Protein 8ILJ (pdb70)

Foldseek 3Di:
DWAWDDWDQDLNWIWTKIWDQFPQQRGIWIKIKTFANCLVPFAAAEEEEEEAFPDARCPCVVFQPQNNLCNVLGYMYMGTTQFDDPPPDPCLVVDRLGGHSHLLLDQFDDPPCNNRSHNVCCVQPVVLVVCVVPGRHDQQQYAYEYAASRNLVRLLNCLVCVSRHLATEYELYQQALLPAPSSVVHCCVRPNDPCVVSLSSHNLSSLLPRPDENVLAYEYEYEPQEPCCPRGRPPVSSVVSNVVNVHHHHYHYHYPDYRDNVNSNVCSSVVSVSSSVGRVD/DKAWDDWDQDLNWIKTKIWDQDPQQNGIWIKIKTFANCQVVFAFAEEEEEEAFPDARCCCVVFQPQNNLCNVLRYMYMGTTQFDDPPPDPCLPVDRLGHHSHLLLDQFDDPPCNNRSHNVCVVQPVVLVVCVVPGRHDQQQYAYEYAASRNLNRLLSCQVCVSGHQAYEYELYLQALLPADSSCVHCCVRPNDPCVSCLSSHNLSSLLDGDHDHPQFYEYEYEPQEPCCPHGRPVVSSVVSNVVNVGDYHYHYHYPDYRDNVNSNVCSSVVSVSSSVGSVD

Sequence (562 aa):
MLELVEEHRCFSGVQRTYKHDSQTIGLPMRFSVFLPPQAAHGKVPALFYLAGLTCTEETFAIKAGAQRFASEHGIALIGPDTSPRGAGVPNEGAAWDFGVGAGFYVDATQEPWARNYRMYSYVTQELRTTVLAELPVREDRLGIFGHSMGGHGALVLALRNPDIYKSVSAFAPIAAPSHCPWGEKAFSGYLGDDRETWKQYDASELVKSAKTKFDAGILIDQGLADNFLATQLHPEIFEAAAKAAGQAVTLRRHEGYDHGYYFISTFIGEHVAFHARTLCAMLELVEEHRCFSGVQRTYKHDSQTIGLPMRFSVFLPPQAAHGKVPALFYLAGLTCTEETFAIKAGAQRFASEHGIALIGPDTSPRGAGVPNEGAAWDFGVGAGFYVDATQEPWARNYRMYSYVTQELRTTVLAELPVREDRLGIFGHSMGGHGALVLALRNPDIYKSVSAFAPIAAPSHCPWGEKAFSGYLGDDRETWKQYDASELVKSAKTKFDAGILIDQGLADNFLATQLHPEIFEAAAKAAGQAVTLRRHEGYDHGYYFISTFIGEHVAFHARTLCA

Radius of gyration: 25.25 Å; Cα contacts (8 Å, |Δi|>4): 1401; chains: 2; bounding box: 55×70×71 Å

Structure (mmCIF, N/CA/C/O backbone):
data_8ILJ
#
_entry.id   8ILJ
#
_cell.length_a   50.370
_cell.length_b   109.290
_cell.length_c   112.620
_cell.angle_alpha   90.000
_cell.angle_beta   90.000
_cell.angle_gamma   90.000
#
_symmetry.space_group_name_H-M   'P 21 21 21'
#
loop_
_entity.id
_entity.type
_entity.pdbx_description
1 polymer 'S-formylglutathione hydrolase'
2 water water
#
loop_
_atom_site.group_PDB
_atom_site.id
_atom_site.type_symbol
_atom_site.label_atom_id
_atom_site.label_alt_id
_atom_site.label_comp_id
_atom_site.label_asym_id
_atom_site.label_entity_id
_atom_site.label_seq_id
_atom_site.pdbx_PDB_ins_code
_atom_site.Cartn_x
_atom_site.Cartn_y
_atom_site.Cartn_z
_atom_site.occupancy
_atom_site.B_iso_or_equiv
_atom_site.auth_seq_id
_atom_site.auth_comp_id
_atom_site.auth_asym_id
_atom_site.auth_atom_id
_atom_site.pdbx_PDB_model_num
ATOM 1 N N . MET A 1 1 ? 8.83200 -0.36900 20.64300 1.000 33.52000 1 MET A N 1
ATOM 2 C CA . MET A 1 1 ? 8.77500 -1.06300 19.36200 1.000 30.57000 1 MET A CA 1
ATOM 3 C C . MET A 1 1 ? 7.57100 -2.00700 19.28600 1.000 24.34000 1 MET A C 1
ATOM 4 O O . MET A 1 1 ? 6.54200 -1.74100 19.89700 1.000 30.13000 1 MET A O 1
ATOM 9 N N . LEU A 1 2 ? 7.70200 -3.10400 18.53700 1.000 24.99000 2 LEU A N 1
ATOM 10 C CA . LEU A 1 2 ? 6.55500 -3.93700 18.18000 1.000 21.55000 2 LEU A CA 1
ATOM 11 C C . LEU A 1 2 ? 6.19300 -4.83700 19.35700 1.000 20.48000 2 LEU A C 1
ATOM 12 O O . LEU A 1 2 ? 6.93600 -5.76100 19.69600 1.000 19.37000 2 LEU A O 1
ATOM 17 N N . GLU A 1 3 ? 5.05000 -4.57300 19.97600 1.000 17.82000 3 GLU A N 1
ATOM 18 C CA . GLU A 1 3 ? 4.63700 -5.26900 21.18600 1.000 20.15000 3 GLU A CA 1
ATOM 19 C C . GLU A 1 3 ? 3.38000 -6.07900 20.91300 1.000 16.40000 3 GLU A C 1
ATOM 20 O O . GLU A 1 3 ? 2.37100 -5.53700 20.45400 1.000 15.60000 3 GLU A O 1
ATOM 26 N N . LEU A 1 4 ? 3.44300 -7.37600 21.19500 1.000 15.86000 4 LEU A N 1
ATOM 27 C CA . LEU A 1 4 ? 2.25500 -8.21500 21.14200 1.000 14.23000 4 LEU A CA 1
ATOM 28 C C . LEU A 1 4 ? 1.49600 -8.03900 22.44700 1.000 18.03000 4 LEU A C 1
ATOM 29 O O . LEU A 1 4 ? 2.03700 -8.34000 23.51500 1.000 19.60000 4 LEU A O 1
ATOM 34 N N . VAL A 1 5 ? 0.25700 -7.55200 22.38000 1.000 14.25000 5 VAL A N 1
ATOM 35 C CA . VAL A 1 5 ? -0.50500 -7.24700 23.58800 1.000 17.32000 5 VAL A CA 1
ATOM 36 C C . VAL A 1 5 ? -1.74400 -8.12300 23.76700 1.000 19.64000 5 VAL A C 1
ATOM 37 O O . VAL A 1 5 ? -2.32100 -8.12900 24.86700 1.000 22.36000 5 V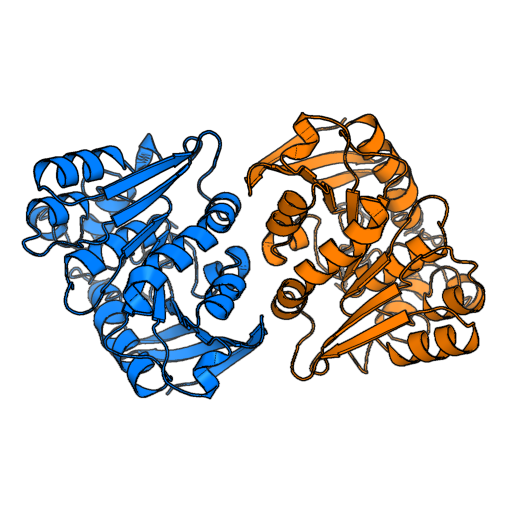AL A O 1
ATOM 41 N N . GLU A 1 6 ? -2.17600 -8.85800 22.74600 1.000 17.87000 6 GLU A N 1
ATOM 42 C CA . GLU A 1 6 ? -3.28300 -9.80200 22.86700 1.000 17.52000 6 GLU A CA 1
ATOM 43 C C . GLU A 1 6 ? -3.02500 -10.94100 21.89700 1.000 14.10000 6 GLU A C 1
ATOM 44 O O . GLU A 1 6 ? -2.51400 -10.70400 20.80200 1.000 15.32000 6 GLU A O 1
ATOM 50 N N . GLU A 1 7 ? -3.39400 -12.16700 22.28200 1.000 14.91000 7 GLU A N 1
ATOM 51 C CA . GLU A 1 7 ? -3.30700 -13.28600 21.35100 1.000 16.08000 7 GLU A CA 1
ATOM 52 C C . GLU A 1 7 ? -4.25600 -14.39300 21.78600 1.000 18.71000 7 GLU A C 1
ATOM 53 O O . GLU A 1 7 ? -4.22600 -14.82200 22.94300 1.000 20.04000 7 GLU A O 1
ATOM 59 N N . HIS A 1 8 ? -5.08100 -14.86000 20.85200 1.000 17.60000 8 HIS A N 1
ATOM 60 C CA . HIS A 1 8 ? -6.03000 -15.93700 21.11400 1.000 18.52000 8 HIS A CA 1
ATOM 61 C C . HIS A 1 8 ? -6.05200 -16.86100 19.91000 1.000 15.33000 8 HIS A C 1
ATOM 62 O O . HIS A 1 8 ? -6.21700 -16.40300 18.77700 1.000 17.73000 8 HIS A O 1
ATOM 69 N N . ARG A 1 9 ? -5.88500 -18.15700 20.15200 1.000 15.55000 9 ARG A N 1
ATOM 70 C CA . ARG A 1 9 ? -6.01300 -19.11100 19.06600 1.000 16.55000 9 ARG A CA 1
ATOM 71 C C . ARG A 1 9 ? -7.44200 -19.09100 18.53900 1.000 16.67000 9 ARG A C 1
ATOM 72 O O . ARG A 1 9 ? -8.40400 -18.94600 19.30200 1.000 17.11000 9 ARG A O 1
ATOM 80 N N . CYS A 1 10 ? -7.57800 -19.18800 17.22100 1.000 15.50000 10 CYS A N 1
ATOM 81 C CA . CYS A 1 10 ? -8.88000 -18.97100 16.59800 1.000 15.07000 10 CYS A CA 1
ATOM 82 C C . CYS A 1 10 ? -8.85500 -19.66000 15.24300 1.000 16.40000 10 CYS A C 1
ATOM 83 O O . CYS A 1 10 ? -7.99800 -19.34900 14.40700 1.000 17.49000 10 CYS A O 1
ATOM 86 N N . PHE A 1 11 ? -9.75900 -20.62300 15.03800 1.000 16.07000 11 PHE A N 1
ATOM 87 C CA . PHE A 1 11 ? -9.86800 -21.33900 13.75900 1.000 16.38000 11 PHE A CA 1
ATOM 88 C C . PHE A 1 11 ? -8.50400 -21.84500 13.26800 1.000 18.34000 11 PHE A C 1
ATOM 89 O O . PHE A 1 11 ? -8.15000 -21.73500 12.09000 1.000 20.73000 11 PHE A O 1
ATOM 97 N N . SER A 1 12 ? -7.73300 -22.40700 14.19700 1.000 16.61000 12 SER A N 1
ATOM 98 C CA . SER A 1 12 ? -6.43000 -23.02900 13.99300 1.000 18.08000 12 SER A CA 1
ATOM 99 C C . SER A 1 12 ? -5.35400 -22.02900 13.59500 1.000 22.50000 12 SER A C 1
ATOM 100 O O . SER A 1 12 ? -4.21700 -22.43800 13.32600 1.000 21.54000 12 SER A O 1
ATOM 103 N N . GLY A 1 13 ? -5.67100 -20.73700 13.55500 1.000 17.97000 13 GLY A N 1
ATOM 104 C CA . GLY A 1 13 ? -4.69200 -19.68600 13.50500 1.000 20.89000 13 GLY A CA 1
ATOM 105 C C . GLY A 1 13 ? -4.64900 -18.89700 14.79900 1.000 18.36000 13 GLY A C 1
ATOM 106 O O . GLY A 1 13 ? -5.09100 -19.35900 15.85900 1.000 20.11000 13 GLY A O 1
ATOM 107 N N . VAL A 1 14 ? -4.12700 -17.67500 14.71100 1.000 16.58000 14 VAL A N 1
ATOM 108 C CA . VAL A 1 14 ? -4.00200 -16.80600 15.87700 1.000 15.43000 14 VAL A CA 1
ATOM 109 C C . VAL A 1 14 ? -4.61400 -15.45100 15.55900 1.000 14.92000 14 VAL A C 1
ATOM 110 O O . VAL A 1 14 ? -4.33100 -14.86700 14.50600 1.000 14.70000 14 VAL A O 1
ATOM 114 N N . GLN A 1 15 ? -5.44600 -14.95900 16.47700 1.000 17.00000 15 GLN A N 1
ATOM 115 C CA . GLN A 1 15 ? -5.93100 -13.58000 16.47600 1.000 13.20000 15 GLN A CA 1
ATOM 116 C C . GLN A 1 15 ? -5.05900 -12.78000 17.44300 1.000 14.99000 15 GLN A C 1
ATOM 117 O O . GLN A 1 15 ? -5.09600 -13.01100 18.65600 1.000 19.06000 15 GLN A O 1
ATOM 123 N N . ARG A 1 16 ? -4.28000 -11.84400 16.90700 1.000 13.44000 16 ARG A N 1
ATOM 124 C CA . ARG A 1 16 ? -3.34100 -11.04800 17.68300 1.000 14.43000 16 ARG A CA 1
ATOM 125 C C . ARG A 1 16 ? -3.73000 -9.57900 17.66200 1.000 16.12000 16 ARG A C 1
ATOM 126 O O . ARG A 1 16 ? -4.35900 -9.08900 16.71600 1.000 16.03000 16 ARG A O 1
ATOM 134 N N . THR A 1 17 ? -3.31200 -8.85600 18.69200 1.000 12.54000 17 THR A N 1
ATOM 135 C CA . THR A 1 17 ? -3.28100 -7.40600 18.61700 1.000 14.65000 17 THR A CA 1
ATOM 136 C C . THR A 1 17 ? -1.86700 -6.94600 18.92300 1.000 16.76000 17 THR A C 1
ATOM 137 O O . THR A 1 17 ? -1.25000 -7.41900 19.88400 1.000 15.89000 17 THR A O 1
ATOM 141 N N . TYR A 1 18 ? -1.35300 -6.06000 18.08400 1.000 14.04000 18 TYR A N 1
ATOM 142 C CA . TYR A 1 18 ? -0.03200 -5.47700 18.25100 1.000 14.21000 18 TYR A CA 1
ATOM 143 C C . TYR A 1 18 ? -0.14300 -3.99900 18.59900 1.000 17.71000 18 TYR A C 1
ATOM 144 O O . TYR A 1 18 ? -1.06500 -3.30300 18.16400 1.000 17.24000 18 TYR A O 1
ATOM 153 N N . LYS A 1 19 ? 0.82700 -3.52300 19.36800 1.000 15.60000 19 LYS A N 1
ATOM 154 C CA . LYS A 1 19 ? 1.04400 -2.10500 19.59700 1.000 16.37000 19 LYS A CA 1
ATOM 155 C C . LYS A 1 19 ? 2.40100 -1.73500 19.01500 1.000 17.65000 19 LYS A C 1
ATOM 156 O O . LYS A 1 19 ? 3.36500 -2.49400 19.15800 1.000 17.17000 19 LYS A O 1
ATOM 162 N N . HIS A 1 20 ? 2.47900 -0.60000 18.31600 1.000 14.10000 20 HIS A N 1
ATOM 163 C CA . HIS A 1 20 ? 3.78000 -0.13900 17.84600 1.000 20.47000 20 HIS A CA 1
ATOM 164 C C . HIS A 1 20 ? 3.84100 1.38000 17.89400 1.000 18.95000 20 HIS A C 1
ATOM 165 O O . HIS A 1 20 ? 2.81500 2.06900 17.93700 1.000 14.42000 20 HIS A O 1
ATOM 172 N N . ASP A 1 21 ? 5.06700 1.90000 17.89600 1.000 20.96000 21 ASP A N 1
ATOM 173 C CA . ASP A 1 21 ? 5.28800 3.34300 17.86500 1.000 23.40000 21 ASP A CA 1
ATOM 174 C C . ASP A 1 21 ? 5.27000 3.79600 16.41100 1.000 20.31000 21 ASP A C 1
ATOM 175 O O . ASP A 1 21 ? 6.19900 3.50600 15.64700 1.000 24.53000 21 ASP A O 1
ATOM 180 N N . SER A 1 22 ? 4.21000 4.49100 16.02300 1.000 20.31000 22 SER A N 1
ATOM 181 C CA . SER A 1 22 ? 4.02600 4.88000 14.63200 1.000 19.83000 22 SER A CA 1
ATOM 182 C C . SER A 1 22 ? 4.79800 6.16100 14.37000 1.000 21.88000 22 SER A C 1
ATOM 183 O O . SER A 1 22 ? 4.61700 7.15300 15.08200 1.000 20.75000 22 SER A O 1
ATOM 186 N N . GLN A 1 23 ? 5.64900 6.14600 13.34500 1.000 20.65000 23 GLN A N 1
ATOM 187 C CA . GLN A 1 23 ? 6.35700 7.37000 12.99500 1.000 24.47000 23 GLN A CA 1
ATOM 188 C C . GLN A 1 23 ? 5.44600 8.31600 12.23500 1.000 22.48000 23 GLN A C 1
ATOM 189 O O . GLN A 1 23 ? 5.55800 9.53900 12.37600 1.000 25.42000 23 GLN A O 1
ATOM 195 N N . THR A 1 24 ? 4.53100 7.76100 11.44400 1.000 19.79000 24 THR A N 1
ATOM 196 C CA . THR A 1 24 ? 3.62100 8.57500 10.64900 1.000 19.61000 24 THR A CA 1
ATOM 197 C C . THR A 1 24 ? 2.58400 9.26600 11.52800 1.000 21.19000 24 THR A C 1
ATOM 198 O O . THR A 1 24 ? 2.29700 10.45100 11.33600 1.000 21.46000 24 THR A O 1
ATOM 202 N N . ILE A 1 25 ? 2.03700 8.55600 12.51700 1.000 18.50000 25 ILE A N 1
ATOM 203 C CA . ILE A 1 25 ? 1.08400 9.18400 13.43600 1.000 17.18000 25 ILE A CA 1
ATOM 204 C C . ILE A 1 25 ? 1.83000 9.97100 14.51900 1.000 18.03000 25 ILE A C 1
ATOM 205 O O . ILE A 1 25 ? 1.33600 10.99700 15.00600 1.000 20.00000 25 ILE A O 1
ATOM 210 N N . GLY A 1 26 ? 3.02900 9.53400 14.88900 1.000 17.96000 26 GLY A N 1
ATOM 211 C CA . GLY A 1 26 ? 3.77000 10.16800 15.96100 1.000 17.71000 26 GLY A CA 1
ATOM 212 C C . GLY A 1 26 ? 3.39400 9.70600 17.34900 1.000 22.70000 26 GLY A C 1
ATOM 213 O O . GLY A 1 26 ? 3.87700 10.28500 18.33000 1.000 24.16000 26 GLY A O 1
ATOM 214 N N . LEU A 1 27 ? 2.55600 8.67300 17.45700 1.000 18.13000 27 LEU A N 1
ATOM 215 C CA . LEU A 1 27 ? 2.01100 8.12900 18.69400 1.000 18.05000 27 LEU A CA 1
ATOM 216 C C . LEU A 1 27 ? 1.96100 6.60600 18.62300 1.000 17.07000 27 LEU A C 1
ATOM 217 O O . LEU A 1 27 ? 2.09400 6.03500 17.53500 1.000 18.79000 27 LEU A O 1
ATOM 222 N N . PRO A 1 28 ? 1.74200 5.91500 19.74000 1.000 18.43000 28 PRO A N 1
ATOM 223 C CA . PRO A 1 28 ? 1.49600 4.47000 19.66700 1.000 16.33000 28 PRO A CA 1
ATOM 224 C C . PRO A 1 28 ? 0.19000 4.17300 18.94700 1.000 17.40000 28 PRO A C 1
ATOM 225 O O . PRO A 1 28 ? -0.78800 4.90700 19.07600 1.000 15.99000 28 PRO A O 1
ATOM 229 N N . MET A 1 29 ? 0.18000 3.08700 18.17400 1.000 16.18000 29 MET A N 1
ATOM 230 C CA . MET A 1 29 ? -1.02900 2.64000 17.49300 1.000 14.48000 29 MET A CA 1
ATOM 231 C C . MET A 1 29 ? -1.22500 1.15000 17.72600 1.000 17.42000 29 MET A C 1
ATOM 232 O O . MET A 1 29 ? -0.25800 0.39900 17.85100 1.000 15.61000 29 MET A O 1
ATOM 237 N N . ARG A 1 30 ? -2.48800 0.72600 17.76300 1.000 17.12000 30 ARG A N 1
ATOM 238 C CA . ARG A 1 30 ? -2.84800 -0.67600 17.91000 1.000 17.01000 30 ARG A CA 1
ATOM 239 C C . ARG A 1 30 ? -3.41100 -1.18300 16.59300 1.000 16.23000 30 ARG A C 1
ATOM 240 O O . ARG A 1 30 ? -4.19600 -0.48700 15.94300 1.000 15.22000 30 ARG A O 1
ATOM 248 N N . PHE A 1 31 ? -3.04900 -2.40500 16.21600 1.000 15.53000 31 PHE A N 1
ATOM 249 C CA . PHE A 1 31 ? -3.67200 -3.02000 15.04800 1.000 14.87000 31 PHE A CA 1
ATOM 250 C C . PHE A 1 31 ? -3.88000 -4.50600 15.29900 1.000 12.59000 31 PHE A C 1
ATOM 251 O O . PHE A 1 31 ? -3.10400 -5.14700 16.01000 1.000 15.95000 31 PHE A O 1
ATOM 259 N N . SER A 1 32 ? -4.95200 -5.04500 14.71700 1.000 13.63000 32 SER A N 1
ATOM 260 C CA . SER A 1 32 ? -5.24600 -6.46800 14.84600 1.000 14.77000 32 SER A CA 1
ATOM 261 C C . SER A 1 32 ? -4.66400 -7.26400 13.67800 1.000 15.18000 32 SER A C 1
ATOM 262 O O . SER A 1 32 ? -4.52000 -6.76500 12.55900 1.000 15.27000 32 SER A O 1
ATOM 265 N N . VAL A 1 33 ? -4.30100 -8.51700 13.96600 1.000 14.08000 33 VAL A N 1
ATOM 266 C CA . VAL A 1 33 ? -3.75300 -9.43500 12.97000 1.000 17.54000 33 VAL A CA 1
ATOM 267 C C . VAL A 1 33 ? -4.36100 -10.81000 13.19200 1.000 14.46000 33 VAL A C 1
ATOM 268 O O . VAL A 1 33 ? -4.17300 -11.40500 14.25900 1.000 15.03000 33 VAL A O 1
ATOM 272 N N . PHE A 1 34 ? -5.02700 -11.35700 12.17100 1.000 15.91000 34 PHE A N 1
ATOM 273 C CA . PHE A 1 34 ? -5.35900 -12.77600 12.15700 1.000 12.65000 34 PHE A CA 1
ATOM 274 C C . PHE A 1 34 ? -4.42800 -13.48400 11.17800 1.000 14.88000 34 PHE A C 1
ATOM 275 O O . PHE A 1 34 ? -4.39400 -13.14500 9.99100 1.000 15.33000 34 PHE A O 1
ATOM 283 N N . LEU A 1 35 ? -3.67200 -14.44400 11.68000 1.000 13.17000 35 LEU A N 1
ATOM 284 C CA . LEU A 1 35 ? -2.86200 -15.30600 10.82300 1.000 15.01000 35 LEU A CA 1
ATOM 285 C C . LEU A 1 35 ? -3.53900 -16.65200 10.69100 1.000 16.12000 35 LEU A C 1
ATOM 286 O O . LEU A 1 35 ? -3.85200 -17.27900 11.71100 1.000 17.19000 35 LEU A O 1
ATOM 291 N N . PRO A 1 36 ? -3.78100 -17.11400 9.47000 1.000 16.06000 36 PRO A N 1
ATOM 292 C CA . PRO A 1 36 ? -4.38500 -18.41900 9.28200 1.000 17.26000 36 PRO A CA 1
ATOM 293 C C . PRO A 1 36 ? -3.36500 -19.51900 9.51900 1.000 20.68000 36 PRO A C 1
ATOM 294 O O . PRO A 1 36 ? -2.15700 -19.24500 9.60900 1.000 17.61000 36 PRO A O 1
ATOM 298 N N . PRO A 1 37 ? -3.81200 -20.77500 9.64200 1.000 17.94000 37 PRO A N 1
ATOM 299 C CA . PRO A 1 37 ? -2.85500 -21.88800 9.82200 1.000 21.58000 37 PRO A CA 1
ATOM 300 C C . PRO A 1 37 ? -1.78600 -21.95600 8.75400 1.000 21.70000 37 PRO A C 1
ATOM 301 O O . PRO A 1 37 ? -0.65500 -22.36900 9.04400 1.000 21.50000 37 PRO A O 1
ATOM 305 N N . GLN A 1 38 ? -2.12200 -21.60200 7.50900 1.000 20.41000 38 GLN A N 1
ATOM 306 C CA . GLN A 1 38 ? -1.16200 -21.68500 6.40700 1.000 20.08000 38 GLN A CA 1
ATOM 307 C C . GLN A 1 38 ? 0.03400 -20.76000 6.59300 1.000 22.51000 38 GLN A C 1
ATOM 308 O O . GLN A 1 38 ? 1.09400 -21.01500 6.00800 1.000 23.92000 38 GLN A O 1
ATOM 314 N N . ALA A 1 39 ? -0.10900 -19.67900 7.36700 1.000 21.12000 39 ALA A N 1
ATOM 315 C CA . ALA A 1 39 ? 1.02700 -18.78800 7.58100 1.000 20.09000 39 ALA A CA 1
ATOM 316 C C . ALA A 1 39 ? 2.17300 -19.48100 8.30000 1.000 23.95000 39 ALA A C 1
ATOM 317 O O . ALA A 1 39 ? 3.28600 -18.94200 8.32000 1.000 25.57000 39 ALA A O 1
ATOM 319 N N . ALA A 1 40 ? 1.92900 -20.65600 8.88100 1.000 22.03000 40 ALA A N 1
ATOM 320 C CA . ALA A 1 40 ? 2.99200 -21.40600 9.53800 1.000 27.51000 40 ALA A CA 1
ATOM 321 C C . ALA A 1 40 ? 3.98500 -22.01800 8.55400 1.000 24.29000 40 ALA A C 1
ATOM 322 O O . ALA A 1 40 ? 5.12400 -22.30300 8.94200 1.000 29.18000 40 ALA A O 1
ATOM 324 N N . HIS A 1 41 ? 3.60500 -22.23200 7.29500 1.000 23.94000 41 HIS A N 1
ATOM 325 C CA . HIS A 1 41 ? 4.53600 -22.84100 6.34500 1.000 25.99000 41 HIS A CA 1
ATOM 326 C C . HIS A 1 41 ? 4.92200 -21.92000 5.19700 1.000 28.22000 41 HIS A C 1
ATOM 327 O O . HIS A 1 41 ? 5.55900 -22.37600 4.24100 1.000 27.56000 41 HIS A O 1
ATOM 334 N N . GLY A 1 42 ? 4.58000 -20.64200 5.26300 1.000 22.80000 42 GLY A N 1
ATOM 335 C CA . GLY A 1 42 ? 5.00000 -19.71800 4.22800 1.000 24.50000 42 GLY A CA 1
ATOM 336 C C . GLY A 1 42 ? 4.19600 -18.44500 4.31600 1.000 22.07000 42 GLY A C 1
ATOM 337 O O . GLY A 1 42 ? 3.25100 -18.33200 5.09800 1.000 22.95000 42 GLY A O 1
ATOM 338 N N . LYS A 1 43 ? 4.60200 -17.46900 3.51000 1.000 23.31000 43 LYS A N 1
ATOM 339 C CA . LYS A 1 43 ? 3.90200 -16.19400 3.50500 1.000 17.83000 43 LYS A CA 1
ATOM 340 C C . LYS A 1 43 ? 2.53100 -16.35500 2.86100 1.000 21.73000 43 LYS A C 1
ATOM 341 O O . LYS A 1 43 ? 2.32500 -17.21100 1.99400 1.000 23.40000 43 LYS A O 1
ATOM 347 N N . VAL A 1 44 ? 1.57200 -15.56900 3.33300 1.000 19.47000 44 VAL A N 1
ATOM 348 C CA . VAL A 1 44 ? 0.19600 -15.67400 2.84900 1.000 21.56000 44 VAL A CA 1
ATOM 349 C C . VAL A 1 44 ? -0.22800 -14.31500 2.31200 1.000 18.67000 44 VAL A C 1
ATOM 350 O O . VAL A 1 44 ? 0.34700 -13.27200 2.67300 1.000 18.97000 44 VAL A O 1
ATOM 354 N N . PRO A 1 45 ? -1.25000 -14.28200 1.45700 1.000 17.52000 45 PRO A N 1
ATOM 355 C CA . PRO A 1 45 ? -1.85700 -13.00300 1.09200 1.000 18.48000 45 PRO A CA 1
ATOM 356 C C . PRO A 1 45 ? -2.54200 -12.39600 2.30100 1.000 19.97000 45 PRO A C 1
ATOM 357 O O . PRO A 1 45 ? -2.82900 -13.07300 3.29300 1.000 17.26000 45 PRO A O 1
ATOM 361 N N . ALA A 1 46 ? -2.82900 -11.10400 2.20200 1.000 16.12000 46 ALA A N 1
ATOM 362 C CA . ALA A 1 46 ? -3.48000 -10.43900 3.31500 1.000 14.69000 46 ALA A CA 1
ATOM 363 C C . ALA A 1 46 ? -4.53400 -9.46900 2.81400 1.000 16.08000 46 ALA A C 1
ATOM 364 O O . ALA A 1 46 ? -4.39700 -8.84200 1.75600 1.000 16.58000 46 ALA A O 1
ATOM 366 N N . LEU A 1 47 ? -5.57900 -9.34200 3.61500 1.000 15.71000 47 LEU A N 1
ATOM 367 C CA . LEU A 1 47 ? -6.63600 -8.36800 3.41900 1.000 14.01000 47 LEU A CA 1
ATOM 368 C C . LEU A 1 47 ? -6.56100 -7.37700 4.56900 1.000 14.98000 47 LEU A C 1
ATOM 369 O O . LEU A 1 47 ? -6.45900 -7.79100 5.72500 1.000 16.86000 47 LEU A O 1
ATOM 374 N N . PHE A 1 48 ? -6.56200 -6.08400 4.24700 1.000 12.56000 48 PHE A N 1
ATOM 375 C CA . PHE A 1 48 ? -6.73600 -5.03200 5.24700 1.000 14.65000 48 PHE A CA 1
ATOM 376 C C . PHE A 1 48 ? -8.21800 -4.71000 5.36200 1.000 15.18000 48 PHE A C 1
ATOM 377 O O . PHE A 1 48 ? -8.86700 -4.45900 4.34600 1.000 15.32000 48 PHE A O 1
ATOM 385 N N . TYR A 1 49 ? -8.75200 -4.70300 6.58700 1.000 12.35000 49 TYR A N 1
ATOM 386 C CA . TYR A 1 49 ? -10.14400 -4.32000 6.81800 1.000 13.69000 49 TYR A CA 1
ATOM 387 C C . TYR A 1 49 ? -10.17500 -3.00400 7.57500 1.000 12.13000 49 TYR A C 1
ATOM 388 O O . TYR A 1 49 ? -9.59500 -2.89900 8.66200 1.000 11.56000 49 TYR A O 1
ATOM 397 N N . LEU A 1 50 ? -10.85800 -2.01300 7.01200 1.000 13.73000 50 LEU A N 1
ATOM 398 C CA . LEU A 1 50 ? -10.95700 -0.69300 7.62600 1.000 13.10000 50 LEU A CA 1
ATOM 399 C C . LEU A 1 50 ? -12.32600 -0.54900 8.26000 1.000 14.06000 50 LEU A C 1
ATOM 400 O O . LEU A 1 50 ? -13.34400 -0.74800 7.58700 1.000 15.38000 50 LEU A O 1
ATOM 405 N N . ALA A 1 51 ? -12.34400 -0.20000 9.54700 1.000 12.17000 51 ALA A N 1
ATOM 406 C CA . ALA A 1 51 ? -13.59100 -0.10000 10.28100 1.000 13.81000 51 ALA A CA 1
ATOM 407 C C . ALA A 1 51 ? -14.20400 1.29400 10.12800 1.000 13.25000 51 ALA A C 1
ATOM 408 O O . ALA A 1 51 ? -13.56600 2.24500 9.66000 1.000 13.11000 51 ALA A O 1
ATOM 410 N N . GLY A 1 52 ? -15.46600 1.40000 10.54000 1.000 13.32000 52 GLY A N 1
ATOM 411 C CA . GLY A 1 52 ? -16.22500 2.63000 10.42800 1.000 13.70000 52 GLY A CA 1
ATOM 412 C C . GLY A 1 52 ? -16.13400 3.50500 11.66600 1.000 14.11000 52 GLY A C 1
ATOM 413 O O . GLY A 1 52 ? -15.38100 3.23600 12.60500 1.000 15.47000 52 GLY A O 1
ATOM 414 N N . LEU A 1 53 ? -16.91100 4.59700 11.64100 1.000 13.46000 53 LEU A N 1
ATOM 415 C CA . LEU A 1 53 ? -16.92500 5.56400 12.73800 1.000 12.98000 53 LEU A CA 1
ATOM 416 C C . LEU A 1 53 ? -17.13500 4.88400 14.08800 1.000 12.18000 53 LEU A C 1
ATOM 417 O O . LEU A 1 53 ? -17.98100 3.99500 14.23000 1.000 15.27000 53 LEU A O 1
ATOM 422 N N . THR A 1 54 ? -16.40200 5.38500 15.07900 1.000 12.36000 54 THR A N 1
ATOM 423 C CA . THR A 1 54 ? -16.40400 5.00400 16.51600 1.000 14.22000 54 THR A CA 1
ATOM 424 C C . THR A 1 54 ? -15.74400 3.64900 16.76300 1.000 16.65000 54 THR A C 1
ATOM 425 O O . THR A 1 54 ? -15.57400 3.28400 17.89800 1.000 17.25000 54 THR A O 1
ATOM 429 N N . CYS A 1 55 ? -15.38400 2.95100 15.70300 1.000 15.59000 55 CYS A N 1
ATOM 430 C CA . CYS A 1 55 ? -14.80900 1.61200 15.90400 1.000 15.29000 55 CYS A CA 1
ATOM 431 C C . CYS A 1 55 ? -13.33500 1.65400 16.33100 1.000 11.82000 55 CYS A C 1
ATOM 432 O O . CYS A 1 55 ? -12.73100 2.69300 16.36800 1.000 13.97000 55 CYS A O 1
ATOM 435 N N . THR A 1 56 ? -12.82000 0.47000 16.61800 1.000 16.76000 56 THR A N 1
ATOM 436 C CA . THR A 1 56 ? -11.40000 0.31100 16.98200 1.000 14.22000 56 THR A CA 1
ATOM 437 C C . THR A 1 56 ? -10.79000 -0.78100 16.12100 1.000 14.46000 56 THR A C 1
ATOM 438 O O . THR A 1 56 ? -11.48200 -1.39800 15.36500 1.000 14.28000 56 THR A O 1
ATOM 442 N N . GLU A 1 57 ? -9.54000 -1.17000 16.52700 1.000 30.00000 57 GLU A N 1
ATOM 443 C CA . GLU A 1 57 ? -8.85900 -2.21200 15.72300 1.000 30.00000 57 GLU A CA 1
ATOM 444 C C . GLU A 1 57 ? -9.50500 -3.59300 15.91100 1.000 30.00000 57 GLU A C 1
ATOM 445 O O . GLU A 1 57 ? -9.25200 -4.43100 15.09400 1.000 30.00000 57 GLU A O 1
ATOM 451 N N . GLU A 1 58 ? -10.22200 -3.76400 16.98800 1.000 14.88000 58 GLU A N 1
ATOM 452 C CA . GLU A 1 58 ? -10.76100 -5.10600 17.28500 1.000 16.75000 58 GLU A CA 1
ATOM 453 C C . GLU A 1 58 ? -12.22800 -5.29500 16.88600 1.000 14.94000 58 GLU A C 1
ATOM 454 O O . GLU A 1 58 ? -12.64500 -6.40600 16.94800 1.000 14.62000 58 GLU A O 1
ATOM 460 N N . THR A 1 59 ? -12.94100 -4.23200 16.49800 1.000 14.27000 59 THR A N 1
ATOM 461 C CA . THR A 1 59 ? -14.37800 -4.38700 16.17300 1.000 14.44000 59 THR A CA 1
ATOM 462 C C . THR A 1 59 ? -14.60400 -5.51500 15.15700 1.000 15.78000 59 THR A C 1
ATOM 463 O O . THR A 1 59 ? -15.38900 -6.37400 15.40200 1.000 16.33000 59 THR A O 1
ATOM 467 N N . PHE A 1 60 ? -13.87100 -5.47000 14.07200 1.000 14.27000 60 PHE A N 1
ATOM 468 C CA . PHE A 1 60 ? -13.95500 -6.48300 13.02100 1.000 17.59000 60 PHE A CA 1
ATOM 469 C C . PHE A 1 60 ? -13.65000 -7.88000 13.55800 1.000 15.73000 60 PHE A C 1
ATOM 470 O O . PHE A 1 60 ? -14.40200 -8.83400 13.31600 1.000 14.72000 60 PHE A O 1
ATOM 478 N N . ALA A 1 61 ? -12.52900 -8.01500 14.27400 1.000 14.21000 61 ALA A N 1
ATOM 479 C CA . ALA A 1 61 ? -12.13600 -9.30300 14.84600 1.000 13.41000 61 ALA A CA 1
ATOM 480 C C . ALA A 1 61 ? -13.24000 -9.89300 15.71900 1.000 16.24000 61 ALA A C 1
ATOM 481 O O . ALA A 1 61 ? -13.45800 -11.11000 15.72700 1.000 14.49000 61 ALA A O 1
ATOM 483 N N . ILE A 1 62 ? -13.93100 -9.04800 16.47900 1.000 13.21000 62 ILE A N 1
ATOM 484 C CA . ILE A 1 62 ? -14.92400 -9.56800 17.41200 1.000 13.45000 62 ILE A CA 1
ATOM 485 C C . ILE A 1 62 ? -16.23600 -9.86900 16.69600 1.000 16.57000 62 ILE A C 1
ATOM 486 O O . ILE A 1 62 ? -16.88000 -10.88600 16.97200 1.000 15.57000 62 ILE A O 1
ATOM 491 N N . LYS A 1 63 ? -16.65900 -8.99400 15.78000 1.000 15.06000 63 LYS A N 1
ATOM 492 C CA . LYS A 1 63 ? -18.05600 -8.96600 15.35000 1.000 13.86000 63 LYS A CA 1
ATOM 493 C C . LYS A 1 63 ? -18.32500 -9.53400 13.96100 1.000 13.66000 63 LYS A C 1
ATOM 494 O O . LYS A 1 63 ? -19.48900 -9.80700 13.64500 1.000 15.75000 63 LYS A O 1
ATOM 500 N N . ALA A 1 64 ? -17.30700 -9.72600 13.12100 1.000 13.88000 64 ALA A N 1
ATOM 501 C CA . ALA A 1 64 ? -17.58000 -10.04700 11.72500 1.000 16.54000 64 ALA A CA 1
ATOM 502 C C . ALA A 1 64 ? -17.53200 -11.53800 11.40800 1.000 17.10000 64 ALA A C 1
ATOM 503 O O . ALA A 1 64 ? -18.02700 -11.94600 10.35200 1.000 15.09000 64 ALA A O 1
ATOM 505 N N . GLY A 1 65 ? -16.94800 -12.36200 12.27500 1.000 16.96000 65 GLY A N 1
ATOM 506 C CA . GLY A 1 65 ? -16.82400 -13.77700 11.96300 1.000 18.20000 65 GLY A CA 1
ATOM 507 C C . GLY A 1 65 ? -15.96100 -14.07700 10.75700 1.000 17.99000 65 GLY A C 1
ATOM 508 O O . GLY A 1 65 ? -16.18500 -15.08600 10.07900 1.000 18.23000 65 GLY A O 1
ATOM 509 N N . ALA A 1 66 ? -14.95700 -13.24200 10.47800 1.000 13.88000 66 ALA A N 1
ATOM 510 C CA . ALA A 1 66 ? -14.21600 -13.39100 9.23300 1.000 12.29000 66 ALA A CA 1
ATOM 511 C C . ALA A 1 66 ? -13.10600 -14.42900 9.32300 1.000 13.39000 66 ALA A C 1
ATOM 512 O O . ALA A 1 66 ? -12.68300 -14.94800 8.28100 1.000 14.75000 66 ALA A O 1
ATOM 514 N N . GLN A 1 67 ? -12.62200 -14.71700 10.53100 1.000 13.66000 67 GLN A N 1
ATOM 515 C CA . GLN A 1 67 ? -11.45000 -15.62300 10.70900 1.000 15.80000 67 GLN A CA 1
ATOM 516 C C . GLN A 1 67 ? -11.72000 -17.01700 10.13500 1.000 16.97000 67 GLN A C 1
ATOM 517 O O . GLN A 1 67 ? -10.83500 -17.60500 9.55400 1.000 14.41000 67 GLN A O 1
ATOM 523 N N . ARG A 1 68 ? -12.94700 -17.47900 10.25600 1.000 15.40000 68 ARG A N 1
ATOM 524 C CA . ARG A 1 68 ? -13.28200 -18.81100 9.71100 1.000 16.86000 68 ARG A CA 1
ATOM 525 C C . ARG A 1 68 ? -12.98300 -18.87100 8.21100 1.000 17.82000 68 ARG A C 1
ATOM 526 O O . ARG A 1 68 ? -12.51500 -19.88100 7.76900 1.000 17.74000 68 ARG A O 1
ATOM 534 N N . PHE A 1 69 ? -13.34900 -17.82800 7.49000 1.000 15.16000 69 PHE A N 1
ATOM 535 C CA . PHE A 1 69 ? -13.16100 -17.78300 6.03200 1.000 16.77000 69 PHE A CA 1
ATOM 536 C C . PHE A 1 69 ? -11.69500 -17.52900 5.69800 1.000 18.95000 69 PHE A C 1
ATOM 537 O O . PHE A 1 69 ? -11.21400 -18.07300 4.73700 1.000 17.48000 69 PHE A O 1
ATOM 545 N N . ALA A 1 70 ? -11.04700 -16.67100 6.48100 1.000 15.34000 70 ALA A N 1
ATOM 546 C CA . ALA A 1 70 ? -9.62800 -16.45800 6.23700 1.000 15.59000 70 ALA A CA 1
ATOM 547 C C . ALA A 1 70 ? -8.83000 -17.73700 6.45500 1.000 15.70000 70 ALA A C 1
ATOM 548 O O . ALA A 1 70 ? -7.84800 -17.98700 5.74900 1.000 15.45000 70 ALA A O 1
ATOM 550 N N . SER A 1 71 ? -9.23700 -18.55600 7.41700 1.000 16.33000 71 SER A N 1
ATOM 551 C CA . SER A 1 71 ? -8.51400 -19.79500 7.66000 1.000 16.64000 71 SER A CA 1
ATOM 552 C C . SER A 1 71 ? -8.78600 -20.80200 6.54900 1.000 16.93000 71 SER A C 1
ATOM 553 O O . SER A 1 71 ? -7.88400 -21.53900 6.13600 1.000 19.41000 71 SER A O 1
ATOM 556 N N . GLU A 1 72 ? -10.00800 -20.81000 6.01100 1.000 15.07000 72 GLU A N 1
ATOM 557 C CA . GLU A 1 72 ? -10.29700 -21.70100 4.88900 1.000 18.99000 72 GLU A CA 1
ATOM 558 C C . GLU A 1 72 ? -9.47400 -21.34600 3.64900 1.000 20.02000 72 GLU A C 1
ATOM 559 O O . GLU A 1 72 ? -8.98300 -22.24000 2.95100 1.000 21.95000 72 GLU A O 1
ATOM 565 N N . HIS A 1 73 ? -9.31900 -20.05500 3.34000 1.000 17.98000 73 HIS A N 1
ATOM 566 C CA . HIS A 1 73 ? -8.62400 -19.65100 2.12200 1.000 17.89000 73 HIS A CA 1
ATOM 567 C C . HIS A 1 73 ? -7.15200 -19.32300 2.33500 1.000 19.42000 73 HIS A C 1
ATOM 568 O O . HIS A 1 73 ? -6.43500 -19.10500 1.35000 1.000 20.68000 73 HIS A O 1
ATOM 575 N N . GLY A 1 74 ? -6.68600 -19.28000 3.57700 1.000 18.39000 74 GLY A N 1
ATOM 576 C CA . GLY A 1 74 ? -5.28800 -18.99400 3.85100 1.000 15.39000 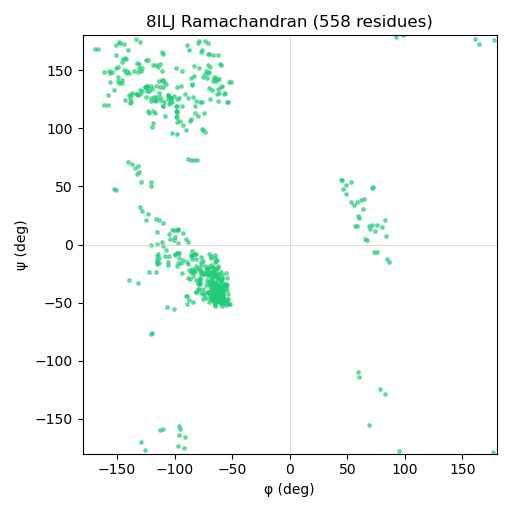74 GLY A CA 1
ATOM 577 C C . GLY A 1 74 ? -4.93100 -17.54800 3.59300 1.000 17.34000 74 GLY A C 1
ATOM 578 O O . GLY A 1 74 ? -3.96700 -17.25900 2.87800 1.000 17.69000 74 GLY A O 1
ATOM 579 N N . ILE A 1 75 ? -5.73400 -16.63500 4.14700 1.000 16.02000 75 ILE A N 1
ATOM 580 C CA . ILE A 1 75 ? -5.53700 -15.19300 4.03200 1.000 16.65000 75 ILE A CA 1
ATOM 581 C C . ILE A 1 75 ? -5.34800 -14.63100 5.43200 1.000 16.90000 75 ILE A C 1
ATOM 582 O O . ILE A 1 75 ? -6.11700 -14.96000 6.34000 1.000 19.06000 75 ILE A O 1
ATOM 587 N N . ALA A 1 76 ? -4.34100 -13.78200 5.60800 1.000 15.65000 76 ALA A N 1
ATOM 588 C CA . ALA A 1 76 ? -4.24600 -13.01900 6.84000 1.000 17.45000 76 ALA A CA 1
ATOM 589 C C . ALA A 1 76 ? -5.20300 -11.82800 6.79900 1.000 15.72000 76 ALA A C 1
ATOM 590 O O . ALA A 1 76 ? -5.52900 -11.29700 5.72900 1.000 15.86000 76 ALA A O 1
ATOM 592 N N . LEU A 1 77 ? -5.65300 -11.40600 7.97900 1.000 16.24000 77 LEU A N 1
ATOM 593 C CA . LEU A 1 77 ? -6.51800 -10.23900 8.11500 1.000 13.25000 77 LEU A CA 1
ATOM 594 C C . LEU A 1 77 ? -5.84700 -9.20700 9.01300 1.000 14.50000 77 LEU A C 1
ATOM 595 O O . LEU A 1 77 ? -5.45300 -9.51600 10.14800 1.000 16.05000 77 LEU A O 1
ATOM 600 N N . ILE A 1 78 ? -5.71800 -7.98400 8.50500 1.000 13.83000 78 ILE A N 1
ATOM 601 C CA . ILE A 1 78 ? -5.07900 -6.89500 9.23500 1.000 13.88000 78 ILE A CA 1
ATOM 602 C C . ILE A 1 78 ? -6.11000 -5.80400 9.46100 1.000 11.69000 78 ILE A C 1
ATOM 603 O O . ILE A 1 78 ? -6.68600 -5.27300 8.50100 1.000 13.44000 78 ILE A O 1
ATOM 608 N N . GLY A 1 79 ? -6.31000 -5.43400 10.71800 1.000 12.46000 79 GLY A N 1
ATOM 609 C CA . GLY A 1 79 ? -7.27600 -4.41200 11.03700 1.000 13.61000 79 GLY A CA 1
ATOM 610 C C . GLY A 1 79 ? -6.64300 -3.21500 11.71300 1.000 12.27000 79 GLY A C 1
ATOM 611 O O . GLY A 1 79 ? -6.29000 -3.25300 12.88900 1.000 14.32000 79 GLY A O 1
ATOM 612 N N . PRO A 1 80 ? -6.48900 -2.12100 10.97800 1.000 12.67000 80 PRO A N 1
ATOM 613 C CA . PRO A 1 80 ? -5.97400 -0.89600 11.59200 1.000 12.21000 80 PRO A CA 1
ATOM 614 C C . PRO A 1 80 ? -7.00900 -0.28900 12.51900 1.000 12.78000 80 PRO A C 1
ATOM 615 O O . PRO A 1 80 ? -8.19300 -0.62500 12.47000 1.000 13.29000 80 PRO A O 1
ATOM 619 N N . ASP A 1 81 ? -6.53900 0.62600 13.36500 1.000 11.96000 81 ASP A N 1
ATOM 620 C CA . ASP A 1 81 ? -7.45000 1.48300 14.11200 1.000 14.14000 81 ASP A CA 1
ATOM 621 C C . ASP A 1 81 ? -8.09200 2.49300 13.16200 1.000 14.13000 81 ASP A C 1
ATOM 622 O O . ASP A 1 81 ? -7.74600 2.59400 11.98100 1.000 15.27000 81 ASP A O 1
ATOM 627 N N . THR A 1 82 ? -9.04900 3.24100 13.69300 1.000 13.65000 82 THR A N 1
ATOM 628 C CA . THR A 1 82 ? -9.80700 4.21100 12.91500 1.000 14.26000 82 THR A CA 1
ATOM 629 C C . THR A 1 82 ? -9.27500 5.63600 13.02700 1.000 14.22000 82 THR A C 1
ATOM 630 O O . THR A 1 82 ? -9.71500 6.51500 12.26600 1.000 16.18000 82 THR A O 1
ATOM 634 N N . SER A 1 83 ? -8.37400 5.89400 13.95600 1.000 13.08000 83 SER A N 1
ATOM 635 C CA . SER A 1 83 ? -7.83500 7.23200 14.15800 1.000 14.05000 83 SER A CA 1
ATOM 636 C C . SER A 1 83 ? -6.60700 7.14500 15.04900 1.000 15.69000 83 SER A C 1
ATOM 637 O O . SER A 1 83 ? -6.36800 6.10000 15.66500 1.000 17.24000 83 SER A O 1
ATOM 640 N N . PRO A 1 84 ? -5.82700 8.21800 15.17600 1.000 12.97000 84 PRO A N 1
ATOM 641 C CA . PRO A 1 84 ? -4.88200 8.29000 16.29300 1.000 15.30000 84 PRO A CA 1
ATOM 642 C C . PRO A 1 84 ? -5.62800 8.21000 17.61800 1.000 17.85000 84 PRO A C 1
ATOM 643 O O . PRO A 1 84 ? -6.80200 8.57000 17.71900 1.000 18.09000 84 PRO A O 1
ATOM 647 N N . ARG A 1 85 ? -4.93300 7.73600 18.64700 1.000 14.96000 85 ARG A N 1
ATOM 648 C CA . ARG A 1 85 ? -5.47700 7.70000 19.99700 1.000 17.17000 85 ARG A CA 1
ATOM 649 C C . ARG A 1 85 ? -4.59300 8.52800 20.91200 1.000 18.37000 85 ARG A C 1
ATOM 650 O O . ARG A 1 85 ? -3.36600 8.43300 20.83800 1.000 20.83000 85 ARG A O 1
ATOM 658 N N . GLY A 1 86 ? -5.22200 9.32500 21.77100 1.000 22.84000 86 GLY A N 1
ATOM 659 C CA . GLY A 1 86 ? -4.50100 10.09700 22.77300 1.000 25.74000 86 GLY A CA 1
ATOM 660 C C . GLY A 1 86 ? -3.57400 11.15100 22.20700 1.000 28.15000 86 GLY A C 1
ATOM 661 O O . GLY A 1 86 ? -2.47500 11.36100 22.73600 1.000 24.89000 86 GLY A O 1
ATOM 662 N N . ALA A 1 87 ? -3.99600 11.82500 21.14000 1.000 21.15000 87 ALA A N 1
ATOM 663 C CA . ALA A 1 87 ? -3.13300 12.80800 20.50300 1.000 23.61000 87 ALA A CA 1
ATOM 664 C C . ALA A 1 87 ? -3.08400 14.11000 21.28300 1.000 28.43000 87 ALA A C 1
ATOM 665 O O . ALA A 1 87 ? -2.17000 14.91500 21.06800 1.000 27.62000 87 ALA A O 1
ATOM 667 N N . GLY A 1 88 ? -4.04100 14.33400 22.17700 1.000 27.13000 88 GLY A N 1
ATOM 668 C CA . GLY A 1 88 ? -4.04700 15.55600 22.95300 1.000 30.23000 88 GLY A CA 1
ATOM 669 C C . GLY A 1 88 ? -4.46300 16.79500 22.19600 1.000 27.12000 88 GLY A C 1
ATOM 670 O O . GLY A 1 88 ? -4.27100 17.90300 22.70500 1.000 29.43000 88 GLY A O 1
ATOM 671 N N . VAL A 1 89 ? -4.99600 16.64900 20.99200 1.000 25.13000 89 VAL A N 1
ATOM 672 C CA . VAL A 1 89 ? -5.54000 17.79900 20.26300 1.000 27.38000 89 VAL A CA 1
ATOM 673 C C . VAL A 1 89 ? -6.78000 18.29200 20.99500 1.000 26.19000 89 VAL A C 1
ATOM 674 O O . VAL A 1 89 ? -7.62200 17.46700 21.39900 1.000 24.32000 89 VAL A O 1
ATOM 678 N N . PRO A 1 90 ? -6.92300 19.59500 21.22700 1.000 27.87000 90 PRO A N 1
ATOM 679 C CA . PRO A 1 90 ? -8.05800 20.07700 22.02700 1.000 27.25000 90 PRO A CA 1
ATOM 680 C C . PRO A 1 90 ? -9.38800 19.62800 21.43900 1.000 22.22000 90 PRO A C 1
ATOM 681 O O . PRO A 1 90 ? -9.63200 19.75800 20.24000 1.000 21.85000 90 PRO A O 1
ATOM 685 N N . ASN A 1 91 ? -10.23400 19.05600 22.29900 1.000 23.52000 91 ASN A N 1
ATOM 686 C CA . ASN A 1 91 ? -11.60200 18.68100 21.94600 1.000 24.20000 91 ASN A CA 1
ATOM 687 C C . ASN A 1 91 ? -11.66700 17.66900 20.80600 1.000 21.69000 91 ASN A C 1
ATOM 688 O O . ASN A 1 91 ? -12.69100 17.56700 20.12000 1.000 24.44000 91 ASN A O 1
ATOM 693 N N . GLU A 1 92 ? -10.59800 16.90800 20.57600 1.000 22.04000 92 GLU A N 1
ATOM 694 C CA . GLU A 1 92 ? -10.65000 15.96500 19.47200 1.000 20.06000 92 GLU A CA 1
ATOM 695 C C . GLU A 1 92 ? -11.68600 14.86900 19.68800 1.000 19.65000 92 GLU A C 1
ATOM 696 O O . GLU A 1 92 ? -11.95000 14.10800 18.75500 1.000 18.43000 92 GLU A O 1
ATOM 702 N N . GLY A 1 93 ? -12.27300 14.77100 20.87800 1.000 20.96000 93 GLY A N 1
ATOM 703 C CA . GLY A 1 93 ? -13.29000 13.76600 21.13400 1.000 24.23000 93 GLY A CA 1
ATOM 704 C C . GLY A 1 93 ? -14.68200 14.34900 21.30200 1.000 19.29000 93 GLY A C 1
ATOM 705 O O . GLY A 1 93 ? -15.57900 13.68900 21.83700 1.000 22.24000 93 GLY A O 1
ATOM 706 N N . ALA A 1 94 ? -14.87900 15.58200 20.83000 1.000 20.25000 94 ALA A N 1
ATOM 707 C CA . ALA A 1 94 ? -16.13200 16.28100 21.10300 1.000 14.71000 94 ALA A CA 1
ATOM 708 C C . ALA A 1 94 ? -17.31100 15.64100 20.38500 1.000 20.25000 94 ALA A C 1
ATOM 709 O O . ALA A 1 94 ? -18.43100 15.66100 20.89900 1.000 16.12000 94 ALA A O 1
ATOM 711 N N . ALA A 1 95 ? -17.09300 15.09100 19.19800 1.000 17.66000 95 ALA A N 1
ATOM 712 C CA . ALA A 1 95 ? -18.18900 14.55600 18.40300 1.000 18.12000 95 ALA A CA 1
ATOM 713 C C . ALA A 1 95 ? -17.77000 13.20300 17.85600 1.000 16.20000 95 ALA A C 1
ATOM 714 O O . ALA A 1 95 ? -16.58700 12.97000 17.61100 1.000 18.28000 95 ALA A O 1
ATOM 716 N N . TRP A 1 96 ? -18.73900 12.30700 17.67600 1.000 14.36000 96 TRP A N 1
ATOM 717 C CA . TRP A 1 96 ? -18.35800 10.96700 17.23800 1.000 15.71000 96 TRP A CA 1
ATOM 718 C C . TRP A 1 96 ? -18.15000 10.86800 15.73300 1.000 16.90000 96 TRP A C 1
ATOM 719 O O . TRP A 1 96 ? -17.66000 9.83300 15.26200 1.000 14.68000 96 TRP A O 1
ATOM 730 N N . ASP A 1 97 ? -18.47700 11.91100 14.97300 1.000 16.15000 97 ASP A N 1
ATOM 731 C CA . ASP A 1 97 ? -18.31700 11.88200 13.52700 1.000 14.66000 97 ASP A CA 1
ATOM 732 C C . ASP A 1 97 ? -17.06100 12.61000 13.06700 1.000 15.45000 97 ASP A C 1
ATOM 733 O O . ASP A 1 97 ? -16.90900 12.85500 11.86600 1.000 16.70000 97 ASP A O 1
ATOM 738 N N . PHE A 1 98 ? -16.15000 12.94000 13.98400 1.000 15.78000 98 PHE A N 1
ATOM 739 C CA . PHE A 1 98 ? -14.93900 13.67300 13.63500 1.000 17.11000 98 PHE A CA 1
ATOM 740 C C . PHE A 1 98 ? -13.91900 13.48800 14.75000 1.000 15.90000 98 PHE A C 1
ATOM 741 O O . PHE A 1 98 ? -14.28200 13.32500 15.91300 1.000 17.19000 98 PHE A O 1
ATOM 749 N N . GLY A 1 99 ? -12.63700 13.49700 14.38300 1.000 15.42000 99 GLY A N 1
ATOM 750 C CA . GLY A 1 99 ? -11.57600 13.33600 15.36300 1.000 17.62000 99 GLY A CA 1
ATOM 751 C C . GLY A 1 99 ? -11.36600 11.90200 15.81000 1.000 14.43000 99 GLY A C 1
ATOM 752 O O . GLY A 1 99 ? -11.14700 11.01400 14.97700 1.000 15.05000 99 GLY A O 1
ATOM 753 N N . VAL A 1 100 ? -11.44700 11.66100 17.12500 1.000 15.44000 100 VAL A N 1
ATOM 754 C CA . VAL A 1 100 ? -11.16800 10.33500 17.67200 1.000 16.54000 100 VAL A CA 1
ATOM 755 C C . VAL A 1 100 ? -12.17500 9.32800 17.12700 1.000 12.83000 100 VAL A C 1
ATOM 756 O O . VAL A 1 100 ? -13.38500 9.59100 17.07900 1.000 15.26000 100 VAL A O 1
ATOM 760 N N . GLY A 1 101 ? -11.67000 8.17300 16.68300 1.000 13.35000 101 GLY A N 1
ATOM 761 C CA . GLY A 1 101 ? -12.53300 7.19500 16.05600 1.000 14.16000 101 GLY A CA 1
ATOM 762 C C . GLY A 1 101 ? -13.06700 7.59600 14.69900 1.000 15.38000 101 GLY A C 1
ATOM 763 O O . GLY A 1 101 ? -13.96900 6.92500 14.18400 1.000 15.26000 101 GLY A O 1
ATOM 764 N N . ALA A 1 102 ? -12.51400 8.63400 14.07900 1.000 14.40000 102 ALA A N 1
ATOM 765 C CA . ALA A 1 102 ? -13.14000 9.22700 12.90200 1.000 14.48000 102 ALA A CA 1
ATOM 766 C C . ALA A 1 102 ? -12.09200 9.88700 12.00500 1.000 14.69000 102 ALA A C 1
ATOM 767 O O . ALA A 1 102 ? -12.25600 11.01800 11.54900 1.000 16.37000 102 ALA A O 1
ATOM 769 N N . GLY A 1 103 ? -10.99700 9.17200 11.72600 1.000 15.61000 103 GLY A N 1
ATOM 770 C CA . GLY A 1 103 ? -9.92700 9.75000 10.92900 1.000 13.97000 103 GLY A CA 1
ATOM 771 C C . GLY A 1 103 ? -10.20200 9.85700 9.44400 1.000 15.28000 103 GLY A C 1
ATOM 772 O O . GLY A 1 103 ? -9.46000 10.54700 8.73700 1.000 14.78000 103 GLY A O 1
ATOM 773 N N . PHE A 1 104 ? -11.23900 9.17600 8.95500 1.000 15.69000 104 PHE A N 1
ATOM 774 C CA . PHE A 1 104 ? -11.66700 9.18100 7.55700 1.000 14.51000 104 PHE A CA 1
ATOM 775 C C . PHE A 1 104 ? -10.57400 8.75500 6.57200 1.000 16.14000 104 PHE A C 1
ATOM 776 O O . PHE A 1 104 ? -10.71000 8.97000 5.36800 1.000 15.04000 104 PHE A O 1
ATOM 784 N N . TYR A 1 105 ? -9.50800 8.12700 7.06600 1.000 15.11000 105 TYR A N 1
ATOM 785 C CA . TYR A 1 105 ? -8.43900 7.57600 6.23100 1.000 15.93000 105 TYR A CA 1
ATOM 786 C C . TYR A 1 105 ? -7.87100 8.62300 5.27500 1.000 15.32000 105 TYR A C 1
ATOM 787 O O . TYR A 1 105 ? -7.49200 8.30800 4.15500 1.000 15.81000 105 TYR A O 1
ATOM 796 N N . VAL A 1 106 ? -7.78000 9.86700 5.73600 1.000 16.53000 106 VAL A N 1
ATOM 797 C CA . VAL A 1 106 ? -7.14000 10.94000 4.98600 1.000 16.44000 106 VAL A CA 1
ATOM 798 C C . VAL A 1 106 ? -5.84900 11.32600 5.69900 1.000 14.87000 106 VAL A C 1
ATOM 799 O O . VAL A 1 106 ? -5.62900 10.98700 6.85800 1.000 15.85000 106 VAL A O 1
ATOM 803 N N . ASP A 1 107 ? -4.99600 12.07300 4.98600 1.000 15.38000 107 ASP A N 1
ATOM 804 C CA . ASP A 1 107 ? -3.88000 12.80200 5.57800 1.000 17.74000 107 ASP A CA 1
ATOM 805 C C . ASP A 1 107 ? -4.32200 14.25000 5.77900 1.000 18.34000 107 ASP A C 1
ATOM 806 O O . ASP A 1 107 ? -4.42200 15.00700 4.80700 1.000 17.36000 107 ASP A O 1
ATOM 811 N N . ALA A 1 108 ? -4.59000 14.63200 7.02500 1.000 17.31000 108 ALA A N 1
ATOM 812 C CA . ALA A 1 108 ? -5.00300 16.00600 7.30400 1.000 17.85000 108 ALA A CA 1
ATOM 813 C C . ALA A 1 108 ? -3.90200 16.98600 6.93400 1.000 18.09000 108 ALA A C 1
ATOM 814 O O . ALA A 1 108 ? -2.71900 16.72100 7.13800 1.000 19.36000 108 ALA A O 1
ATOM 816 N N . THR A 1 109 ? -4.30100 18.14100 6.39800 1.000 18.54000 109 THR A N 1
ATOM 817 C CA . THR A 1 109 ? -3.36200 19.20100 6.07200 1.000 19.86000 109 THR A CA 1
ATOM 818 C C . THR A 1 109 ? -3.55600 20.43900 6.92900 1.000 24.17000 109 THR A C 1
ATOM 819 O O . THR A 1 109 ? -2.72100 21.35400 6.87400 1.000 21.23000 109 THR A O 1
ATOM 823 N N . GLN A 1 110 ? -4.65500 20.47300 7.65500 1.000 21.40000 110 GLN A N 1
ATOM 824 C CA . GLN A 1 110 ? -4.99100 21.65400 8.47000 1.000 19.92000 110 GLN A CA 1
ATOM 825 C C . GLN A 1 110 ? -4.57600 21.42900 9.92100 1.000 20.46000 110 GLN A C 1
ATOM 826 O O . GLN A 1 110 ? -4.81100 20.39100 10.43900 1.000 19.66000 110 GLN A O 1
ATOM 832 N N . GLU A 1 111 ? -3.95800 22.42100 10.53200 1.000 23.51000 111 GLU A N 1
ATOM 833 C CA . GLU A 1 111 ? -3.65800 22.29100 11.97300 1.000 22.27000 111 GLU A CA 1
ATOM 834 C C . GLU A 1 111 ? -4.96400 22.43900 12.74700 1.000 22.87000 111 GLU A C 1
ATOM 835 O O . GLU A 1 111 ? -5.81100 23.20100 12.30000 1.000 24.96000 111 GLU A O 1
ATOM 841 N N . PRO A 1 112 ? -5.14000 21.80500 13.91700 1.000 20.22000 112 PRO A N 1
ATOM 842 C CA . PRO A 1 112 ? -4.09700 21.02700 14.58100 1.000 23.38000 112 PRO A CA 1
ATOM 843 C C . PRO A 1 112 ? -4.10500 19.52800 14.24200 1.000 20.39000 112 PRO A C 1
ATOM 844 O O . PRO A 1 112 ? -3.37700 18.80900 14.83000 1.000 22.68000 112 PRO A O 1
ATOM 848 N N . TRP A 1 113 ? -4.90100 19.15000 13.25400 1.000 18.37000 113 TRP A N 1
ATOM 849 C CA . TRP A 1 113 ? -5.03900 17.75500 12.84900 1.000 21.58000 113 TRP A CA 1
ATOM 850 C C . TRP A 1 113 ? -3.84600 17.26300 12.05200 1.000 19.17000 113 TRP A C 1
ATOM 851 O O . TRP A 1 113 ? -3.55900 16.06300 12.05400 1.000 16.37000 113 TRP A O 1
ATOM 862 N N . ALA A 1 114 ? -3.13400 18.16700 11.38300 1.000 17.37000 114 ALA A N 1
ATOM 863 C CA . ALA A 1 114 ? -2.08500 17.73500 10.47000 1.000 20.91000 114 ALA A CA 1
ATOM 864 C C . ALA A 1 114 ? -0.95200 17.02400 11.19400 1.000 18.13000 114 ALA A C 1
ATOM 865 O O . ALA A 1 114 ? -0.27100 16.19000 10.58900 1.000 19.09000 114 ALA A O 1
ATOM 867 N N . ARG A 1 115 ? -0.73200 17.32300 12.48300 1.000 21.14000 115 ARG A N 1
ATOM 868 C CA . ARG A 1 115 ? 0.39100 16.70300 13.19500 1.000 20.74000 115 ARG A CA 1
ATOM 869 C C . ARG A 1 115 ? 0.24400 15.18700 13.27600 1.000 21.46000 115 ARG A C 1
ATOM 870 O O . ARG A 1 115 ? 1.19600 14.45300 12.99500 1.000 20.82000 115 ARG A O 1
ATOM 878 N N . ASN A 1 116 ? -0.92900 14.69300 13.68500 1.000 19.75000 116 ASN A N 1
ATOM 879 C CA . ASN A 1 116 ? -1.08500 13.26500 13.94100 1.000 17.04000 116 ASN A CA 1
ATOM 880 C C . ASN A 1 116 ? -2.06900 12.54600 13.03600 1.000 18.31000 116 ASN A C 1
ATOM 881 O O . ASN A 1 116 ? -1.94300 11.32500 12.88100 1.000 18.72000 116 ASN A O 1
ATOM 886 N N . TYR A 1 117 ? -3.04000 13.24500 12.44600 1.000 17.32000 117 TYR A N 1
ATOM 887 C CA . TYR A 1 117 ? -4.11800 12.58600 11.70500 1.000 15.24000 117 TYR A CA 1
ATOM 888 C C . TYR A 1 117 ? -3.68200 12.31900 10.26400 1.000 18.54000 117 TYR A C 1
ATOM 889 O O . TYR A 1 117 ? -4.11500 12.95400 9.29400 1.000 16.97000 117 TYR A O 1
ATOM 898 N N . ARG A 1 118 ? -2.79100 11.33600 10.14500 1.000 16.77000 118 ARG A N 1
ATOM 899 C CA . ARG A 1 118 ? -2.21400 10.95600 8.86400 1.000 14.08000 118 ARG A CA 1
ATOM 900 C C . ARG A 1 118 ? -2.55600 9.49800 8.58900 1.000 14.79000 118 ARG A C 1
ATOM 901 O O . ARG A 1 118 ? -1.66800 8.67700 8.33800 1.000 16.65000 118 ARG A O 1
ATOM 909 N N . MET A 1 119 ? -3.85100 9.16800 8.65700 1.000 15.32000 119 MET A N 1
ATOM 910 C CA . MET A 1 119 ? -4.26600 7.77500 8.53300 1.000 15.58000 119 MET A CA 1
ATOM 911 C C . MET A 1 119 ? -4.09400 7.23500 7.11500 1.000 16.83000 119 MET A C 1
ATOM 912 O O . MET A 1 119 ? -3.94900 6.01900 6.94600 1.000 15.40000 119 MET A O 1
ATOM 917 N N . TYR A 1 120 ? -4.11500 8.10200 6.08700 1.000 17.21000 120 TYR A N 1
ATOM 918 C CA . TYR A 1 120 ? -3.89300 7.63100 4.71800 1.000 15.08000 120 TYR A CA 1
ATOM 919 C C . TYR A 1 120 ? -2.47300 7.09800 4.55600 1.000 15.37000 120 TYR A C 1
ATOM 920 O O . TYR A 1 120 ? -2.26000 5.96700 4.09200 1.000 15.18000 120 TYR A O 1
ATOM 929 N N . SER A 1 121 ? -1.48500 7.90900 4.93300 1.000 14.40000 121 SER A N 1
ATOM 930 C CA . SER A 1 121 ? -0.09900 7.46300 4.84900 1.000 13.92000 121 SER A CA 1
ATOM 931 C C . SER A 1 121 ? 0.17400 6.30500 5.79900 1.000 14.75000 121 SER A C 1
ATOM 932 O O . SER A 1 121 ? 0.96800 5.41200 5.48800 1.000 16.43000 121 SER A O 1
ATOM 935 N N . TYR A 1 122 ? -0.44200 6.33000 6.98100 1.000 14.81000 122 TYR A N 1
ATOM 936 C CA . TYR A 1 122 ? -0.26000 5.24200 7.93500 1.000 15.64000 122 TYR A CA 1
ATOM 937 C C . TYR A 1 122 ? -0.68900 3.90600 7.34400 1.000 14.13000 122 TYR A C 1
ATOM 938 O O . TYR A 1 122 ? 0.06600 2.92600 7.38200 1.000 16.43000 122 TYR A O 1
ATOM 947 N N . VAL A 1 123 ? -1.91500 3.82800 6.81500 1.000 14.84000 123 VAL A N 1
ATOM 948 C CA . VAL A 1 123 ? -2.40500 2.53600 6.32300 1.000 13.00000 123 VAL A CA 1
ATOM 949 C C . VAL A 1 123 ? -1.65200 2.10700 5.06300 1.000 15.34000 123 VAL A C 1
ATOM 950 O O . VAL A 1 123 ? -1.26200 0.94100 4.92900 1.000 15.85000 123 VAL A O 1
ATOM 954 N N . THR A 1 124 ? -1.46500 3.02700 4.10600 1.000 15.61000 124 THR A N 1
ATOM 955 C CA . THR A 1 124 ? -0.88600 2.64900 2.81200 1.000 14.81000 124 THR A CA 1
ATOM 956 C C . THR A 1 124 ? 0.62700 2.44900 2.86100 1.000 16.90000 124 THR A C 1
ATOM 957 O O . THR A 1 124 ? 1.17500 1.72300 2.01500 1.000 17.17000 124 THR A O 1
ATOM 961 N N . GLN A 1 125 ? 1.31800 3.06000 3.81800 1.000 14.45000 125 GLN A N 1
ATOM 962 C CA . GLN A 1 125 ? 2.76700 2.91100 3.83900 1.000 18.19000 125 GLN A CA 1
ATOM 963 C C . GLN A 1 125 ? 3.25500 2.28200 5.14100 1.000 15.78000 125 GLN A C 1
ATOM 964 O O . GLN A 1 125 ? 3.55800 1.08900 5.14900 1.000 17.13000 125 GLN A O 1
ATOM 970 N N . GLU A 1 126 ? 3.30700 3.04000 6.24800 1.000 17.15000 126 GLU A N 1
ATOM 971 C CA . GLU A 1 126 ? 3.96000 2.53900 7.46200 1.000 15.27000 126 GLU A CA 1
ATOM 972 C C . GLU A 1 126 ? 3.35600 1.22400 7.95900 1.000 17.46000 126 GLU A C 1
ATOM 973 O O . GLU A 1 126 ? 4.09100 0.27200 8.25000 1.000 17.05000 126 GLU A O 1
ATOM 979 N N . LEU A 1 127 ? 2.02300 1.14900 8.10000 1.000 12.70000 127 LEU A N 1
ATOM 980 C CA . LEU A 1 127 ? 1.43900 -0.10100 8.59400 1.000 14.75000 127 LEU A CA 1
ATOM 981 C C . LEU A 1 127 ? 1.71400 -1.24600 7.63600 1.000 15.16000 127 LEU A C 1
ATOM 982 O O . LEU A 1 127 ? 2.03200 -2.36700 8.06100 1.000 13.77000 127 LEU A O 1
ATOM 987 N N . ARG A 1 128 ? 1.56700 -0.98900 6.33800 1.000 14.83000 128 ARG A N 1
ATOM 988 C CA . ARG A 1 128 ? 1.85300 -2.00800 5.33500 1.000 14.50000 128 ARG A CA 1
ATOM 989 C C . ARG A 1 128 ? 3.28500 -2.51800 5.45600 1.000 15.09000 128 ARG A C 1
ATOM 990 O O . ARG A 1 128 ? 3.51900 -3.73100 5.49100 1.000 14.91000 128 ARG A O 1
ATOM 998 N N . THR A 1 129 ? 4.26300 -1.61200 5.51600 1.000 17.87000 129 THR A N 1
ATOM 999 C CA . THR A 1 129 ? 5.64800 -2.08500 5.53700 1.000 15.44000 129 THR A CA 1
ATOM 1000 C C . THR A 1 129 ? 6.01100 -2.75400 6.86500 1.000 18.06000 129 THR A C 1
ATOM 1001 O O . THR A 1 129 ? 6.80800 -3.70400 6.87800 1.000 17.34000 129 THR A O 1
ATOM 1005 N N . THR A 1 130 ? 5.42900 -2.29700 7.98000 1.000 16.17000 130 THR A N 1
ATOM 1006 C CA . THR A 1 130 ? 5.61700 -2.99100 9.25600 1.000 16.48000 130 THR A CA 1
ATOM 1007 C C . THR A 1 130 ? 5.08900 -4.42000 9.18900 1.000 15.71000 130 THR A C 1
ATOM 1008 O O . THR A 1 130 ? 5.74100 -5.35700 9.66100 1.000 16.17000 130 THR A O 1
ATOM 1012 N N . VAL A 1 131 ? 3.90300 -4.59900 8.59900 1.000 14.16000 131 VAL A N 1
ATOM 1013 C CA . VAL A 1 131 ? 3.31600 -5.92800 8.44000 1.000 15.28000 131 VAL A CA 1
ATOM 1014 C C . VAL A 1 131 ? 4.20800 -6.79800 7.56100 1.000 16.04000 131 VAL A C 1
ATOM 1015 O O . VAL A 1 131 ? 4.47600 -7.96300 7.87400 1.000 16.28000 131 VAL A O 1
ATOM 1019 N N . LEU A 1 132 ? 4.67200 -6.24200 6.43700 1.000 15.94000 132 LEU A N 1
ATOM 1020 C CA . LEU A 1 132 ? 5.49400 -7.01600 5.51400 1.000 13.74000 132 LEU A CA 1
ATOM 1021 C C . LEU A 1 132 ? 6.84600 -7.36100 6.12000 1.000 17.74000 132 LEU A C 1
ATOM 1022 O O . LEU A 1 132 ? 7.42400 -8.40900 5.80100 1.000 20.23000 132 LEU A O 1
ATOM 1027 N N . ALA A 1 133 ? 7.36200 -6.50700 6.99100 1.000 17.52000 133 ALA A N 1
ATOM 1028 C CA . ALA A 1 133 ? 8.67200 -6.77700 7.57100 1.000 19.75000 133 ALA A CA 1
ATOM 1029 C C . ALA A 1 133 ? 8.60900 -7.80300 8.69400 1.000 21.89000 133 ALA A C 1
ATOM 1030 O O . ALA A 1 133 ? 9.56900 -8.55500 8.89500 1.000 21.43000 133 ALA A O 1
ATOM 1032 N N . GLU A 1 134 ? 7.51300 -7.83900 9.44600 1.000 18.26000 134 GLU A N 1
ATOM 1033 C CA . GLU A 1 134 ? 7.48400 -8.54700 10.71900 1.000 17.55000 134 GLU A CA 1
ATOM 1034 C C . GLU A 1 134 ? 6.54800 -9.74200 10.74800 1.000 18.77000 134 GLU A C 1
ATOM 1035 O O . GLU A 1 134 ? 6.55500 -10.48200 11.74400 1.000 20.78000 134 GLU A O 1
ATOM 1041 N N . LEU A 1 135 ? 5.73900 -9.93900 9.71500 1.000 17.73000 135 LEU A N 1
ATOM 1042 C CA . LEU A 1 135 ? 4.72900 -10.98200 9.66400 1.000 17.45000 135 LEU A CA 1
ATOM 1043 C C . LEU A 1 135 ? 4.81300 -11.71900 8.33700 1.000 17.14000 135 LEU A C 1
ATOM 1044 O O . LEU A 1 135 ? 5.33000 -11.18400 7.34800 1.000 19.54000 135 LEU A O 1
ATOM 1049 N N . PRO A 1 136 ? 4.33500 -12.96700 8.28600 1.000 19.08000 136 PRO A N 1
ATOM 1050 C CA . PRO A 1 136 ? 4.51400 -13.79300 7.07000 1.000 18.35000 136 PRO A CA 1
ATOM 1051 C C . PRO A 1 136 ? 3.45400 -13.49300 6.02000 1.000 18.30000 136 PRO A C 1
ATOM 1052 O O . PRO A 1 136 ? 2.53700 -14.28100 5.76200 1.000 18.67000 136 PRO A O 1
ATOM 1056 N N . VAL A 1 137 ? 3.59400 -12.32500 5.39500 1.000 19.23000 137 VAL A N 1
ATOM 1057 C CA . VAL A 1 137 ? 2.58900 -11.77200 4.49500 1.000 19.66000 137 VAL A CA 1
ATOM 1058 C C . VAL A 1 137 ? 3.24400 -11.45600 3.15700 1.000 20.55000 137 VAL A C 1
ATOM 1059 O O . VAL A 1 137 ? 4.34500 -10.89000 3.11300 1.000 18.87000 137 VAL A O 1
ATOM 1063 N N . ARG A 1 138 ? 2.57200 -11.82700 2.07200 1.000 17.38000 138 ARG A N 1
ATOM 1064 C CA . ARG A 1 138 ? 3.08000 -11.61700 0.69800 1.000 22.06000 138 ARG A CA 1
ATOM 1065 C C . ARG A 1 138 ? 2.87900 -10.16700 0.26500 1.000 21.82000 138 ARG A C 1
ATOM 1066 O O . ARG A 1 138 ? 1.77000 -9.72500 0.24900 1.000 20.29000 138 ARG A O 1
ATOM 1074 N N . GLU A 1 139 ? 3.95900 -9.50400 -0.10700 1.000 19.25000 139 GLU A N 1
ATOM 1075 C CA . GLU A 1 139 ? 3.88000 -8.10700 -0.53000 1.000 18.50000 139 GLU A CA 1
ATOM 1076 C C . GLU A 1 139 ? 3.01500 -7.93600 -1.76900 1.000 19.25000 139 GLU A C 1
ATOM 1077 O O . GLU A 1 139 ? 2.31000 -6.92900 -1.89800 1.000 19.38000 139 GLU A O 1
ATOM 1083 N N . ASP A 1 140 ? 3.04900 -8.90200 -2.68700 1.000 19.02000 140 ASP A N 1
ATOM 1084 C CA . ASP A 1 140 ? 2.38000 -8.77000 -3.97200 1.000 17.81000 140 ASP A CA 1
ATOM 1085 C C . ASP A 1 140 ? 0.94000 -9.27300 -3.97200 1.000 20.34000 140 ASP A C 1
ATOM 1086 O O . ASP A 1 140 ? 0.30600 -9.27400 -5.03100 1.000 19.61000 140 ASP A O 1
ATOM 1091 N N . ARG A 1 141 ? 0.39900 -9.68600 -2.82400 1.000 17.93000 141 ARG A N 1
ATOM 1092 C CA . ARG A 1 141 ? -0.94900 -10.24100 -2.76100 1.000 18.17000 141 ARG A CA 1
ATOM 1093 C C . ARG A 1 141 ? -1.72600 -9.60300 -1.61800 1.000 15.67000 141 ARG A C 1
ATOM 1094 O O . ARG A 1 141 ? -2.18300 -10.28300 -0.69800 1.000 16.42000 141 ARG A O 1
ATOM 1102 N N . LEU A 1 142 ? -1.89900 -8.29000 -1.68900 1.000 17.68000 142 LEU A N 1
ATOM 1103 C CA . LEU A 1 142 ? -2.65700 -7.54800 -0.69100 1.000 16.81000 142 LEU A CA 1
ATOM 1104 C C . LEU A 1 142 ? -3.95200 -7.02500 -1.29400 1.000 16.11000 142 LEU A C 1
ATOM 1105 O O . LEU A 1 142 ? -3.97000 -6.56100 -2.43700 1.000 15.69000 142 LEU A O 1
ATOM 1110 N N . GLY A 1 143 ? -5.02800 -7.06600 -0.50500 1.000 15.92000 143 GLY A N 1
ATOM 1111 C CA . GLY A 1 143 ? -6.28200 -6.44600 -0.88000 1.000 16.80000 143 GLY A CA 1
ATOM 1112 C C . GLY A 1 143 ? -6.83500 -5.63600 0.28200 1.000 16.79000 143 GLY A C 1
ATOM 1113 O O . GLY A 1 143 ? -6.26300 -5.61500 1.36800 1.000 15.09000 143 GLY A O 1
ATOM 1114 N N . ILE A 1 144 ? -7.94700 -4.98000 0.01700 1.000 15.44000 144 ILE A N 1
ATOM 1115 C CA . ILE A 1 144 ? -8.50200 -4.05900 1.03600 1.000 13.18000 144 ILE A CA 1
ATOM 1116 C C . ILE A 1 144 ? -10.03000 -4.07400 0.99900 1.000 14.85000 144 ILE A C 1
ATOM 1117 O O . ILE A 1 144 ? -10.58700 -4.15000 -0.04000 1.000 14.87000 144 ILE A O 1
ATOM 1122 N N . PHE A 1 145 ? -10.62300 -4.05900 2.17800 1.000 13.80000 145 PHE A N 1
ATOM 1123 C CA . PHE A 1 145 ? -12.09300 -3.95900 2.27600 1.000 13.42000 145 PHE A CA 1
ATOM 1124 C C . PHE A 1 145 ? -12.44700 -3.19900 3.56200 1.000 13.24000 145 PHE A C 1
ATOM 1125 O O . PHE A 1 145 ? -11.59000 -2.82500 4.28400 1.000 13.66000 145 PHE A O 1
ATOM 1133 N N . GLY A 1 146 ? -13.71900 -2.91000 3.74500 1.000 12.52000 146 GLY A N 1
ATOM 1134 C CA . GLY A 1 146 ? -14.07800 -2.13200 4.92800 1.000 13.52000 146 GLY A CA 1
ATOM 1135 C C . GLY A 1 146 ? -15.55200 -1.79500 4.96900 1.000 14.08000 146 GLY A C 1
ATOM 1136 O O . GLY A 1 146 ? -16.27000 -2.14000 4.07200 1.000 15.44000 146 GLY A O 1
ATOM 1137 N N . HIS A 1 147 ? -15.91600 -1.07000 6.00400 1.000 11.77000 147 HIS A N 1
ATOM 1138 C CA . HIS A 1 147 ? -17.34000 -0.75600 6.24600 1.000 13.35000 147 HIS A CA 1
ATOM 1139 C C . HIS A 1 147 ? -17.57900 0.74900 6.48800 1.000 14.53000 147 HIS A C 1
ATOM 1140 O O . HIS A 1 147 ? -16.87600 1.29200 7.27400 1.000 14.47000 147 HIS A O 1
ATOM 1147 N N . SER A 1 148 ? -18.53700 1.34600 5.76300 1.000 16.50000 148 SER A N 1
ATOM 1148 C CA . SER A 1 148 ? -18.97300 2.76300 5.97800 1.000 18.87000 148 SER A CA 1
ATOM 1149 C C . SER A 1 148 ? -17.80100 3.74700 5.76700 1.000 16.83000 148 SER A C 1
ATOM 1150 O O . SER A 1 148 ? -17.36000 3.88700 4.64800 1.000 16.94000 148 SER A O 1
ATOM 1153 N N . MET A 1 149 ? -17.36500 4.43500 6.82200 1.000 13.42000 149 MET A N 1
ATOM 1154 C CA . MET A 1 149 ? -16.13100 5.24700 6.70900 1.000 12.94000 149 MET A CA 1
ATOM 1155 C C . MET A 1 149 ? -15.00000 4.33400 6.21900 1.000 15.96000 149 MET A C 1
ATOM 1156 O O . MET A 1 149 ? -14.15900 4.80900 5.52100 1.000 15.34000 149 MET A O 1
ATOM 1161 N N . GLY A 1 150 ? -15.01100 3.06200 6.61800 1.000 14.68000 150 GLY A N 1
ATOM 1162 C CA . GLY A 1 150 ? -13.98800 2.15100 6.14300 1.000 12.88000 150 GLY A CA 1
ATOM 1163 C C . GLY A 1 150 ? -14.23200 1.65300 4.74600 1.000 13.47000 150 GLY A C 1
ATOM 1164 O O . GLY A 1 150 ? -13.29900 1.17700 4.10100 1.000 14.06000 150 GLY A O 1
ATOM 1165 N N . GLY A 1 151 ? -15.47400 1.73700 4.26400 1.000 12.30000 151 GLY A N 1
ATOM 1166 C CA . GLY A 1 151 ? -15.76400 1.34300 2.89800 1.000 12.34000 151 GLY A CA 1
ATOM 1167 C C . GLY A 1 151 ? -15.33900 2.43900 1.94900 1.000 13.53000 151 GLY A C 1
ATOM 1168 O O . GLY A 1 151 ? -14.82800 2.18800 0.84700 1.000 13.50000 151 GLY A O 1
ATOM 1169 N N . HIS A 1 152 ? -15.56500 3.67400 2.40100 1.000 12.99000 152 HIS A N 1
ATOM 1170 C CA . HIS A 1 152 ? -14.95300 4.84400 1.78400 1.000 13.91000 152 HIS A CA 1
ATOM 1171 C C . HIS A 1 152 ? -13.43500 4.69100 1.74400 1.000 12.82000 152 HIS A C 1
ATOM 1172 O O . HIS A 1 152 ? -12.80600 4.84800 0.69200 1.000 13.25000 152 HIS A O 1
ATOM 1179 N N . GLY A 1 153 ? -12.83500 4.33900 2.88200 1.000 14.22000 153 GLY A N 1
ATOM 1180 C CA . GLY A 1 153 ? -11.39200 4.14200 2.92000 1.000 12.90000 153 GLY A CA 1
ATOM 1181 C C . GLY A 1 153 ? -10.91700 3.07500 1.95000 1.000 15.38000 153 GLY A C 1
ATOM 1182 O O . GLY A 1 153 ? -9.94400 3.27500 1.21800 1.000 16.00000 153 GLY A O 1
ATOM 1183 N N . ALA A 1 154 ? -11.59600 1.92300 1.93400 1.000 13.83000 154 ALA A N 1
ATOM 1184 C CA . ALA A 1 154 ? -11.17100 0.82100 1.06800 1.000 14.73000 154 ALA A CA 1
ATOM 1185 C C . ALA A 1 154 ? -11.22400 1.22600 -0.40400 1.000 14.68000 154 ALA A C 1
ATOM 1186 O O . ALA A 1 154 ? -10.26600 0.99800 -1.15600 1.000 17.01000 154 ALA A O 1
ATOM 1188 N N . LEU A 1 155 ? -12.32600 1.85100 -0.82700 1.000 15.75000 155 LEU A N 1
ATOM 1189 C CA . LEU A 1 155 ? -12.43800 2.29800 -2.21500 1.000 14.44000 155 LEU A CA 1
ATOM 1190 C C . LEU A 1 155 ? -11.38500 3.34900 -2.54400 1.000 15.97000 155 LEU A C 1
ATOM 1191 O O . LEU A 1 155 ? -10.69600 3.25500 -3.57300 1.000 16.23000 155 LEU A O 1
ATOM 1196 N N . VAL A 1 156 ? -11.24000 4.35300 -1.67300 1.000 13.51000 156 VAL A N 1
ATOM 1197 C CA . VAL A 1 156 ? -10.27700 5.42600 -1.92100 1.000 14.93000 156 VAL A CA 1
ATOM 1198 C C . VAL A 1 156 ? -8.86200 4.85900 -2.00500 1.000 17.25000 156 VAL A C 1
ATOM 1199 O O . VAL A 1 156 ? -8.12200 5.13000 -2.96100 1.000 14.58000 156 VAL A O 1
ATOM 1203 N N . LEU A 1 157 ? -8.47100 4.03400 -1.02800 1.000 13.82000 157 LEU A N 1
ATOM 1204 C CA . LEU A 1 157 ? -7.08900 3.56400 -1.00700 1.000 16.22000 157 LEU A CA 1
ATOM 1205 C C . LEU A 1 157 ? -6.80300 2.65600 -2.19800 1.000 17.89000 157 LEU A C 1
ATOM 1206 O O . LEU A 1 157 ? -5.70900 2.71000 -2.77700 1.000 16.97000 157 LEU A O 1
ATOM 1211 N N . ALA A 1 158 ? -7.77800 1.83600 -2.60100 1.000 15.33000 158 ALA A N 1
ATOM 1212 C CA . ALA A 1 158 ? -7.55300 0.94500 -3.73600 1.000 15.07000 158 ALA A CA 1
ATOM 1213 C C . ALA A 1 158 ? -7.43100 1.73000 -5.03500 1.000 18.12000 158 ALA A C 1
ATOM 1214 O O . ALA A 1 158 ? -6.52900 1.47600 -5.84300 1.000 18.03000 158 ALA A O 1
ATOM 1216 N N . LEU A 1 159 ? -8.35900 2.66600 -5.27200 1.000 16.26000 159 LEU A N 1
ATOM 1217 C CA . LEU A 1 159 ? -8.34400 3.41400 -6.52500 1.000 18.70000 159 LEU A CA 1
ATOM 1218 C C . LEU A 1 159 ? -7.10700 4.30200 -6.64500 1.000 20.77000 159 LEU A C 1
ATOM 1219 O O . LEU A 1 159 ? -6.65200 4.58000 -7.76300 1.000 18.08000 159 LEU A O 1
ATOM 1224 N N . ARG A 1 160 ? -6.54200 4.75100 -5.52000 1.000 17.86000 160 ARG A N 1
ATOM 1225 C CA . ARG A 1 160 ? -5.32900 5.56100 -5.57500 1.000 18.70000 160 ARG A CA 1
ATOM 1226 C C . ARG A 1 160 ? -4.05500 4.72700 -5.66100 1.000 21.27000 160 ARG A C 1
ATOM 1227 O O . ARG A 1 160 ? -3.03500 5.24100 -6.13100 1.000 22.97000 160 ARG A O 1
ATOM 1235 N N . ASN A 1 161 ? -4.07900 3.46200 -5.23400 1.000 18.00000 161 ASN A N 1
ATOM 1236 C CA . ASN A 1 161 ? -2.86000 2.65600 -5.13000 1.000 17.33000 161 ASN A CA 1
ATOM 1237 C C . ASN A 1 161 ? -3.02900 1.29300 -5.79100 1.000 19.02000 161 ASN A C 1
ATOM 1238 O O . ASN A 1 161 ? -2.91600 0.25000 -5.13100 1.000 20.19000 161 ASN A O 1
ATOM 1243 N N . PRO A 1 162 ? -3.27000 1.26400 -7.10500 1.000 20.58000 162 PRO A N 1
ATOM 1244 C CA . PRO A 1 162 ? -3.49200 -0.02800 -7.78100 1.000 26.21000 162 PRO A CA 1
ATOM 1245 C C . PRO A 1 162 ? -2.27600 -0.95200 -7.77600 1.000 22.03000 162 PRO A C 1
ATOM 1246 O O . PRO A 1 162 ? -2.44800 -2.16500 -7.95400 1.000 25.16000 162 PRO A O 1
ATOM 1250 N N . ASP A 1 163 ? -1.06400 -0.43100 -7.58400 1.000 24.15000 163 ASP A N 1
ATOM 1251 C CA . ASP A 1 163 ? 0.10500 -1.29500 -7.48200 1.000 27.02000 163 ASP A CA 1
ATOM 1252 C C . ASP A 1 163 ? 0.27000 -1.88200 -6.08500 1.000 27.25000 163 ASP A C 1
ATOM 1253 O O . ASP A 1 163 ? 1.13300 -2.75000 -5.89500 1.000 25.80000 163 ASP A O 1
ATOM 1258 N N . ILE A 1 164 ? -0.53100 -1.43800 -5.11700 1.000 19.89000 164 ILE A N 1
ATOM 1259 C CA . ILE A 1 164 ? -0.54100 -2.01800 -3.77500 1.000 19.03000 164 ILE A CA 1
ATOM 1260 C C . ILE A 1 164 ? -1.71400 -2.97200 -3.58400 1.000 19.08000 164 ILE A C 1
ATOM 1261 O O . ILE A 1 164 ? -1.53100 -4.12400 -3.19600 1.000 19.48000 164 ILE A O 1
ATOM 1266 N N . TYR A 1 165 ? -2.93200 -2.49900 -3.82700 1.000 17.52000 165 TYR A N 1
ATOM 1267 C CA . TYR A 1 165 ? -4.13800 -3.25700 -3.52900 1.000 14.64000 165 TYR A CA 1
ATOM 1268 C C . TYR A 1 165 ? -4.61500 -3.93800 -4.80300 1.000 15.75000 165 TYR A C 1
ATOM 1269 O O . TYR A 1 165 ? -4.99700 -3.26500 -5.76800 1.000 18.55000 165 TYR A O 1
ATOM 1278 N N . LYS A 1 166 ? -4.58100 -5.26900 -4.80300 1.000 15.29000 166 LYS A N 1
ATOM 1279 C CA . LYS A 1 166 ? -4.91500 -6.05700 -5.98200 1.000 15.91000 166 LYS A CA 1
ATOM 1280 C C . LYS A 1 166 ? -6.39400 -6.40300 -6.07000 1.000 18.42000 166 LYS A C 1
ATOM 1281 O O . LYS A 1 166 ? -6.84600 -6.83600 -7.13800 1.000 18.78000 166 LYS A O 1
ATOM 1287 N N . SER A 1 167 ? -7.14600 -6.24100 -4.98100 1.000 16.13000 167 SER A N 1
ATOM 1288 C CA . SER A 1 167 ? -8.58200 -6.49300 -4.96400 1.000 13.93000 167 SER A CA 1
ATOM 1289 C C . SER A 1 167 ? -9.20900 -5.54400 -3.95500 1.000 16.21000 167 SER A C 1
ATOM 1290 O O . SER A 1 167 ? -8.55100 -5.13200 -2.99500 1.000 16.10000 167 SER A O 1
ATOM 1293 N N . VAL A 1 168 ? -10.48300 -5.20200 -4.16800 1.000 16.94000 168 VAL A N 1
ATOM 1294 C CA . VAL A 1 168 ? -11.15100 -4.24200 -3.28300 1.000 14.55000 168 VAL A CA 1
ATOM 1295 C C . VAL A 1 168 ? -12.63500 -4.57100 -3.20500 1.000 15.39000 168 VAL A C 1
ATOM 1296 O O . VAL A 1 168 ? -13.26200 -4.92500 -4.21000 1.000 17.86000 168 VAL A O 1
ATOM 1300 N N . SER A 1 169 ? -13.20300 -4.44400 -2.00500 1.000 14.20000 169 SER A N 1
ATOM 1301 C CA . SER A 1 169 ? -14.64100 -4.60000 -1.82400 1.000 13.46000 169 SER A CA 1
ATOM 1302 C C . SER A 1 169 ? -15.08100 -3.73400 -0.64900 1.000 14.81000 169 SER A C 1
ATOM 1303 O O . SER A 1 169 ? -14.25700 -3.17700 0.07300 1.000 15.80000 169 SER A O 1
ATOM 1306 N N . ALA A 1 170 ? -16.39400 -3.63100 -0.44900 1.000 15.88000 170 ALA A N 1
ATOM 1307 C CA . ALA A 1 170 ? -16.86400 -2.71500 0.58200 1.000 12.69000 170 ALA A CA 1
ATOM 1308 C C . ALA A 1 170 ? -18.24600 -3.11600 1.06900 1.000 16.09000 170 ALA A C 1
ATOM 1309 O O . ALA A 1 170 ? -19.06300 -3.66400 0.31200 1.000 15.25000 170 ALA A O 1
ATOM 1311 N N . PHE A 1 171 ? -18.49100 -2.81700 2.34400 1.000 15.51000 171 PHE A N 1
ATOM 1312 C CA . PHE A 1 171 ? -19.80600 -2.92900 2.97200 1.000 15.89000 171 PHE A CA 1
ATOM 1313 C C . PHE A 1 171 ? -20.31700 -1.52500 3.25800 1.000 14.93000 171 PHE A C 1
ATOM 1314 O O . PHE A 1 171 ? -19.68500 -0.78000 4.01800 1.000 13.53000 171 PHE A O 1
ATOM 1322 N N . ALA A 1 172 ? -21.45500 -1.17000 2.66200 1.000 14.51000 172 ALA A N 1
ATOM 1323 C CA . ALA A 1 172 ? -22.16300 0.08600 2.91200 1.000 15.16000 172 ALA A CA 1
ATOM 1324 C C . ALA A 1 172 ? -21.19800 1.30200 2.94800 1.000 14.55000 172 ALA A C 1
ATOM 1325 O O . ALA A 1 172 ? -21.18300 2.02700 3.93100 1.000 14.60000 172 ALA A O 1
ATOM 1327 N N . PRO A 1 173 ? -20.42400 1.50200 1.88800 1.000 11.75000 173 PRO A N 1
ATOM 1328 C CA . PRO A 1 173 ? -19.41300 2.57500 1.93600 1.000 14.36000 173 PRO A CA 1
ATOM 1329 C C . PRO A 1 173 ? -20.02500 3.97000 1.88300 1.000 14.62000 173 PRO A C 1
ATOM 1330 O O . PRO A 1 173 ? -21.11400 4.17500 1.34900 1.000 15.01000 173 PRO A O 1
ATOM 1334 N N . ILE A 1 174 ? -19.29400 4.94400 2.42700 1.000 13.52000 174 ILE A N 1
ATOM 1335 C CA . ILE A 1 174 ? -19.59700 6.34100 2.12300 1.000 12.98000 174 ILE A CA 1
ATOM 1336 C C . ILE A 1 174 ? -19.05900 6.60000 0.72100 1.000 15.63000 174 ILE A C 1
ATOM 1337 O O . ILE A 1 174 ? -17.85900 6.84400 0.53800 1.000 17.66000 174 ILE A O 1
ATOM 1342 N N . ALA A 1 175 ? -19.94500 6.56300 -0.27600 1.000 15.34000 175 ALA A N 1
ATOM 1343 C CA . ALA A 1 175 ? -19.51800 6.45100 -1.66400 1.000 15.86000 175 ALA A CA 1
ATOM 1344 C C . ALA A 1 175 ? -19.18600 7.79500 -2.29100 1.000 19.09000 175 ALA A C 1
ATOM 1345 O O . ALA A 1 175 ? -18.42000 7.83900 -3.26300 1.000 16.38000 175 ALA A O 1
ATOM 1347 N N . ALA A 1 176 ? -19.74000 8.88600 -1.76800 1.000 15.58000 176 ALA A N 1
ATOM 1348 C CA . ALA A 1 176 ? -19.51400 10.22200 -2.31800 1.000 17.53000 176 ALA A CA 1
ATOM 1349 C C . ALA A 1 176 ? -19.37300 11.19500 -1.16100 1.000 18.07000 176 ALA A C 1
ATOM 1350 O O . ALA A 1 176 ? -20.26600 12.01200 -0.89100 1.000 19.42000 176 ALA A O 1
ATOM 1352 N N . PRO A 1 177 ? -18.25800 11.11900 -0.43400 1.000 16.74000 177 PRO A N 1
ATOM 1353 C CA . PRO A 1 177 ? -18.12200 11.93500 0.78100 1.000 15.22000 177 PRO A CA 1
ATOM 1354 C C . PRO A 1 177 ? -18.17300 13.43000 0.53100 1.000 17.80000 177 PRO A C 1
ATOM 1355 O O . PRO A 1 177 ? -18.55200 14.18100 1.43700 1.000 18.45000 177 PRO A O 1
ATOM 1359 N N . SER A 1 178 ? -17.82300 13.89500 -0.67100 1.000 18.70000 178 SER A N 1
ATOM 1360 C CA . SER A 1 178 ? -17.93200 15.32100 -0.96200 1.000 20.27000 178 SER A CA 1
ATOM 1361 C C . SER A 1 178 ? -19.36500 15.81300 -0.95400 1.000 22.26000 178 SER A C 1
ATOM 1362 O O . SER A 1 178 ? -19.58400 17.03000 -0.97000 1.000 25.54000 178 SER A O 1
ATOM 1365 N N . HIS A 1 179 ? -20.33300 14.91000 -0.92900 1.000 21.93000 179 HIS A N 1
ATOM 1366 C CA . HIS A 1 179 ? -21.73600 15.26100 -1.04600 1.000 22.94000 179 HIS A CA 1
ATOM 1367 C C . HIS A 1 179 ? -22.54600 14.61600 0.06400 1.000 24.72000 179 HIS A C 1
ATOM 1368 O O . HIS A 1 179 ? -23.71200 14.26700 -0.12900 1.000 24.99000 179 HIS A O 1
ATOM 1375 N N . CYS A 1 180 ? -21.95400 14.43400 1.23400 1.000 19.69000 180 CYS A N 1
ATOM 1376 C CA . CYS A 1 180 ? -22.79200 14.08400 2.36400 1.000 20.99000 180 CYS A CA 1
ATOM 1377 C C . CYS A 1 180 ? -22.22500 14.72200 3.62100 1.000 16.42000 180 CYS A C 1
ATOM 1378 O O . CYS A 1 180 ? -21.03500 15.05900 3.66600 1.000 18.05000 180 CYS A O 1
ATOM 1381 N N . PRO A 1 181 ? -23.05900 14.92200 4.64600 1.000 18.24000 181 PRO A N 1
ATOM 1382 C CA . PRO A 1 181 ? -22.61900 15.69100 5.82400 1.000 19.00000 181 PRO A CA 1
ATOM 1383 C C . PRO A 1 181 ? -21.40500 15.10500 6.51800 1.000 15.30000 181 PRO A C 1
ATOM 1384 O O . PRO A 1 181 ? -20.51800 15.85800 6.93400 1.000 18.52000 181 PRO A O 1
ATOM 1388 N N . TRP A 1 182 ? -21.33300 13.78000 6.65100 1.000 17.85000 182 TRP A N 1
ATOM 1389 C CA . TRP A 1 182 ? -20.15500 13.18000 7.26900 1.000 20.50000 182 TRP A CA 1
ATOM 1390 C C . TRP A 1 182 ? -18.88400 13.59000 6.53700 1.000 17.79000 182 TRP A C 1
ATOM 1391 O O . TRP A 1 182 ? -17.89600 13.99100 7.16400 1.000 17.98000 182 TRP A O 1
ATOM 1402 N N . GLY A 1 183 ? -18.88600 13.48500 5.20500 1.000 17.41000 183 GLY A N 1
ATOM 1403 C CA . GLY A 1 183 ? -17.69200 13.82600 4.44800 1.000 18.82000 183 GLY A CA 1
ATOM 1404 C C . GLY A 1 183 ? -17.40500 15.31300 4.43200 1.000 18.15000 183 GLY A C 1
ATOM 1405 O O . GLY A 1 183 ? -16.24700 15.73400 4.53500 1.000 18.00000 183 GLY A O 1
ATOM 1406 N N . GLU A 1 184 ? -18.45000 16.13000 4.27800 1.000 17.94000 184 GLU A N 1
ATOM 1407 C CA . GLU A 1 184 ? -18.25500 17.57200 4.22900 1.000 19.32000 184 GLU A CA 1
ATOM 1408 C C . GLU A 1 184 ? -17.66600 18.08800 5.53400 1.000 17.84000 184 GLU A C 1
ATOM 1409 O O . GLU A 1 184 ? -16.79600 18.96300 5.52400 1.000 19.97000 184 GLU A O 1
ATOM 1415 N N . LYS A 1 185 ? -18.12400 17.56000 6.66800 1.000 15.82000 185 LYS A N 1
ATOM 1416 C CA . LYS A 1 185 ? -17.56000 18.00500 7.93900 1.000 18.96000 185 LYS A CA 1
ATOM 1417 C C . LYS A 1 185 ? -16.11200 17.56600 8.07400 1.000 19.44000 185 LYS A C 1
ATOM 1418 O O . LYS A 1 185 ? -15.24200 18.35500 8.46700 1.000 18.35000 185 LYS A O 1
ATOM 1424 N N . ALA A 1 186 ? -15.84100 16.29800 7.76500 1.000 16.94000 186 ALA A N 1
ATOM 1425 C CA . ALA A 1 186 ? -14.49900 15.75600 7.95600 1.000 19.21000 186 ALA A CA 1
ATOM 1426 C C . ALA A 1 186 ? -13.50900 16.42000 7.01700 1.000 16.89000 186 ALA A C 1
ATOM 1427 O O . ALA A 1 186 ? -12.40100 16.78600 7.42400 1.000 16.83000 186 ALA A O 1
ATOM 1429 N N . PHE A 1 187 ? -13.87400 16.53800 5.74000 1.000 15.07000 187 PHE A N 1
ATOM 1430 C CA . PHE A 1 187 ? -12.97900 17.15400 4.77000 1.000 19.46000 187 PHE A CA 1
ATOM 1431 C C . PHE A 1 187 ? -12.74600 18.62100 5.10100 1.000 18.78000 187 PHE A C 1
ATOM 1432 O O . PHE A 1 187 ? -11.61200 19.10000 5.05600 1.000 17.52000 187 PHE A O 1
ATOM 1440 N N . SER A 1 188 ? -13.81500 19.35400 5.42400 1.000 18.32000 188 SER A N 1
ATOM 1441 C CA . SER A 1 188 ? -13.65200 20.74600 5.83300 1.000 19.32000 188 SER A CA 1
ATOM 1442 C C . SER A 1 188 ? -12.66200 20.86500 6.98300 1.000 19.36000 188 SER A C 1
ATOM 1443 O O . SER A 1 188 ? -11.75400 21.70300 6.95600 1.000 20.86000 188 SER A O 1
ATOM 1446 N N . GLY A 1 189 ? -12.81400 20.01900 8.00100 1.000 18.23000 189 GLY A N 1
ATOM 1447 C CA . GLY A 1 189 ? -11.93000 20.10600 9.15400 1.000 18.55000 189 GLY A CA 1
ATOM 1448 C C . GLY A 1 189 ? -10.51200 19.66000 8.84800 1.000 20.75000 189 GLY A C 1
ATOM 1449 O O . GLY A 1 189 ? -9.54700 20.35800 9.16900 1.000 20.21000 189 GLY A O 1
ATOM 1450 N N . TYR A 1 190 ? -10.36600 18.49000 8.21800 1.000 16.20000 190 TYR A N 1
ATOM 1451 C CA . TYR A 1 190 ? -9.04900 17.91500 7.99300 1.000 15.36000 190 TYR A CA 1
ATOM 1452 C C . TYR A 1 190 ? -8.32400 18.55200 6.82400 1.000 17.52000 190 TYR A C 1
ATOM 1453 O O . TYR A 1 190 ? -7.09600 18.65100 6.84600 1.000 16.70000 190 TYR A O 1
ATOM 1462 N N . LEU A 1 191 ? -9.05700 18.96800 5.79400 1.000 18.23000 191 LEU A N 1
ATOM 1463 C CA . LEU A 1 191 ? -8.45600 19.35000 4.53100 1.000 19.80000 191 LEU A CA 1
ATOM 1464 C C . LEU A 1 191 ? -8.64500 20.81100 4.17600 1.000 18.53000 191 LEU A C 1
ATOM 1465 O O . LEU A 1 191 ? -7.91200 21.31300 3.31600 1.000 24.13000 191 LEU A O 1
ATOM 1470 N N . GLY A 1 192 ? -9.57900 21.50800 4.81400 1.000 19.35000 192 GLY A N 1
ATOM 1471 C CA . GLY A 1 192 ? -9.82500 22.89500 4.47200 1.000 21.93000 192 GLY A CA 1
ATOM 1472 C C . GLY A 1 192 ? -10.95000 23.04900 3.47300 1.000 22.59000 192 GLY A C 1
ATOM 1473 O O . GLY A 1 192 ? -11.62100 22.09500 3.07900 1.000 23.10000 192 GLY A O 1
ATOM 1474 N N . ASP A 1 193 ? -11.19500 24.30000 3.07900 1.000 24.93000 193 ASP A N 1
ATOM 1475 C CA . ASP A 1 193 ? -12.36600 24.64700 2.23000 1.000 30.02000 193 ASP A CA 1
ATOM 1476 C C . ASP A 1 193 ? -12.16400 24.45900 0.72600 1.000 25.80000 193 ASP A C 1
ATOM 1477 O O . ASP A 1 193 ? -13.12500 24.59000 0.04400 1.000 30.92000 193 ASP A O 1
ATOM 1482 N N . ASP A 1 194 ? -10.96500 24.19200 0.25500 1.000 26.01000 194 ASP A N 1
ATOM 1483 C CA . ASP A 1 194 ? -10.77900 23.94900 -1.17300 1.000 27.04000 194 ASP A CA 1
ATOM 1484 C C . ASP A 1 194 ? -11.30600 22.56000 -1.50900 1.000 25.01000 194 ASP A C 1
ATOM 1485 O O . ASP A 1 194 ? -10.61900 21.55700 -1.30900 1.000 25.19000 194 ASP A O 1
ATOM 1490 N N . ARG A 1 195 ? -12.52400 22.50700 -2.02400 1.000 21.58000 195 ARG A N 1
ATOM 1491 C CA . ARG A 1 195 ? -13.19700 21.24500 -2.37200 1.000 23.64000 195 ARG A CA 1
ATOM 1492 C C . ARG A 1 195 ? -12.41100 20.45400 -3.41100 1.000 22.43000 195 ARG A C 1
ATOM 1493 O O . ARG A 1 195 ? -12.62200 19.28900 -3.49900 1.000 20.60000 195 ARG A O 1
ATOM 1501 N N . GLU A 1 196 ? -11.57500 21.10300 -4.20700 1.000 23.05000 196 GLU A N 1
ATOM 1502 C CA . GLU A 1 196 ? -10.75300 20.33700 -5.13800 1.000 23.82000 196 GLU A CA 1
ATOM 1503 C C . GLU A 1 196 ? -9.85700 19.35500 -4.39000 1.000 22.72000 196 GLU A C 1
ATOM 1504 O O . GLU A 1 196 ? -9.60100 18.24600 -4.87500 1.000 21.87000 196 GLU A O 1
ATOM 1510 N N . THR A 1 197 ? -9.35500 19.75300 -3.21400 1.000 24.13000 197 THR A N 1
ATOM 1511 C CA . THR A 1 197 ? -8.49300 18.86600 -2.44700 1.000 22.16000 197 THR A CA 1
ATOM 1512 C C . THR A 1 197 ? -9.24500 17.65400 -1.91700 1.000 20.79000 197 THR A C 1
ATOM 1513 O O . THR A 1 197 ? -8.60500 16.65400 -1.58000 1.000 24.34000 197 THR A O 1
ATOM 1517 N N . TRP A 1 198 ? -10.56500 17.74400 -1.86400 1.000 18.62000 198 TRP A N 1
ATOM 1518 C CA . TRP A 1 198 ? -11.38400 16.62100 -1.34400 1.000 19.17000 198 TRP A CA 1
ATOM 1519 C C . TRP A 1 198 ? -11.52600 15.49800 -2.36500 1.000 21.38000 198 TRP A C 1
ATOM 1520 O O . TRP A 1 198 ? -11.70200 14.38500 -1.96200 1.000 17.65000 198 TRP A O 1
ATOM 1531 N N . LYS A 1 199 ? -11.41100 15.82600 -3.64900 1.000 19.73000 199 LYS A N 1
ATOM 1532 C CA . LYS A 1 199 ? -11.62600 14.83900 -4.72800 1.000 18.57000 199 LYS A CA 1
ATOM 1533 C C . LYS A 1 199 ? -10.67700 13.64900 -4.64400 1.000 18.85000 199 LYS A C 1
ATOM 1534 O O . LYS A 1 199 ? -11.11100 12.60500 -4.98000 1.000 20.71000 199 LYS A O 1
ATOM 1540 N N . GLN A 1 200 ? -9.45300 13.81400 -4.13600 1.000 17.89000 200 GLN A N 1
ATOM 1541 C CA . GLN A 1 200 ? -8.45300 12.72400 -3.95600 1.000 21.74000 200 GLN A CA 1
ATOM 1542 C C . GLN A 1 200 ? -8.85500 11.69600 -2.87600 1.000 20.06000 200 GLN A C 1
ATOM 1543 O O . GLN A 1 200 ? -8.19300 10.69000 -2.79300 1.000 18.03000 200 GLN A O 1
ATOM 1549 N N . TYR A 1 201 ? -9.87100 11.98500 -2.07200 1.000 18.55000 201 TYR A N 1
ATOM 1550 C CA . TYR A 1 201 ? -10.39700 11.08000 -1.03000 1.000 15.44000 201 TYR A CA 1
ATOM 1551 C C . TYR A 1 201 ? -11.89300 10.81800 -1.26600 1.000 17.00000 201 TYR A C 1
ATOM 1552 O O . TYR A 1 201 ? -12.55300 10.47300 -0.32600 1.000 17.57000 201 TYR A O 1
ATOM 1561 N N . ASP A 1 202 ? -12.37400 10.92000 -2.50800 1.000 15.36000 202 ASP A N 1
ATOM 1562 C CA . ASP A 1 202 ? -13.78800 10.69500 -2.81000 1.000 15.71000 202 ASP A CA 1
ATOM 1563 C C . ASP A 1 202 ? -13.86800 9.57100 -3.83500 1.000 17.47000 202 ASP A C 1
ATOM 1564 O O . ASP A 1 202 ? -13.40900 9.72600 -4.97300 1.000 19.26000 202 ASP A O 1
ATOM 1569 N N . ALA A 1 203 ? -14.42600 8.42900 -3.42700 1.000 14.94000 203 ALA A N 1
ATOM 1570 C CA . ALA A 1 203 ? -14.44500 7.26900 -4.31600 1.000 16.40000 203 ALA A CA 1
ATOM 1571 C C . ALA A 1 203 ? -15.16200 7.57900 -5.62500 1.000 19.60000 203 ALA A C 1
ATOM 1572 O O . ALA A 1 203 ? -14.75100 7.10500 -6.69600 1.000 20.49000 203 ALA A O 1
ATOM 1574 N N . SER A 1 204 ? -16.24100 8.36100 -5.55500 1.000 19.69000 204 SER A N 1
ATOM 1575 C CA . SER A 1 204 ? -17.01100 8.66900 -6.75800 1.000 19.16000 204 SER A CA 1
ATOM 1576 C C . SER A 1 204 ? -16.22300 9.56600 -7.70200 1.000 22.35000 204 SER A C 1
ATOM 1577 O O . SER A 1 204 ? -16.31500 9.41600 -8.92400 1.000 22.36000 204 SER A O 1
ATOM 1580 N N . GLU A 1 205 ? -15.42500 10.49000 -7.15800 1.000 19.64000 205 GLU A N 1
ATOM 1581 C CA . GLU A 1 205 ? -14.57000 11.29800 -8.01900 1.000 21.97000 205 GLU A CA 1
ATOM 1582 C C . GLU A 1 205 ? -13.38600 10.48700 -8.53800 1.000 21.73000 205 GLU A C 1
ATOM 1583 O O . GLU A 1 205 ? -13.02100 10.59900 -9.71300 1.000 22.87000 205 GLU A O 1
ATOM 1589 N N . LEU A 1 206 ? -12.77500 9.66300 -7.68200 1.000 17.20000 206 LEU A N 1
ATOM 1590 C CA . LEU A 1 206 ? -11.61800 8.88600 -8.11000 1.000 17.44000 206 LEU A CA 1
ATOM 1591 C C . LEU A 1 206 ? -11.97000 7.92400 -9.23600 1.000 21.27000 206 LEU A C 1
ATOM 1592 O O . LEU A 1 206 ? -11.14500 7.67900 -10.12300 1.000 21.43000 206 LEU A O 1
ATOM 1597 N N . VAL A 1 207 ? -13.16900 7.33300 -9.20400 1.000 18.50000 207 VAL A N 1
ATOM 1598 C CA . VAL A 1 207 ? -13.46100 6.32600 -10.21900 1.000 20.43000 207 VAL A CA 1
ATOM 1599 C C . VAL A 1 207 ? -13.66900 6.98900 -11.57700 1.000 19.09000 207 VAL A C 1
ATOM 1600 O O . VAL A 1 207 ? -13.41800 6.37400 -12.61900 1.000 23.84000 207 VAL A O 1
ATOM 1604 N N . LYS A 1 208 ? -14.09400 8.25400 -11.58800 1.000 22.05000 208 LYS A N 1
ATOM 1605 C CA . LYS A 1 208 ? -14.26900 8.96800 -12.84800 1.000 20.48000 208 LYS A CA 1
ATOM 1606 C C . LYS A 1 208 ? -12.95700 9.10000 -13.59900 1.000 26.28000 208 LYS A C 1
ATOM 1607 O O . LYS A 1 208 ? -12.93700 9.12900 -14.83700 1.000 26.91000 208 LYS A O 1
ATOM 1613 N N . SER A 1 209 ? -11.82700 9.15500 -12.88600 1.000 21.93000 209 SER A N 1
ATOM 1614 C CA . SER A 1 209 ? -10.52400 9.37600 -13.57500 1.000 24.55000 209 SER A CA 1
ATOM 1615 C C . SER A 1 209 ? -9.56100 8.18800 -13.46200 1.000 24.74000 209 SER A C 1
ATOM 1616 O O . SER A 1 209 ? -8.46200 8.29600 -13.94900 1.000 21.46000 209 SER A O 1
ATOM 1619 N N . ALA A 1 210 ? -9.96900 7.11100 -12.79500 1.000 19.59000 210 ALA A N 1
ATOM 1620 C CA . ALA A 1 210 ? -9.09200 5.93200 -12.64100 1.000 24.21000 210 ALA A CA 1
ATOM 1621 C C . ALA A 1 210 ? -8.79000 5.36600 -14.03300 1.000 27.84000 210 ALA A C 1
ATOM 1622 O O . ALA A 1 210 ? -9.72700 5.15500 -14.75700 1.000 28.53000 210 ALA A O 1
ATOM 1624 N N . LYS A 1 211 ? -7.50400 5.24800 -14.40400 1.000 31.44000 211 LYS A N 1
ATOM 1625 C CA . LYS A 1 211 ? -7.01900 4.83000 -15.76300 1.000 30.58000 211 LYS A CA 1
ATOM 1626 C C . LYS A 1 211 ? -6.94800 3.31400 -15.75000 1.000 36.93000 211 LYS A C 1
ATOM 1627 O O . LYS A 1 211 ? -7.56500 2.64700 -16.60100 1.000 36.46000 211 LYS A O 1
ATOM 1633 N N . THR A 1 212 ? -6.33600 2.83200 -14.67900 1.000 35.91000 212 THR A N 1
ATOM 1634 C CA . THR A 1 212 ? -6.17600 1.40700 -14.33000 1.000 39.94000 212 THR A CA 1
ATOM 1635 C C . THR A 1 212 ? -7.56200 0.86400 -13.94500 1.000 35.78000 212 THR A C 1
ATOM 1636 O O . THR A 1 212 ? -8.33400 1.60600 -13.46700 1.000 31.64000 212 THR A O 1
ATOM 1640 N N . LYS A 1 213 ? -7.84500 -0.40600 -14.19700 1.000 35.37000 213 LYS A N 1
ATOM 1641 C CA . LYS A 1 213 ? -9.16900 -0.95800 -13.83600 1.000 39.72000 213 LYS A CA 1
ATOM 1642 C C . LYS A 1 213 ? -8.96300 -2.23000 -13.01900 1.000 35.90000 213 LYS A C 1
ATOM 1643 O O . LYS A 1 213 ? -7.90700 -2.80800 -13.13800 1.000 36.47000 213 LYS A O 1
ATOM 1649 N N . PHE A 1 214 ? -9.91600 -2.55900 -12.14700 1.000 31.30000 214 PHE A N 1
ATOM 1650 C CA . PHE A 1 214 ? -9.86000 -3.84400 -11.41000 1.000 31.18000 214 PHE A CA 1
ATOM 1651 C C . PHE A 1 214 ? -10.66500 -4.81800 -12.26000 1.000 35.97000 214 PHE A C 1
ATOM 1652 O O . PHE A 1 214 ? -11.86900 -4.72700 -12.21400 1.000 32.94000 214 PHE A O 1
ATOM 1660 N N . ASP A 1 215 ? -9.99600 -5.70200 -13.00300 1.000 32.82000 215 ASP A N 1
ATOM 1661 C CA . ASP A 1 215 ? -10.72000 -6.52400 -14.01300 1.000 40.39000 215 ASP A CA 1
ATOM 1662 C C . ASP A 1 215 ? -11.59300 -7.60000 -13.36900 1.000 37.70000 215 ASP A C 1
ATOM 1663 O O . ASP A 1 215 ? -12.46700 -8.10900 -14.05200 1.000 41.84000 215 ASP A O 1
ATOM 1668 N N . ALA A 1 216 ? -11.30300 -7.95700 -12.12200 1.000 35.66000 216 ALA A N 1
ATOM 1669 C C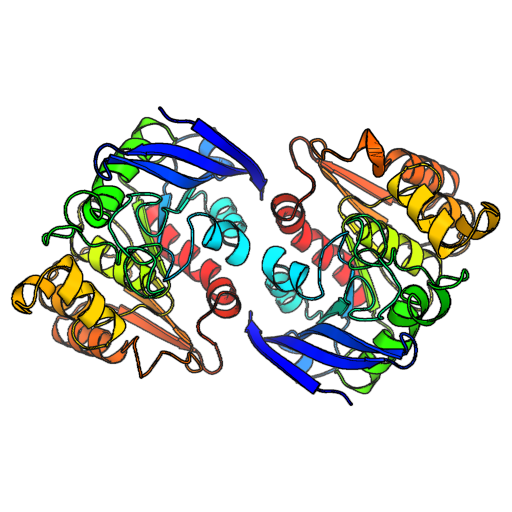A . ALA A 1 216 ? -12.17400 -8.86700 -11.34600 1.000 31.89000 216 ALA A CA 1
ATOM 1670 C C . ALA A 1 216 ? -13.40300 -8.09200 -10.85400 1.000 30.66000 216 ALA A C 1
ATOM 1671 O O . ALA A 1 216 ? -14.31600 -8.69100 -10.37600 1.000 30.53000 216 ALA A O 1
ATOM 1673 N N . GLY A 1 217 ? -13.36400 -6.77500 -10.98900 1.000 28.39000 217 GLY A N 1
ATOM 1674 C CA . GLY A 1 217 ? -14.47500 -5.89700 -10.62000 1.000 27.08000 217 GLY A CA 1
ATOM 1675 C C . GLY A 1 217 ? -14.36400 -5.39100 -9.20000 1.000 22.00000 217 GLY A C 1
ATOM 1676 O O . GLY A 1 217 ? -13.44300 -5.74800 -8.52600 1.000 19.62000 217 GLY A O 1
ATOM 1677 N N . ILE A 1 218 ? -15.31700 -4.56200 -8.81300 1.000 21.99000 218 ILE A N 1
ATOM 1678 C CA . ILE A 1 218 ? -15.38700 -4.03600 -7.42600 1.000 20.56000 218 ILE A CA 1
ATOM 1679 C C . ILE A 1 218 ? -16.69300 -4.53300 -6.81600 1.000 17.76000 218 ILE A C 1
ATOM 1680 O O . ILE A 1 218 ? -17.70700 -4.25400 -7.37400 1.000 23.06000 218 ILE A O 1
ATOM 1685 N N . LEU A 1 219 ? -16.60200 -5.22600 -5.68700 1.000 18.28000 219 LEU A N 1
ATOM 1686 C CA . LEU A 1 219 ? -17.78300 -5.79500 -4.99700 1.000 17.80000 219 LEU A CA 1
ATOM 1687 C C . LEU A 1 219 ? -18.24200 -4.87800 -3.85300 1.000 19.33000 219 LEU A C 1
ATOM 1688 O O . LEU A 1 219 ? -17.43900 -4.54200 -3.02200 1.000 15.71000 219 LEU A O 1
ATOM 1693 N N . ILE A 1 220 ? -19.50600 -4.48900 -3.87900 1.000 14.27000 220 ILE A N 1
ATOM 1694 C CA . ILE A 1 220 ? -20.07000 -3.65300 -2.79000 1.000 14.81000 220 ILE A CA 1
ATOM 1695 C C . ILE A 1 220 ? -21.39300 -4.26600 -2.36900 1.000 17.85000 220 ILE A C 1
ATOM 1696 O O . ILE A 1 220 ? -22.15700 -4.56300 -3.23900 1.000 19.23000 220 ILE A O 1
ATOM 1701 N N . ASP A 1 221 ? -21.57500 -4.47700 -1.07100 1.000 15.45000 221 ASP A N 1
ATOM 1702 C CA . ASP A 1 221 ? -22.86700 -4.96400 -0.53500 1.000 17.39000 221 ASP A CA 1
ATOM 1703 C C . ASP A 1 221 ? -23.49700 -3.80700 0.24100 1.000 16.37000 221 ASP A C 1
ATOM 1704 O O . ASP A 1 221 ? -22.80200 -3.15600 0.95900 1.000 15.58000 221 ASP A O 1
ATOM 1709 N N . GLN A 1 222 ? -24.78800 -3.60800 0.03700 1.000 16.42000 222 GLN A N 1
ATOM 1710 C CA . GLN A 1 222 ? -25.53100 -2.52500 0.71100 1.000 16.10000 222 GLN A CA 1
ATOM 1711 C C . GLN A 1 222 ? -26.87800 -3.06300 1.18800 1.000 16.79000 222 GLN A C 1
ATOM 1712 O O . GLN A 1 222 ? -27.56200 -3.65400 0.42900 1.000 17.29000 222 GLN A O 1
ATOM 1718 N N . GLY A 1 223 ? -27.18400 -2.81300 2.44500 1.000 15.34000 223 GLY A N 1
ATOM 1719 C CA . GLY A 1 223 ? -28.48000 -3.22200 2.99500 1.000 17.82000 223 GLY A CA 1
ATOM 1720 C C . GLY A 1 223 ? -29.50300 -2.15700 2.69400 1.000 16.37000 223 GLY A C 1
ATOM 1721 O O . GLY A 1 223 ? -29.18800 -0.99600 2.84100 1.000 17.00000 223 GLY A O 1
ATOM 1722 N N . LEU A 1 224 ? -30.70200 -2.56200 2.31200 1.000 16.91000 224 LEU A N 1
ATOM 1723 C CA . LEU A 1 224 ? -31.71000 -1.56300 1.88300 1.000 17.19000 224 LEU A CA 1
ATOM 1724 C C . LEU A 1 224 ? -32.42800 -0.92000 3.06700 1.000 22.27000 224 LEU A C 1
ATOM 1725 O O . LEU A 1 224 ? -33.07000 0.08000 2.85700 1.000 20.78000 224 LEU A O 1
ATOM 1730 N N . ALA A 1 225 ? -32.27000 -1.49000 4.25300 1.000 19.85000 225 ALA A N 1
ATOM 1731 C CA . ALA A 1 225 ? -32.88800 -0.94200 5.47500 1.000 16.40000 225 ALA A CA 1
ATOM 1732 C C . ALA A 1 225 ? -31.87600 -0.08500 6.23400 1.000 19.34000 225 ALA A C 1
ATOM 1733 O O . ALA A 1 225 ? -32.19600 0.40800 7.26600 1.000 21.35000 225 ALA A O 1
ATOM 1735 N N . ASP A 1 226 ? -30.68500 0.04200 5.67300 1.000 17.83000 226 ASP A N 1
ATOM 1736 C CA . ASP A 1 226 ? -29.60900 0.85400 6.27500 1.000 16.98000 226 ASP A CA 1
ATOM 1737 C C . ASP A 1 226 ? -30.12400 2.27500 6.54200 1.000 17.82000 226 ASP A C 1
ATOM 1738 O O . ASP A 1 226 ? -30.42100 2.96500 5.61500 1.000 18.73000 226 ASP A O 1
ATOM 1743 N N . ASN A 1 227 ? -30.05700 2.73800 7.77600 1.000 17.11000 227 ASN A N 1
ATOM 1744 C CA . ASN A 1 227 ? -30.54300 4.09100 8.16000 1.000 18.70000 227 ASN A CA 1
ATOM 1745 C C . ASN A 1 227 ? -29.76800 5.25000 7.50500 1.000 20.49000 227 ASN A C 1
ATOM 1746 O O . ASN A 1 227 ? -30.29500 6.34500 7.47700 1.000 21.34000 227 ASN A O 1
ATOM 1751 N N . PHE A 1 228 ? -28.54700 5.01100 7.04400 1.000 20.77000 228 PHE A N 1
ATOM 1752 C CA . PHE A 1 228 ? -27.68800 6.05300 6.44200 1.000 19.18000 228 PHE A CA 1
ATOM 1753 C C . PHE A 1 228 ? -27.69000 5.99200 4.90800 1.000 16.94000 228 PHE A C 1
ATOM 1754 O O . PHE A 1 228 ? -27.01700 6.77300 4.32200 1.000 18.24000 228 PHE A O 1
ATOM 1762 N N . LEU A 1 229 ? -28.48200 5.10500 4.32600 1.000 17.68000 229 LEU A N 1
ATOM 1763 C CA . LEU A 1 229 ? -28.45700 4.90500 2.86200 1.000 18.90000 229 LEU A CA 1
ATOM 1764 C C . LEU A 1 229 ? -28.68400 6.21100 2.10000 1.000 22.18000 229 LEU A C 1
ATOM 1765 O O . LEU A 1 229 ? -27.93500 6.48100 1.18300 1.000 19.46000 229 LEU A O 1
ATOM 1770 N N . ALA A 1 230 ? -29.68500 6.97200 2.50600 1.000 19.20000 230 ALA A N 1
ATOM 1771 C CA . ALA A 1 230 ? -29.98100 8.21300 1.76400 1.000 21.78000 230 ALA A CA 1
ATOM 1772 C C . ALA A 1 230 ? -29.36300 9.44100 2.43500 1.000 21.80000 230 ALA A C 1
ATOM 1773 O O . ALA A 1 230 ? -29.22400 10.41800 1.79200 1.000 22.73000 230 ALA A O 1
ATOM 1775 N N . THR A 1 231 ? -29.00600 9.34900 3.69500 1.000 19.31000 231 THR A N 1
ATOM 1776 C CA . THR A 1 231 ? -28.46400 10.54400 4.36300 1.000 19.59000 231 THR A CA 1
ATOM 1777 C C . THR A 1 231 ? -26.95600 10.64300 4.17400 1.000 22.02000 231 THR A C 1
ATOM 1778 O O . THR A 1 231 ? -26.46500 11.74800 4.16100 1.000 19.54000 231 THR A O 1
ATOM 1782 N N . GLN A 1 232 ? -26.26900 9.51300 4.01200 1.000 17.56000 232 GLN A N 1
ATOM 1783 C CA . GLN A 1 232 ? -24.79600 9.60300 3.99900 1.000 16.33000 232 GLN A CA 1
ATOM 1784 C C . GLN A 1 232 ? -24.11900 8.71400 2.95600 1.000 17.18000 232 GLN A C 1
ATOM 1785 O O . GLN A 1 232 ? -23.10600 9.12600 2.50300 1.000 17.51000 232 GLN A O 1
ATOM 1791 N N . LEU A 1 233 ? -24.69300 7.57100 2.61600 1.000 16.28000 233 LEU A N 1
ATOM 1792 C CA . LEU A 1 233 ? -23.92000 6.58500 1.81400 1.000 17.44000 233 LEU A CA 1
ATOM 1793 C C . LEU A 1 233 ? -23.94300 6.84900 0.30900 1.000 18.77000 233 LEU A C 1
ATOM 1794 O O . LEU A 1 233 ? -22.91000 6.71500 -0.29400 1.000 17.33000 233 LEU A O 1
ATOM 1799 N N . HIS A 1 234 ? -25.12600 7.05700 -0.24600 1.000 20.45000 234 HIS A N 1
ATOM 1800 C CA . HIS A 1 234 ? -25.25400 7.39900 -1.68500 1.000 19.53000 234 HIS A CA 1
ATOM 1801 C C . HIS A 1 234 ? -24.53700 6.40600 -2.59500 1.000 20.79000 234 HIS A C 1
ATOM 1802 O O . HIS A 1 234 ? -23.81000 6.84600 -3.44400 1.000 18.39000 234 HIS A O 1
ATOM 1809 N N . PRO A 1 235 ? -24.78500 5.08800 -2.51500 1.000 20.03000 235 PRO A N 1
ATOM 1810 C CA . PRO A 1 235 ? -24.12300 4.12700 -3.39800 1.000 17.90000 235 PRO A CA 1
ATOM 1811 C C . PRO A 1 235 ? -24.39900 4.39100 -4.89200 1.000 22.34000 235 PRO A C 1
ATOM 1812 O O . PRO A 1 235 ? -23.55500 4.16900 -5.67700 1.000 20.51000 235 PRO A O 1
ATOM 1816 N N . GLU A 1 236 ? -25.57600 4.91500 -5.21500 1.000 21.35000 236 GLU A N 1
ATOM 1817 C CA . GLU A 1 236 ? -25.98700 5.25600 -6.59000 1.000 21.74000 236 GLU A CA 1
ATOM 1818 C C . GLU A 1 236 ? -24.99200 6.22300 -7.25800 1.000 24.14000 236 GLU A C 1
ATOM 1819 O O . GLU A 1 236 ? -24.81000 6.12400 -8.43700 1.000 25.77000 236 GLU A O 1
ATOM 1825 N N . ILE A 1 237 ? -24.40500 7.13100 -6.49800 1.000 22.16000 237 ILE A N 1
ATOM 1826 C CA . ILE A 1 237 ? -23.51000 8.13100 -7.12400 1.000 19.93000 237 ILE A CA 1
ATOM 1827 C C . ILE A 1 237 ? -22.27600 7.40600 -7.65400 1.000 22.71000 237 ILE A C 1
ATOM 1828 O O . ILE A 1 237 ? -21.89800 7.66100 -8.76400 1.000 22.34000 237 ILE A O 1
ATOM 1833 N N . PHE A 1 238 ? -21.72000 6.49600 -6.85700 1.000 19.02000 238 PHE A N 1
ATOM 1834 C CA . PHE A 1 238 ? -20.50900 5.75400 -7.26400 1.000 18.10000 238 PHE A CA 1
ATOM 1835 C C . PHE A 1 238 ? -20.85100 4.84100 -8.43700 1.000 22.57000 238 PHE A C 1
ATOM 1836 O O . PHE A 1 238 ? -20.08700 4.72500 -9.35600 1.000 21.70000 238 PHE A O 1
ATOM 1844 N N . GLU A 1 239 ? -22.01200 4.26300 -8.37200 1.000 30.00000 239 GLU A N 1
ATOM 1845 C CA . GLU A 1 239 ? -22.48700 3.32600 -9.41600 1.000 30.00000 239 GLU A CA 1
ATOM 1846 C C . GLU A 1 239 ? -22.56000 4.05300 -10.76200 1.000 30.00000 239 GLU A C 1
ATOM 1847 O O . GLU A 1 239 ? -22.10000 3.52800 -11.73600 1.000 30.00000 239 GLU A O 1
ATOM 1853 N N . ALA A 1 240 ? -23.21500 5.18500 -10.71300 1.000 25.40000 240 ALA A N 1
ATOM 1854 C CA . ALA A 1 240 ? -23.38000 6.02700 -11.91400 1.000 24.36000 240 ALA A CA 1
ATOM 1855 C C . ALA A 1 240 ? -22.00000 6.42300 -12.43400 1.000 27.70000 240 AL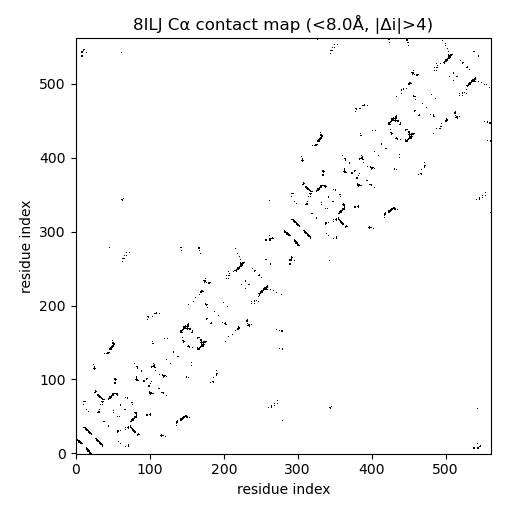A A C 1
ATOM 1856 O O . ALA A 1 240 ? -21.79700 6.38400 -13.60900 1.000 26.12000 240 ALA A O 1
ATOM 1858 N N . ALA A 1 241 ? -21.09000 6.79200 -11.54000 1.000 25.99000 241 ALA A N 1
ATOM 1859 C CA . ALA A 1 241 ? -19.75900 7.25500 -11.98500 1.000 23.90000 241 ALA A CA 1
ATOM 1860 C C . ALA A 1 241 ? -18.95600 6.08200 -12.54100 1.000 25.08000 241 ALA A C 1
ATOM 1861 O O . ALA A 1 241 ? -18.27500 6.25900 -13.50800 1.000 26.42000 241 ALA A O 1
ATOM 1863 N N . ALA A 1 242 ? -19.04000 4.93000 -11.89800 1.000 24.21000 242 ALA A N 1
ATOM 1864 C CA . ALA A 1 242 ? -18.29900 3.73700 -12.34600 1.000 27.21000 242 ALA A CA 1
ATOM 1865 C C . ALA A 1 242 ? -18.84500 3.27300 -13.70300 1.000 27.92000 242 ALA A C 1
ATOM 1866 O O . ALA A 1 242 ? -18.06800 2.88600 -14.54700 1.000 24.84000 242 ALA A O 1
ATOM 1868 N N . LYS A 1 243 ? -20.16100 3.34200 -13.85500 1.000 27.47000 243 LYS A N 1
ATOM 1869 C CA . LYS A 1 243 ? -20.80700 2.89200 -15.10600 1.000 28.67000 243 LYS A CA 1
ATOM 1870 C C . LYS A 1 243 ? -20.29100 3.76500 -16.24100 1.000 29.30000 243 LYS A C 1
ATOM 1871 O O . LYS A 1 243 ? -19.79900 3.22000 -17.20600 1.000 33.68000 243 LYS A O 1
ATOM 1877 N N . ALA A 1 244 ? -20.28800 5.06300 -16.02300 1.000 26.92000 244 ALA A N 1
ATOM 1878 C CA . ALA A 1 244 ? -19.86200 6.04400 -17.03100 1.000 31.24000 244 ALA A CA 1
ATOM 1879 C C . ALA A 1 244 ? -18.36600 5.92200 -17.35800 1.000 33.59000 244 ALA A C 1
ATOM 1880 O O . ALA A 1 244 ? -18.02400 6.29000 -18.44900 1.000 33.65000 244 ALA A O 1
ATOM 1882 N N . ALA A 1 245 ? -17.53100 5.39800 -16.45900 1.000 29.48000 245 ALA A N 1
ATOM 1883 C CA . ALA A 1 245 ? -16.08300 5.25900 -16.71000 1.000 26.72000 245 ALA A CA 1
ATOM 1884 C C . ALA A 1 245 ? -15.70000 3.85800 -17.18700 1.000 27.42000 245 ALA A C 1
ATOM 1885 O O . ALA A 1 245 ? -14.55000 3.67400 -17.46000 1.000 31.16000 245 ALA A O 1
ATOM 1887 N N . GLY A 1 246 ? -16.61600 2.89800 -17.19500 1.000 30.46000 246 GLY A N 1
ATOM 1888 C CA . GLY A 1 246 ? -16.28700 1.54500 -17.65600 1.000 27.05000 246 GLY A CA 1
ATOM 1889 C C . GLY A 1 246 ? -15.63000 0.71300 -16.59000 1.000 30.85000 246 GLY A C 1
ATOM 1890 O O . GLY A 1 246 ? -14.93400 -0.22200 -16.92100 1.000 32.90000 246 GLY A O 1
ATOM 1891 N N . GLN A 1 247 ? -15.80500 1.07900 -15.33100 1.000 28.09000 247 GLN A N 1
ATOM 1892 C CA . GLN A 1 247 ? -15.23800 0.23000 -14.26400 1.000 27.58000 247 GLN A CA 1
ATOM 1893 C C . GLN A 1 247 ? -16.32400 -0.73600 -13.82000 1.000 27.34000 247 GLN A C 1
ATOM 1894 O O . GLN A 1 247 ? -17.32600 -0.26000 -13.38400 1.000 26.26000 247 GLN A O 1
ATOM 1900 N N . ALA A 1 248 ? -16.10000 -2.03400 -13.96100 1.000 24.76000 248 ALA A N 1
ATOM 1901 C CA . ALA A 1 248 ? -17.08300 -3.01500 -13.52500 1.000 22.56000 248 ALA A CA 1
ATOM 1902 C C . ALA A 1 248 ? -17.27500 -2.91600 -12.01800 1.000 26.68000 248 ALA A C 1
ATOM 1903 O O . ALA A 1 248 ? -16.30400 -2.88700 -11.25700 1.000 26.54000 248 ALA A O 1
ATOM 1905 N N . VAL A 1 249 ? -18.53500 -2.82800 -11.59700 1.000 24.12000 249 VAL A N 1
ATOM 1906 C CA . VAL A 1 249 ? -18.90400 -2.80300 -10.18700 1.000 23.71000 249 VAL A CA 1
ATOM 1907 C C . VAL A 1 249 ? -20.06300 -3.76500 -9.98400 1.000 23.59000 249 VAL A C 1
ATOM 1908 O O . VAL A 1 249 ? -21.04400 -3.73000 -10.73500 1.000 24.71000 249 VAL A O 1
ATOM 1912 N N . THR A 1 250 ? -19.93800 -4.64300 -8.99800 1.000 21.26000 250 THR A N 1
ATOM 1913 C CA . THR A 1 250 ? -21.04900 -5.48100 -8.56800 1.000 20.08000 250 THR A CA 1
ATOM 1914 C C . THR A 1 250 ? -21.59200 -4.85700 -7.28800 1.000 22.13000 250 THR A C 1
ATOM 1915 O O . THR A 1 250 ? -21.06300 -5.08400 -6.20000 1.000 19.50000 250 THR A O 1
ATOM 1919 N N . LEU A 1 251 ? -22.63900 -4.04500 -7.43000 1.000 23.94000 251 LEU A N 1
ATOM 1920 C CA . LEU A 1 251 ? -23.31500 -3.42300 -6.29900 1.000 21.23000 251 LEU A CA 1
ATOM 1921 C C . LEU A 1 251 ? -24.55600 -4.25900 -6.00800 1.000 22.51000 251 LEU A C 1
ATOM 1922 O O . LEU A 1 251 ? -25.49700 -4.28900 -6.80800 1.000 22.93000 251 LEU A O 1
ATOM 1927 N N . ARG A 1 252 ? -24.53800 -4.96700 -4.88800 1.000 22.62000 252 ARG A N 1
ATOM 1928 C CA . ARG A 1 252 ? -25.63000 -5.84900 -4.50300 1.000 17.85000 252 ARG A CA 1
ATOM 1929 C C . ARG A 1 252 ? -26.43800 -5.17300 -3.40600 1.000 24.51000 252 ARG A C 1
ATOM 1930 O O . ARG A 1 252 ? -25.88500 -4.79600 -2.36800 1.000 20.09000 252 ARG A O 1
ATOM 1938 N N . ARG A 1 253 ? -27.73200 -4.99400 -3.64600 1.000 20.12000 253 ARG A N 1
ATOM 1939 C CA . ARG A 1 253 ? -28.63200 -4.36600 -2.68900 1.000 21.66000 253 ARG A CA 1
ATOM 1940 C C . ARG A 1 253 ? -29.50700 -5.43700 -2.06400 1.000 22.86000 253 ARG A C 1
ATOM 1941 O O . ARG A 1 253 ? -30.13000 -6.22600 -2.78400 1.000 25.80000 253 ARG A O 1
ATOM 1949 N N . HIS A 1 254 ? -29.56200 -5.46200 -0.73300 1.000 20.86000 254 HIS A N 1
ATOM 1950 C CA . HIS A 1 254 ? -30.20800 -6.54900 -0.00100 1.000 20.75000 254 HIS A CA 1
ATOM 1951 C C . HIS A 1 254 ? -31.38600 -5.99800 0.79300 1.000 21.25000 254 HIS A C 1
ATOM 1952 O O . HIS A 1 254 ? -31.19200 -5.26700 1.76800 1.000 22.40000 254 HIS A O 1
ATOM 1959 N N . GLU A 1 255 ? -32.59100 -6.40000 0.41500 1.000 20.80000 255 GLU A N 1
ATOM 1960 C CA . GLU A 1 255 ? -33.79000 -5.91100 1.11700 1.000 24.15000 255 GLU A CA 1
ATOM 1961 C C . GLU A 1 255 ? -33.75000 -6.29500 2.59200 1.000 22.89000 255 GLU A C 1
ATOM 1962 O O . GLU A 1 255 ? -33.41400 -7.36800 2.88400 1.000 23.65000 255 GLU A O 1
ATOM 1968 N N . GLY A 1 256 ? -34.09000 -5.36300 3.44500 1.000 18.44000 256 GLY A N 1
ATOM 1969 C CA . GLY A 1 256 ? -34.28200 -5.65300 4.85200 1.000 21.80000 256 GLY A CA 1
ATOM 1970 C C . GLY A 1 256 ? -33.03500 -5.60600 5.71400 1.000 21.81000 256 GLY A C 1
ATOM 1971 O O . GLY A 1 256 ? -33.15500 -5.55600 6.94300 1.000 23.29000 256 GLY A O 1
ATOM 1972 N N . TYR A 1 257 ? -31.84500 -5.61200 5.12100 1.000 18.74000 257 TYR A N 1
ATOM 1973 C CA . TYR A 1 257 ? -30.62200 -5.63200 5.91500 1.000 20.82000 257 TYR A CA 1
ATOM 1974 C C . TYR A 1 257 ? -30.23800 -4.23200 6.35900 1.000 18.45000 257 TYR A C 1
ATOM 1975 O O . TYR A 1 257 ? -30.40300 -3.26100 5.61900 1.000 17.95000 257 TYR A O 1
ATOM 1984 N N . ASP A 1 258 ? -29.68000 -4.14500 7.56500 1.000 17.55000 258 ASP A N 1
ATOM 1985 C CA . ASP A 1 258 ? -29.33500 -2.87700 8.19900 1.000 15.58000 258 ASP A CA 1
ATOM 1986 C C . ASP A 1 258 ? -27.85500 -2.53600 7.95900 1.000 16.30000 258 ASP A C 1
ATOM 1987 O O . ASP A 1 258 ? -27.19500 -3.11700 7.08700 1.000 16.56000 258 ASP A O 1
ATOM 1992 N N . HIS A 1 259 ? -27.32900 -1.60100 8.75200 1.000 15.89000 259 HIS A N 1
ATOM 1993 C CA . HIS A 1 259 ? -25.99600 -1.04000 8.56600 1.000 16.44000 259 HIS A CA 1
ATOM 1994 C C . HIS A 1 259 ? -24.90100 -1.84100 9.25700 1.000 16.35000 259 HIS A C 1
ATOM 1995 O O . HIS A 1 259 ? -23.74200 -1.74600 8.83800 1.000 15.98000 259 HIS A O 1
ATOM 2002 N N . GLY A 1 260 ? -25.24100 -2.63800 10.27000 1.000 17.56000 260 GLY A N 1
ATOM 2003 C CA . GLY A 1 260 ? -24.28900 -3.13200 11.24700 1.000 16.95000 260 GLY A CA 1
ATOM 2004 C C . GLY A 1 260 ? -23.73200 -4.51700 10.95600 1.000 15.75000 260 GLY A C 1
ATOM 2005 O O . GLY A 1 260 ? -23.74300 -5.00800 9.82000 1.000 15.57000 260 GLY A O 1
ATOM 2006 N N . TYR A 1 261 ? -23.23000 -5.16000 12.01100 1.000 14.58000 261 TYR A N 1
ATOM 2007 C CA . TYR A 1 261 ? -22.42700 -6.35900 11.79600 1.000 13.08000 261 TYR A CA 1
ATOM 2008 C C . TYR A 1 261 ? -23.23400 -7.64400 11.64400 1.000 14.65000 261 TYR A C 1
ATOM 2009 O O . TYR A 1 261 ? -22.66500 -8.65000 11.22000 1.000 15.96000 261 TYR A O 1
ATOM 2018 N N . TYR A 1 262 ? -24.52700 -7.66000 11.96000 1.000 16.49000 262 TYR A N 1
ATOM 2019 C CA . TYR A 1 262 ? -25.31800 -8.79900 11.50600 1.000 15.25000 262 TYR A CA 1
ATOM 2020 C C . TYR A 1 262 ? -25.41000 -8.80600 9.98600 1.000 14.98000 262 TYR A C 1
ATOM 2021 O O . TYR A 1 262 ? -25.30200 -9.86300 9.35500 1.000 15.65000 262 TYR A O 1
ATOM 2030 N N . PHE A 1 263 ? -25.53600 -7.62300 9.37600 1.000 15.73000 263 PHE A N 1
ATOM 2031 C CA . PHE A 1 263 ? -25.45000 -7.52500 7.92200 1.000 13.96000 263 PHE A CA 1
ATOM 2032 C C . PHE A 1 263 ? -24.05100 -7.89200 7.42200 1.000 15.42000 263 PHE A C 1
ATOM 2033 O O . PHE A 1 263 ? -23.90600 -8.71000 6.51400 1.000 13.06000 263 PHE A O 1
ATOM 2041 N N . ILE A 1 264 ? -23.00900 -7.31100 8.01400 1.000 12.77000 264 ILE A N 1
ATOM 2042 C CA . ILE A 1 264 ? -21.65000 -7.55700 7.52800 1.000 13.88000 264 ILE A CA 1
ATOM 2043 C C . ILE A 1 264 ? -21.31400 -9.03900 7.64100 1.000 14.24000 264 ILE A C 1
ATOM 2044 O O . ILE A 1 264 ? -20.80100 -9.64800 6.69700 1.000 16.71000 264 ILE A O 1
ATOM 2049 N N . SER A 1 265 ? -21.60800 -9.64500 8.80300 1.000 15.42000 265 SER A N 1
ATOM 2050 C CA . SER A 1 265 ? -21.30000 -11.06200 9.00400 1.000 16.72000 265 SER A CA 1
ATOM 2051 C C . SER A 1 265 ? -21.93600 -11.93400 7.93700 1.000 15.43000 265 SER A C 1
ATOM 2052 O O . SER A 1 265 ? -21.34100 -12.93700 7.51600 1.000 16.53000 265 SER A O 1
ATOM 2055 N N . THR A 1 266 ? -23.13300 -11.56100 7.47700 1.000 13.71000 266 THR A N 1
ATOM 2056 C CA . THR A 1 266 ? -23.84700 -12.37800 6.49800 1.000 14.01000 266 THR A CA 1
ATOM 2057 C C . THR A 1 266 ? -23.07100 -12.50200 5.19800 1.000 14.69000 266 THR A C 1
ATOM 2058 O O . THR A 1 266 ? -23.07700 -13.55900 4.55500 1.000 17.91000 266 THR A O 1
ATOM 2062 N N . PHE A 1 267 ? -22.41600 -11.43200 4.78000 1.000 15.18000 267 PHE A N 1
ATOM 2063 C CA . PHE A 1 267 ? -21.78800 -11.41500 3.47500 1.000 15.65000 267 PHE A CA 1
ATOM 2064 C C . PHE A 1 267 ? -20.27500 -11.49400 3.51300 1.000 18.71000 267 PHE A C 1
ATOM 2065 O O . PHE A 1 267 ? -19.66300 -11.61600 2.45200 1.000 19.61000 267 PHE A O 1
ATOM 2073 N N . ILE A 1 268 ? -19.65400 -11.46700 4.69400 1.000 17.71000 268 ILE A N 1
ATOM 2074 C CA . ILE A 1 268 ? -18.19900 -11.37600 4.70600 1.000 16.15000 268 ILE A CA 1
ATOM 2075 C C . ILE A 1 268 ? -17.55600 -12.64900 4.15300 1.000 16.62000 268 ILE A C 1
ATOM 2076 O O . ILE A 1 268 ? -16.46000 -12.59200 3.58900 1.000 16.77000 268 ILE A O 1
ATOM 2081 N N . GLY A 1 269 ? -18.21800 -13.80300 4.26200 1.000 16.52000 269 GLY A N 1
ATOM 2082 C CA . GLY A 1 269 ? -17.67600 -15.00900 3.63400 1.000 16.14000 269 GLY A CA 1
ATOM 2083 C C . GLY A 1 269 ? -17.58600 -14.89300 2.12100 1.000 17.79000 269 GLY A C 1
ATOM 2084 O O . GLY A 1 269 ? -16.60300 -15.31900 1.50400 1.000 15.00000 269 GLY A O 1
ATOM 2085 N N . GLU A 1 270 ? -18.61500 -14.32400 1.49900 1.000 18.08000 270 GLU A N 1
ATOM 2086 C CA . GLU A 1 270 ? -18.56000 -14.07400 0.06600 1.000 17.21000 270 GLU A CA 1
ATOM 2087 C C . GLU A 1 270 ? -17.47900 -13.06200 -0.28300 1.000 18.39000 270 GLU A C 1
ATOM 2088 O O . GLU A 1 270 ? -16.82300 -13.18900 -1.32700 1.000 18.00000 270 GLU A O 1
ATOM 2094 N N . HIS A 1 271 ? -17.23400 -12.08200 0.59100 1.000 14.73000 271 HIS A N 1
ATOM 2095 C CA . HIS A 1 271 ? -16.15400 -11.14000 0.31800 1.000 15.25000 271 HIS A CA 1
ATOM 2096 C C . HIS A 1 271 ? -14.78600 -11.81600 0.38400 1.000 17.10000 271 HIS A C 1
ATOM 2097 O O . HIS A 1 271 ? -13.93900 -11.59800 -0.49100 1.000 16.61000 271 HIS A O 1
ATOM 2104 N N . VAL A 1 272 ? -14.53700 -12.63900 1.40900 1.000 15.14000 272 VAL A N 1
ATOM 2105 C CA . VAL A 1 272 ? -13.21900 -13.27400 1.48000 1.000 14.92000 272 VAL A CA 1
ATOM 2106 C C . VAL A 1 272 ? -13.03100 -14.21700 0.29600 1.000 16.75000 272 VAL A C 1
ATOM 2107 O O . VAL A 1 272 ? -11.94000 -14.31000 -0.27600 1.000 17.93000 272 VAL A O 1
ATOM 2111 N N . ALA A 1 273 ? -14.10300 -14.89900 -0.11600 1.000 14.59000 273 ALA A N 1
ATOM 2112 C CA . ALA A 1 273 ? -14.00300 -15.74600 -1.30300 1.000 19.22000 273 ALA A CA 1
ATOM 2113 C C . ALA A 1 273 ? -13.71000 -14.91400 -2.54400 1.000 19.81000 273 ALA A C 1
ATOM 2114 O O . ALA A 1 273 ? -12.87300 -15.29300 -3.37400 1.000 19.49000 273 ALA A O 1
ATOM 2116 N N . PHE A 1 274 ? -14.39800 -13.77800 -2.68700 1.000 16.51000 274 PHE A N 1
ATOM 2117 C CA . PHE A 1 274 ? -14.16600 -12.88500 -3.81400 1.000 18.16000 274 PHE A CA 1
ATOM 2118 C C . PHE A 1 274 ? -12.70600 -12.44700 -3.87900 1.000 17.85000 274 PHE A C 1
ATOM 2119 O O . PHE A 1 274 ? -12.07700 -12.52600 -4.93700 1.000 19.64000 274 PHE A O 1
ATOM 2127 N N . HIS A 1 275 ? -12.14700 -11.97900 -2.75200 1.000 14.41000 275 HIS A N 1
ATOM 2128 C CA . HIS A 1 275 ? -10.74600 -11.55900 -2.75500 1.000 15.22000 275 HIS A CA 1
ATOM 2129 C C . HIS A 1 275 ? -9.81300 -12.73200 -3.03700 1.000 15.64000 275 HIS A C 1
ATOM 2130 O O . HIS A 1 275 ? -8.77800 -12.56100 -3.69500 1.000 18.28000 275 HIS A O 1
ATOM 2137 N N . ALA A 1 276 ? -10.14600 -13.92200 -2.52000 1.000 18.02000 276 ALA A N 1
ATOM 2138 C CA . ALA A 1 276 ? -9.27400 -15.08300 -2.70300 1.000 19.82000 276 ALA A CA 1
ATOM 2139 C C . ALA A 1 276 ? -9.12400 -15.44300 -4.17500 1.000 20.56000 276 ALA A C 1
ATOM 2140 O O . ALA A 1 276 ? -8.07300 -15.94500 -4.58700 1.000 18.62000 276 ALA A O 1
ATOM 2142 N N . ARG A 1 277 ? -10.14700 -15.16000 -4.96500 1.000 18.88000 277 ARG A N 1
ATOM 2143 C CA . ARG A 1 277 ? -10.07200 -15.40200 -6.43000 1.000 22.49000 277 ARG A CA 1
ATOM 2144 C C . ARG A 1 277 ? -8.83600 -14.70400 -7.00700 1.000 21.62000 277 ARG A C 1
ATOM 2145 O O . ARG A 1 277 ? -8.19100 -15.29600 -7.81200 1.000 25.25000 277 ARG A O 1
ATOM 2153 N N . THR A 1 278 ? -8.54300 -13.47400 -6.59000 1.000 19.90000 278 THR A N 1
ATOM 2154 C CA . THR A 1 278 ? -7.35100 -12.77900 -7.06200 1.000 20.51000 278 THR A CA 1
ATOM 2155 C C . THR A 1 278 ? -6.12900 -13.02000 -6.18500 1.000 24.64000 278 THR A C 1
ATOM 2156 O O . THR A 1 278 ? -5.04500 -13.29500 -6.71200 1.000 26.26000 278 THR A O 1
ATOM 2160 N N . LEU A 1 279 ? -6.28600 -12.96700 -4.86000 1.000 20.36000 279 LEU A N 1
ATOM 2161 C CA . LEU A 1 279 ? -5.12800 -12.94500 -3.97200 1.000 20.68000 279 LEU A CA 1
ATOM 2162 C C . LEU A 1 279 ? -4.47200 -14.30900 -3.79300 1.000 22.63000 279 LEU A C 1
ATOM 2163 O O . LEU A 1 279 ? -3.28600 -14.36100 -3.44700 1.000 22.66000 279 LEU A O 1
ATOM 2168 N N . CYS A 1 280 ? -5.19800 -15.40700 -4.02100 1.000 23.65000 280 CYS A N 1
ATOM 2169 C CA . CYS A 1 280 ? -4.65700 -16.74900 -3.83200 1.000 21.64000 280 CYS A CA 1
ATOM 2170 C C . CYS A 1 280 ? -4.27300 -17.42800 -5.14100 1.000 29.53000 280 CYS A C 1
ATOM 2171 O O . CYS A 1 280 ? -4.00000 -18.63300 -5.14100 1.000 29.73000 280 CYS A O 1
ATOM 2174 N N . ALA A 1 281 ? -4.23300 -16.64200 -6.20800 1.000 30.67000 281 ALA A N 1
ATOM 2175 C CA . ALA A 1 281 ? -3.84500 -17.10700 -7.55000 1.000 32.12000 281 ALA A CA 1
ATOM 2176 C C . ALA A 1 281 ? -2.46300 -17.76300 -7.49100 1.000 35.26000 281 ALA A C 1
ATOM 2177 O O . ALA A 1 281 ? -1.59100 -17.20000 -6.84900 1.000 36.22000 281 ALA A O 1
ATOM 2179 N N . MET B 1 1 ? -46.53600 -7.07800 27.76400 1.000 35.43000 1 MET B N 1
ATOM 2180 C CA . MET B 1 1 ? -46.48500 -8.42000 27.13500 1.000 31.42000 1 MET B CA 1
ATOM 2181 C C . MET B 1 1 ? -45.26100 -8.54400 26.22000 1.000 27.13000 1 MET B C 1
ATOM 2182 O O . MET B 1 1 ? -44.31300 -7.84100 26.46600 1.000 28.55000 1 MET B O 1
ATOM 2187 N N . LEU B 1 2 ? -45.33700 -9.37800 25.19800 1.000 23.81000 2 LEU B N 1
ATOM 2188 C CA . LEU B 1 2 ? -44.17500 -9.71000 24.34300 1.000 19.71000 2 LEU B CA 1
ATOM 2189 C C . LEU B 1 2 ? -43.81500 -8.57100 23.39100 1.000 20.00000 2 LEU B C 1
ATOM 2190 O O . LEU B 1 2 ? -44.54600 -8.33500 22.48300 1.000 18.58000 2 LEU B O 1
ATOM 2195 N N . GLU B 1 3 ? -42.65500 -7.97300 23.59800 1.000 17.50000 3 GLU B N 1
ATOM 2196 C CA . GLU B 1 3 ? -42.27000 -6.79400 22.79800 1.000 21.25000 3 GLU B CA 1
ATOM 2197 C C . GLU B 1 3 ? -41.00500 -7.07600 21.99200 1.000 18.56000 3 GLU B C 1
ATOM 2198 O O . GLU B 1 3 ? -40.04200 -7.49300 22.57800 1.000 16.22000 3 GLU B O 1
ATOM 2204 N N . LEU B 1 4 ? -41.07400 -6.83400 20.68400 1.000 17.30000 4 LEU B N 1
ATOM 2205 C CA . LEU B 1 4 ? -39.88700 -6.93900 19.81800 1.000 16.70000 4 LEU B CA 1
ATOM 2206 C C . LEU B 1 4 ? -39.15100 -5.60700 19.97000 1.000 18.67000 4 LEU B C 1
ATOM 2207 O O . LEU B 1 4 ? -39.69800 -4.61400 19.61100 1.000 18.48000 4 LEU B O 1
ATOM 2212 N N . VAL B 1 5 ? -37.96800 -5.63900 20.56100 1.000 18.02000 5 VAL B N 1
ATOM 2213 C CA . VAL B 1 5 ? -37.22900 -4.39700 20.77600 1.000 16.74000 5 VAL B CA 1
ATOM 2214 C C . VAL B 1 5 ? -36.02100 -4.28200 19.87300 1.000 20.35000 5 VAL B C 1
ATOM 2215 O O . VAL B 1 5 ? -35.38200 -3.21600 19.84100 1.000 23.20000 5 VAL B O 1
ATOM 2219 N N . GLU B 1 6 ? -35.64600 -5.34200 19.16700 1.000 17.79000 6 GLU B N 1
ATOM 2220 C CA . GLU B 1 6 ? -34.50000 -5.25300 18.23200 1.000 22.13000 6 GLU B CA 1
ATOM 2221 C C . GLU B 1 6 ? -34.63600 -6.33500 17.16200 1.000 16.21000 6 GLU B C 1
ATOM 2222 O O . GLU B 1 6 ? -35.04900 -7.38400 17.47600 1.000 16.67000 6 GLU B O 1
ATOM 2228 N N . GLU B 1 7 ? -34.31700 -6.00700 15.92400 1.000 15.40000 7 GLU B N 1
ATOM 2229 C CA . GLU B 1 7 ? -34.39500 -7.00800 14.86900 1.000 15.18000 7 GLU B CA 1
ATOM 2230 C C . GLU B 1 7 ? -33.41100 -6.65800 13.77200 1.000 20.10000 7 GLU B C 1
ATOM 2231 O O . GLU B 1 7 ? -33.36600 -5.50800 13.32500 1.000 20.61000 7 GLU B O 1
ATOM 2237 N N . HIS B 1 8 ? -32.63800 -7.65500 13.33500 1.000 16.52000 8 HIS B N 1
ATOM 2238 C CA . HIS B 1 8 ? -31.66100 -7.45600 12.27600 1.000 17.91000 8 HIS B CA 1
ATOM 2239 C C . HIS B 1 8 ? -31.62100 -8.69400 11.40200 1.000 18.03000 8 HIS B C 1
ATOM 2240 O O . HIS B 1 8 ? -31.37200 -9.79800 11.89800 1.000 18.14000 8 HIS B O 1
ATOM 2247 N N . ARG B 1 9 ? -31.82500 -8.51100 10.10600 1.000 16.14000 9 ARG B N 1
ATOM 2248 C CA . ARG B 1 9 ? -31.65500 -9.63100 9.19700 1.000 17.50000 9 ARG B CA 1
ATOM 2249 C C . ARG B 1 9 ? -30.21300 -10.13300 9.25900 1.000 15.65000 9 ARG B C 1
ATOM 2250 O O . ARG B 1 9 ? -29.26400 -9.35700 9.40900 1.000 15.17000 9 ARG B O 1
ATOM 2258 N N . CYS B 1 10 ? -30.06300 -11.44800 9.17500 1.000 14.75000 10 CYS B N 1
ATOM 2259 C CA . CYS B 1 10 ? -28.79000 -12.10000 9.45400 1.000 18.11000 10 CYS B CA 1
ATOM 2260 C C . CYS B 1 10 ? -28.83500 -13.48400 8.83100 1.000 17.32000 10 CYS B C 1
ATOM 2261 O O . CYS B 1 10 ? -29.71300 -14.29100 9.17000 1.000 17.66000 10 CYS B O 1
ATOM 2264 N N . PHE B 1 11 ? -27.91600 -13.74600 7.90200 1.000 15.51000 11 PHE B N 1
ATOM 2265 C CA . PHE B 1 11 ? -27.81500 -15.03900 7.22400 1.000 16.91000 11 PHE B CA 1
ATOM 2266 C C . PHE B 1 11 ? -29.18200 -15.55300 6.75300 1.000 19.10000 11 PHE B C 1
ATOM 2267 O O . PHE B 1 11 ? -29.55200 -16.71200 6.97300 1.000 21.39000 11 PHE B O 1
ATOM 2275 N N . SER B 1 12 ? -29.93800 -14.66400 6.10300 1.000 18.07000 12 SER B N 1
ATOM 2276 C CA . SER B 1 12 ? -31.24800 -14.93600 5.50500 1.000 18.04000 12 SER B CA 1
ATOM 2277 C C . SER B 1 12 ? -32.31600 -15.28500 6.53800 1.000 19.00000 12 SER B C 1
ATOM 2278 O O . SER B 1 12 ? -33.44800 -15.62100 6.16600 1.000 21.26000 12 SER B O 1
ATOM 2281 N N . GLY B 1 13 ? -31.98900 -15.20400 7.82700 1.000 17.63000 13 GLY B N 1
ATOM 2282 C CA . GLY B 1 13 ? -32.95400 -15.23100 8.89800 1.000 20.49000 13 GLY B CA 1
ATOM 2283 C C . GLY B 1 13 ? -33.03400 -13.89900 9.62200 1.000 18.22000 13 GLY B C 1
ATOM 2284 O O . GLY B 1 13 ? -32.65900 -12.84300 9.09400 1.000 17.16000 13 GLY B O 1
ATOM 2285 N N . VAL B 1 14 ? -33.54800 -13.93700 10.85000 1.000 16.03000 14 VAL B N 1
ATOM 2286 C CA . VAL B 1 14 ? -33.65900 -12.71100 11.63200 1.000 14.82000 14 VAL B CA 1
ATOM 2287 C C . VAL B 1 14 ? -33.07900 -12.93000 13.01900 1.000 15.40000 14 VAL B C 1
ATOM 2288 O O . VAL B 1 14 ? -33.37000 -13.93600 13.67700 1.000 15.91000 14 VAL B O 1
ATOM 2292 N N . GLN B 1 15 ? -32.25300 -11.98500 13.45000 1.000 16.07000 15 GLN B N 1
ATOM 2293 C CA . GLN B 1 15 ? -31.75000 -11.91400 14.81300 1.000 15.58000 15 GLN B CA 1
ATOM 2294 C C . GLN B 1 15 ? -32.60400 -10.89800 15.56400 1.000 15.61000 15 GLN B C 1
ATOM 2295 O O . GLN B 1 15 ? -32.58800 -9.70600 15.24300 1.000 19.17000 15 GLN B O 1
ATOM 2301 N N . ARG B 1 16 ? -33.35200 -11.36800 16.55700 1.000 12.89000 16 ARG B N 1
ATOM 2302 C CA . ARG B 1 16 ? -34.29400 -10.55000 17.30000 1.000 13.20000 16 ARG B CA 1
ATOM 2303 C C . ARG B 1 16 ? -33.91000 -10.50400 18.77200 1.000 16.21000 16 ARG B C 1
ATOM 2304 O O . ARG B 1 16 ? -33.30000 -11.43300 19.30900 1.000 17.60000 16 ARG B O 1
ATOM 2312 N N . THR B 1 17 ? -34.32600 -9.43300 19.44400 1.000 14.87000 17 THR B N 1
ATOM 2313 C CA . THR B 1 17 ? -34.36700 -9.40400 20.90000 1.000 15.29000 17 THR B CA 1
ATOM 2314 C C . THR B 1 17 ? -35.79100 -9.09400 21.33600 1.000 15.87000 17 THR B C 1
ATOM 2315 O O . THR B 1 17 ? -36.42000 -8.18500 20.79500 1.000 15.92000 17 THR B O 1
ATOM 2319 N N . TYR B 1 18 ? -36.30100 -9.86500 22.28000 1.000 14.41000 18 TYR B N 1
ATOM 2320 C CA . TYR B 1 18 ? -37.62200 -9.64400 22.85200 1.000 14.27000 18 TYR B CA 1
ATOM 2321 C C . TYR B 1 18 ? -37.51600 -9.21300 24.30900 1.000 16.90000 18 TYR B C 1
ATOM 2322 O O . TYR B 1 18 ? -36.57700 -9.57900 25.01800 1.000 16.16000 18 TYR B O 1
ATOM 2331 N N . LYS B 1 19 ? -38.54700 -8.51600 24.74800 1.000 14.20000 19 LYS B N 1
ATOM 2332 C CA . LYS B 1 19 ? -38.69600 -8.18800 26.17000 1.000 15.43000 19 LYS B CA 1
ATOM 2333 C C . LYS B 1 19 ? -40.06400 -8.73400 26.57900 1.000 18.49000 19 LYS B C 1
ATOM 2334 O O . LYS B 1 19 ? -40.95800 -8.65100 25.79500 1.000 18.78000 19 LYS B O 1
ATOM 2340 N N . HIS B 1 20 ? -40.14900 -9.37900 27.72700 1.000 14.10000 20 HIS B N 1
ATOM 2341 C CA . HIS B 1 20 ? -41.45100 -9.82400 28.21000 1.000 19.84000 20 HIS B CA 1
ATOM 2342 C C . HIS B 1 20 ? -41.51300 -9.67600 29.72300 1.000 19.25000 20 HIS B C 1
ATOM 2343 O O . HIS B 1 20 ? -40.49200 -9.53100 30.39300 1.000 18.97000 20 HIS B O 1
ATOM 2350 N N . ASP B 1 21 ? -42.73400 -9.65300 30.25100 1.000 20.15000 21 ASP B N 1
ATOM 2351 C CA . ASP B 1 21 ? -42.94700 -9.56000 31.69400 1.000 21.31000 21 ASP B CA 1
ATOM 2352 C C . ASP B 1 21 ? -42.91500 -10.97200 32.26500 1.000 24.43000 21 ASP B C 1
ATOM 2353 O O . ASP B 1 21 ? -43.85700 -11.74800 32.07500 1.000 23.07000 21 ASP B O 1
ATOM 2358 N N . SER B 1 22 ? -41.82900 -11.31400 32.95000 1.000 19.29000 22 SER B N 1
ATOM 2359 C CA . SER B 1 22 ? -41.65200 -12.66900 33.45500 1.000 18.06000 22 SER B CA 1
ATOM 2360 C C . SER B 1 22 ? -42.42500 -12.83600 34.75300 1.000 21.01000 22 SER B C 1
ATOM 2361 O O . SER B 1 22 ? -42.17500 -12.11800 35.72700 1.000 19.26000 22 SER B O 1
ATOM 2364 N N . GLN B 1 23 ? -43.31400 -13.82100 34.77500 1.000 20.35000 23 GLN B N 1
ATOM 2365 C CA . GLN B 1 23 ? -44.07400 -14.10000 36.00700 1.000 21.54000 23 GLN B CA 1
ATOM 2366 C C . GLN B 1 23 ? -43.17300 -14.87000 36.96500 1.000 22.54000 23 GLN B C 1
ATOM 2367 O O . GLN B 1 23 ? -43.33400 -14.68600 38.13100 1.000 24.87000 23 GLN B O 1
ATOM 2373 N N . THR B 1 24 ? -42.23900 -15.65900 36.44800 1.000 18.12000 24 THR B N 1
ATOM 2374 C CA . THR B 1 24 ? -41.33900 -16.42800 37.30500 1.000 19.16000 24 THR B CA 1
ATOM 2375 C C . THR B 1 24 ? -40.27800 -15.53000 37.93700 1.000 21.62000 24 THR B C 1
ATOM 2376 O O . THR B 1 24 ? -39.97900 -15.66000 39.13300 1.000 21.68000 24 THR B O 1
ATOM 2380 N N . ILE B 1 25 ? -39.69800 -14.61600 37.15800 1.000 17.24000 25 ILE B N 1
ATOM 2381 C CA . ILE B 1 25 ? -38.75900 -13.65300 37.73700 1.000 16.45000 25 ILE B CA 1
ATOM 2382 C C . ILE B 1 25 ? -39.50600 -12.52300 38.46400 1.000 21.70000 25 ILE B C 1
ATOM 2383 O O . ILE B 1 25 ? -38.99400 -11.96500 39.44300 1.000 20.78000 25 ILE B O 1
ATOM 2388 N N . GLY B 1 26 ? -40.72400 -12.18800 38.03400 1.000 18.97000 26 GLY B N 1
ATOM 2389 C CA . GLY B 1 26 ? -41.43900 -11.05400 38.60200 1.000 18.93000 26 GLY B CA 1
ATOM 2390 C C . GLY B 1 26 ? -41.02600 -9.70400 38.05900 1.000 23.37000 26 GLY B C 1
ATOM 2391 O O . GLY B 1 26 ? -41.35500 -8.67300 38.66600 1.000 23.49000 26 GLY B O 1
ATOM 2392 N N . LEU B 1 27 ? -40.31400 -9.68100 36.93900 1.000 19.63000 27 LEU B N 1
ATOM 2393 C CA . LEU B 1 27 ? -39.70400 -8.48600 36.37600 1.000 20.78000 27 LEU B CA 1
ATOM 2394 C C . LEU B 1 27 ? -39.62500 -8.66300 34.87200 1.000 20.13000 27 LEU B C 1
ATOM 2395 O O . LEU B 1 27 ? -39.70800 -9.79100 34.37300 1.000 20.42000 27 LEU B O 1
ATOM 2400 N N . PRO B 1 28 ? -39.41800 -7.58000 34.12300 1.000 18.21000 28 PRO B N 1
ATOM 2401 C CA . PRO B 1 28 ? -39.18100 -7.72700 32.68300 1.000 18.20000 28 PRO B CA 1
ATOM 2402 C C . PRO B 1 28 ? -37.86600 -8.43800 32.42400 1.000 17.92000 28 PRO B C 1
ATOM 2403 O O . PRO B 1 28 ? -36.87100 -8.20700 33.11300 1.000 18.44000 28 PRO B O 1
ATOM 2407 N N . MET B 1 29 ? -37.86600 -9.30700 31.41800 1.000 16.52000 29 MET B N 1
ATOM 2408 C CA . MET B 1 29 ? -36.65200 -9.99400 31.00200 1.000 17.38000 29 MET B CA 1
ATOM 2409 C C . MET B 1 29 ? -36.46200 -9.83700 29.49900 1.000 16.26000 29 MET B C 1
ATOM 2410 O O . MET B 1 29 ? -37.42800 -9.74900 28.74300 1.000 17.05000 29 MET B O 1
ATOM 2415 N N . ARG B 1 30 ? -35.19900 -9.81400 29.06900 1.000 14.89000 30 ARG B N 1
ATOM 2416 C CA . ARG B 1 30 ? -34.86000 -9.76200 27.65100 1.000 15.47000 30 ARG B CA 1
ATOM 2417 C C . ARG B 1 30 ? -34.24800 -11.08700 27.22900 1.000 14.78000 30 ARG B C 1
ATOM 2418 O O . ARG B 1 30 ? -33.49300 -11.69200 27.99900 1.000 15.12000 30 ARG B O 1
ATOM 2426 N N . PHE B 1 31 ? -34.58700 -11.54600 26.02200 1.000 15.87000 31 PHE B N 1
ATOM 2427 C CA . PHE B 1 31 ? -33.95600 -12.74600 25.47200 1.000 15.07000 31 PHE B CA 1
ATOM 2428 C C . PHE B 1 31 ? -33.77200 -12.59000 23.97100 1.000 15.83000 31 PHE B C 1
ATOM 2429 O O . PHE B 1 31 ? -34.53500 -11.88800 23.30600 1.000 15.81000 31 PHE B O 1
ATOM 2437 N N . SER B 1 32 ? -32.73200 -13.22800 23.43400 1.000 13.92000 32 SER B N 1
ATOM 2438 C CA . SER B 1 32 ? -32.48200 -13.13300 22.00100 1.000 13.90000 32 SER B CA 1
ATOM 2439 C C . SER B 1 32 ? -33.02900 -14.35900 21.28200 1.000 13.40000 32 SER B C 1
ATOM 2440 O O . SER B 1 32 ? -33.12700 -15.44700 21.85300 1.000 14.12000 32 SER B O 1
ATOM 2443 N N . VAL B 1 33 ? -33.40300 -14.16500 20.01700 1.000 15.51000 33 VAL B N 1
ATOM 2444 C CA . VAL B 1 33 ? -33.92600 -15.23800 19.18200 1.000 13.88000 33 VAL B CA 1
ATOM 2445 C C . VAL B 1 33 ? -33.31000 -15.09600 17.80600 1.000 14.42000 33 VAL B C 1
ATOM 2446 O O . VAL B 1 33 ? -33.45400 -14.04600 17.17000 1.000 15.57000 33 VAL B O 1
ATOM 2450 N N . PHE B 1 34 ? -32.63400 -16.14000 17.33100 1.000 14.49000 34 PHE B N 1
ATOM 2451 C CA . PHE B 1 34 ? -32.33100 -16.22800 15.91000 1.000 14.53000 34 PHE B CA 1
ATOM 2452 C C . PHE B 1 34 ? -33.29700 -17.20100 15.25900 1.000 14.29000 34 PHE B C 1
ATOM 2453 O O . PHE B 1 34 ? -33.36000 -18.36300 15.65500 1.000 14.61000 34 PHE B O 1
ATOM 2461 N N . LEU B 1 35 ? -34.04300 -16.72500 14.22800 1.000 11.97000 35 LEU B N 1
ATOM 2462 C CA . LEU B 1 35 ? -34.83500 -17.66700 13.43700 1.000 13.63000 35 LEU B CA 1
ATOM 2463 C C . LEU B 1 35 ? -34.15800 -17.90000 12.10100 1.000 13.35000 35 LEU B C 1
ATOM 2464 O O . LEU B 1 35 ? -33.84200 -16.92400 11.39800 1.000 14.28000 35 LEU B O 1
ATOM 2469 N N . PRO B 1 36 ? -33.92600 -19.14500 11.70100 1.000 13.92000 36 PRO B N 1
ATOM 2470 C CA . PRO B 1 36 ? -33.31900 -19.39300 10.40700 1.000 17.05000 36 PRO B CA 1
ATOM 2471 C C . PRO B 1 36 ? -34.34300 -19.22500 9.29800 1.000 16.82000 36 PRO B C 1
ATOM 2472 O O . PRO B 1 36 ? -35.55200 -19.15700 9.57100 1.000 18.03000 36 PRO B O 1
ATOM 2476 N N . PRO B 1 37 ? -33.89700 -19.12700 8.04100 1.000 17.57000 37 PRO B N 1
ATOM 2477 C CA . PRO B 1 37 ? -34.85500 -19.00200 6.92300 1.000 18.08000 37 PRO B CA 1
ATOM 2478 C C . PRO B 1 37 ? -35.89900 -20.11500 6.87600 1.000 21.07000 37 PRO B C 1
ATOM 2479 O O . PRO B 1 37 ? -37.02600 -19.88100 6.41300 1.000 22.11000 37 PRO B O 1
ATOM 2483 N N . GLN B 1 38 ? -35.57300 -21.31400 7.36400 1.000 16.56000 38 GLN B N 1
ATOM 2484 C CA . GLN B 1 38 ? -36.52000 -22.42200 7.30600 1.000 21.74000 38 GLN B CA 1
ATOM 2485 C C . GLN B 1 38 ? -37.72600 -22.21500 8.21200 1.000 21.81000 38 GLN B C 1
ATOM 2486 O O . GLN B 1 38 ? -38.77200 -22.83000 7.97400 1.000 24.52000 38 GLN B O 1
ATOM 2492 N N . ALA B 1 39 ? -37.60000 -21.39700 9.26200 1.000 18.41000 39 ALA B N 1
ATOM 2493 C CA . ALA B 1 39 ? -38.72000 -21.16600 10.16900 1.000 19.45000 39 ALA B CA 1
ATOM 2494 C C . ALA B 1 39 ? -39.90700 -20.52400 9.46400 1.000 25.76000 39 ALA B C 1
ATOM 2495 O O . ALA B 1 39 ? -41.03300 -20.60400 9.97100 1.000 23.32000 39 ALA B O 1
ATOM 2497 N N . ALA B 1 40 ? -39.67900 -19.88500 8.31300 1.000 26.63000 40 ALA B N 1
ATOM 2498 C CA . ALA B 1 40 ? -40.78500 -19.35200 7.52700 1.000 26.95000 40 ALA B CA 1
ATOM 2499 C C . ALA B 1 40 ? -41.66400 -20.44800 6.95000 1.000 25.65000 40 ALA B C 1
ATOM 2500 O O . ALA B 1 40 ? -42.81500 -20.17700 6.58800 1.000 30.36000 40 ALA B O 1
ATOM 2502 N N . HIS B 1 41 ? -41.17100 -21.67900 6.86400 1.000 20.71000 41 HIS B N 1
ATOM 2503 C CA . HIS B 1 41 ? -41.91900 -22.73500 6.20600 1.000 25.57000 41 HIS B CA 1
ATOM 2504 C C . HIS B 1 41 ? -42.43300 -23.79600 7.17000 1.000 29.04000 41 HIS B C 1
ATOM 2505 O O . HIS B 1 41 ? -43.11400 -24.73600 6.74300 1.000 27.28000 41 HIS B O 1
ATOM 2512 N N . GLY B 1 42 ? -42.19100 -23.63000 8.45900 1.000 21.73000 42 GLY B N 1
ATOM 2513 C CA . GLY B 1 42 ? -42.69700 -24.54200 9.46200 1.000 24.66000 42 GLY B CA 1
ATOM 2514 C C . GLY B 1 42 ? -41.88800 -24.37600 10.72800 1.000 20.56000 42 GLY B C 1
ATOM 2515 O O . GLY B 1 42 ? -40.93700 -23.60000 10.77800 1.000 23.32000 42 GLY B O 1
ATOM 2516 N N . LYS B 1 43 ? -42.29200 -25.12200 11.75300 1.000 21.18000 43 LYS B N 1
ATOM 2517 C CA . LYS B 1 43 ? -41.58400 -25.06100 13.02800 1.000 20.85000 43 LYS B CA 1
ATOM 2518 C C . LYS B 1 43 ? -40.24700 -25.78500 12.94200 1.000 22.28000 43 LYS B C 1
ATOM 2519 O O . LYS B 1 43 ? -40.09300 -26.77900 12.23000 1.000 20.05000 43 LYS B O 1
ATOM 2525 N N . VAL B 1 44 ? -39.27200 -25.27400 13.68300 1.000 19.03000 44 VAL B N 1
ATOM 2526 C CA . VAL B 1 44 ? -37.89700 -25.75800 13.58300 1.000 19.15000 44 VAL B CA 1
ATOM 2527 C C . VAL B 1 44 ? -37.42900 -26.17400 14.97100 1.000 16.47000 44 VAL B C 1
ATOM 2528 O O . VAL B 1 44 ? -37.97800 -25.73300 15.99500 1.000 16.85000 44 VAL B O 1
ATOM 2532 N N . PRO B 1 45 ? -36.40900 -27.03000 15.04900 1.000 17.94000 45 PRO B N 1
ATOM 2533 C CA . PRO B 1 45 ? -35.75600 -27.26700 16.34100 1.000 16.47000 45 PRO B CA 1
ATOM 2534 C C . PRO B 1 45 ? -35.12600 -25.98700 16.87700 1.000 14.77000 45 PRO B C 1
ATOM 2535 O O . PRO B 1 45 ? -34.91600 -25.01300 16.15500 1.000 15.65000 45 PRO B O 1
ATOM 2539 N N . ALA B 1 46 ? -34.81200 -25.99300 18.16600 1.000 16.08000 46 ALA B N 1
ATOM 2540 C CA . ALA B 1 46 ? -34.14000 -24.84400 18.74900 1.000 14.40000 46 ALA B CA 1
ATOM 2541 C C . ALA B 1 46 ? -33.10200 -25.28400 19.76400 1.000 14.98000 46 ALA B C 1
ATOM 2542 O O . ALA B 1 46 ? -33.26800 -26.28900 20.46700 1.000 16.33000 46 ALA B O 1
ATOM 2544 N N . LEU B 1 47 ? -32.05600 -24.47700 19.86200 1.000 15.65000 47 LEU B N 1
ATOM 2545 C CA . LEU B 1 47 ? -31.03900 -24.59200 20.89600 1.000 14.08000 47 LEU B CA 1
ATOM 2546 C C . LEU B 1 47 ? -31.13200 -23.37900 21.80700 1.000 14.38000 47 LEU B C 1
ATOM 2547 O O . LEU B 1 47 ? -31.28800 -22.25200 21.32900 1.000 17.25000 47 LEU B O 1
ATOM 2552 N N . PHE B 1 48 ? -31.05700 -23.62300 23.11000 1.000 13.01000 48 PHE B N 1
ATOM 2553 C CA . PHE B 1 48 ? -30.90100 -22.58100 24.10900 1.000 12.80000 48 PHE B CA 1
ATOM 2554 C C . PHE B 1 48 ? -29.41600 -22.48400 24.42400 1.000 11.24000 48 PHE B C 1
ATOM 2555 O O . PHE B 1 48 ? -28.78000 -23.50200 24.70600 1.000 14.89000 48 PHE B O 1
ATOM 2563 N N . TYR B 1 49 ? -28.86000 -21.28100 24.31300 1.000 13.96000 49 TYR B N 1
ATOM 2564 C CA . TYR B 1 49 ? -27.46500 -21.01800 24.65800 1.000 13.58000 49 TYR B CA 1
ATOM 2565 C C . TYR B 1 49 ? -27.43000 -20.18200 25.92400 1.000 11.66000 49 TYR B C 1
ATOM 2566 O O . TYR B 1 49 ? -28.01600 -19.09400 25.96300 1.000 12.71000 49 TYR B O 1
ATOM 2575 N N . LEU B 1 50 ? -26.74800 -20.68700 26.94800 1.000 12.47000 50 LEU B N 1
ATOM 2576 C CA . LEU B 1 50 ? -26.63300 -19.98800 28.22500 1.000 11.90000 50 LEU B CA 1
ATOM 2577 C C . LEU B 1 50 ? -25.26500 -19.34300 28.33500 1.000 14.36000 50 LEU B C 1
ATOM 2578 O O . LEU B 1 50 ? -24.23900 -20.01800 28.18100 1.000 14.09000 50 LEU B O 1
ATOM 2583 N N . ALA B 1 51 ? -25.25000 -18.04400 28.60500 1.000 13.79000 51 ALA B N 1
ATOM 2584 C CA . ALA B 1 51 ? -23.99000 -17.32900 28.65800 1.000 13.61000 51 ALA B CA 1
ATOM 2585 C C . ALA B 1 51 ? -23.41200 -17.37800 30.06700 1.000 12.60000 51 ALA B C 1
ATOM 2586 O O . ALA B 1 51 ? -24.08100 -17.77000 31.03500 1.000 12.60000 51 ALA B O 1
ATOM 2588 N N . GLY B 1 52 ? -22.17000 -16.90800 30.18800 1.000 12.66000 52 GLY B N 1
ATOM 2589 C CA . GLY B 1 52 ? -21.42500 -16.98300 31.42800 1.000 13.58000 52 GLY B CA 1
ATOM 2590 C C . GLY B 1 52 ? -21.50200 -15.69700 32.23700 1.000 14.72000 52 GLY B C 1
ATOM 2591 O O . GLY B 1 52 ? -22.23200 -14.76100 31.91100 1.000 15.13000 52 GLY B O 1
ATOM 2592 N N . LEU B 1 53 ? -20.71700 -15.66000 33.31800 1.000 13.75000 53 LEU B N 1
ATOM 2593 C CA . LEU B 1 53 ? -20.74000 -14.52100 34.23300 1.000 14.71000 53 LEU B CA 1
ATOM 2594 C C . LEU B 1 53 ? -20.54300 -13.20200 33.49600 1.000 12.32000 53 LEU B C 1
ATOM 2595 O O . LEU B 1 53 ? -19.68500 -13.08900 32.62200 1.000 15.15000 53 LEU B O 1
ATOM 2600 N N . THR B 1 54 ? -21.31500 -12.18900 33.92400 1.000 14.53000 54 THR B N 1
ATOM 2601 C CA . THR B 1 54 ? -21.29700 -10.79100 33.48900 1.000 15.49000 54 THR B CA 1
ATOM 2602 C C . THR B 1 54 ? -21.94200 -10.58400 32.12300 1.000 13.64000 54 THR B C 1
ATOM 2603 O O . THR B 1 54 ? -22.12100 -9.44100 31.69100 1.0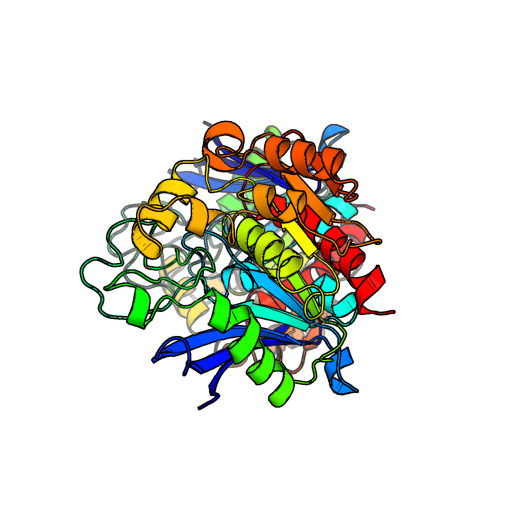00 16.78000 54 THR B O 1
ATOM 2607 N N . CYS B 1 55 ? -22.30500 -11.66500 31.44100 1.000 12.57000 55 CYS B N 1
ATOM 2608 C CA . CYS B 1 55 ? -22.80200 -11.56000 30.08000 1.000 12.91000 55 CYS B CA 1
ATOM 2609 C C . CYS B 1 55 ? -24.26900 -11.14200 30.07600 1.000 13.76000 55 CYS B C 1
ATOM 2610 O O . CYS B 1 55 ? -24.91800 -11.05200 31.12100 1.000 15.85000 55 CYS B O 1
ATOM 2613 N N . THR B 1 56 ? -24.79400 -10.88300 28.87900 1.000 12.36000 56 THR B N 1
ATOM 2614 C CA . THR B 1 56 ? -26.20600 -10.56500 28.67100 1.000 13.34000 56 THR B CA 1
ATOM 2615 C C . THR B 1 56 ? -26.78800 -11.51600 27.63700 1.000 14.45000 56 THR B C 1
ATOM 2616 O O . THR B 1 56 ? -26.09800 -12.37500 27.08500 1.000 14.41000 56 THR B O 1
ATOM 2620 N N . GLU B 1 57 ? -28.05900 -11.28800 27.31700 1.000 15.54000 57 GLU B N 1
ATOM 2621 C CA . GLU B 1 57 ? -28.75100 -12.07300 26.30600 1.000 14.07000 57 GLU B CA 1
ATOM 2622 C C . GLU B 1 57 ? -28.22600 -11.83100 24.89900 1.000 17.94000 57 GLU B C 1
ATOM 2623 O O . GLU B 1 57 ? -28.56900 -12.59700 23.99100 1.000 17.02000 57 GLU B O 1
ATOM 2629 N N . GLU B 1 58 ? -27.38200 -10.82200 24.72900 1.000 17.04000 58 GLU B N 1
ATOM 2630 C CA . GLU B 1 58 ? -26.87700 -10.50000 23.37400 1.000 17.87000 58 GLU B CA 1
ATOM 2631 C C . GLU B 1 58 ? -25.41900 -10.95100 23.16600 1.000 16.60000 58 GLU B C 1
ATOM 2632 O O . GLU B 1 58 ? -25.01000 -10.96700 22.04800 1.000 14.12000 58 GLU B O 1
ATOM 2638 N N . THR B 1 59 ? -24.71500 -11.37100 24.22100 1.000 15.66000 59 THR B N 1
ATOM 2639 C CA . THR B 1 59 ? -23.30200 -11.71700 24.08600 1.000 14.73000 59 THR B CA 1
ATOM 2640 C C . THR B 1 59 ? -23.08600 -12.77100 23.00700 1.000 16.61000 59 THR B C 1
ATOM 2641 O O . THR B 1 59 ? -22.26100 -12.59900 22.10400 1.000 16.02000 59 THR B O 1
ATOM 2645 N N . PHE B 1 60 ? -23.83100 -13.87600 23.09900 1.000 14.68000 60 PHE B N 1
ATOM 2646 C CA . PHE B 1 60 ? -23.73500 -14.98500 22.14700 1.000 18.30000 60 PHE B CA 1
ATOM 2647 C C . PHE B 1 60 ? -24.02300 -14.52000 20.72400 1.000 14.94000 60 PHE B C 1
ATOM 2648 O O . PHE B 1 60 ? -23.27100 -14.82300 19.78100 1.000 14.83000 60 PHE B O 1
ATOM 2656 N N . ALA B 1 61 ? -25.11400 -13.77300 20.55900 1.000 13.59000 61 ALA B N 1
ATOM 2657 C CA . ALA B 1 61 ? -25.53600 -13.29200 19.24900 1.000 13.27000 61 ALA B CA 1
ATOM 2658 C C . ALA B 1 61 ? -24.45300 -12.46000 18.57800 1.000 14.67000 61 ALA B C 1
ATOM 2659 O O . ALA B 1 61 ? -24.25600 -12.54900 17.36500 1.000 15.55000 61 ALA B O 1
ATOM 2661 N N . ILE B 1 62 ? -23.73200 -11.65100 19.35500 1.000 11.39000 62 ILE B N 1
ATOM 2662 C CA . ILE B 1 62 ? -22.72900 -10.77100 18.76800 1.000 13.55000 62 ILE B CA 1
ATOM 2663 C C . ILE B 1 62 ? -21.42900 -11.51400 18.50600 1.000 14.98000 62 ILE B C 1
ATOM 2664 O O . ILE B 1 62 ? -20.79000 -11.31400 17.46600 1.000 15.03000 62 ILE B O 1
ATOM 2669 N N . LYS B 1 63 ? -21.01500 -12.38700 19.43600 1.000 14.52000 63 LYS B N 1
ATOM 2670 C CA . LYS B 1 63 ? -19.62800 -12.84000 19.48900 1.000 12.64000 63 LYS B CA 1
ATOM 2671 C C . LYS B 1 63 ? -19.36900 -14.25600 19.00800 1.000 16.88000 63 LYS B C 1
ATOM 2672 O O . LYS B 1 63 ? -18.20700 -14.58200 18.74300 1.000 16.66000 63 LYS B O 1
ATOM 2678 N N . ALA B 1 64 ? -20.38700 -15.11100 18.90200 1.000 15.56000 64 ALA B N 1
ATOM 2679 C CA . ALA B 1 64 ? -20.11500 -16.52300 18.65400 1.000 15.57000 64 ALA B CA 1
ATOM 2680 C C . ALA B 1 64 ? -20.16700 -16.91000 17.18700 1.000 15.55000 64 ALA B C 1
ATOM 2681 O O . ALA B 1 64 ? -19.67400 -17.98900 16.83600 1.000 12.70000 64 ALA B O 1
ATOM 2683 N N . GLY B 1 65 ? -20.74000 -16.07100 16.32600 1.000 16.13000 65 GLY B N 1
ATOM 2684 C CA . GLY B 1 65 ? -20.90600 -16.46000 14.93200 1.000 17.07000 65 GLY B CA 1
ATOM 2685 C C . GLY B 1 65 ? -21.71300 -17.72400 14.72000 1.000 17.64000 65 GLY B C 1
ATOM 2686 O O . GLY B 1 65 ? -21.41400 -18.49800 13.80100 1.000 18.15000 65 GLY B O 1
ATOM 2687 N N . ALA B 1 66 ? -22.75000 -17.94700 15.53800 1.000 14.20000 66 ALA B N 1
ATOM 2688 C CA . ALA B 1 66 ? -23.51000 -19.18400 15.42900 1.000 13.35000 66 ALA B CA 1
ATOM 2689 C C . ALA B 1 66 ? -24.61100 -19.12000 14.37500 1.000 13.75000 66 ALA B C 1
ATOM 2690 O O . ALA B 1 66 ? -25.05000 -20.17500 13.90500 1.000 14.30000 66 ALA B O 1
ATOM 2692 N N . GLN B 1 67 ? -25.06300 -17.92000 13.99600 1.000 12.10000 67 GLN B N 1
ATOM 2693 C CA . GLN B 1 67 ? -26.22100 -17.81500 13.10000 1.000 16.87000 67 GLN B CA 1
ATOM 2694 C C . GLN B 1 67 ? -25.98400 -18.49600 11.74800 1.000 15.33000 67 GLN B C 1
ATOM 2695 O O . GLN B 1 67 ? -26.90400 -19.10600 11.19300 1.000 14.51000 67 GLN B O 1
ATOM 2701 N N . ARG B 1 68 ? -24.77900 -18.39200 11.17700 1.000 14.56000 68 ARG B N 1
ATOM 2702 C CA . ARG B 1 68 ? -24.55200 -19.07000 9.89800 1.000 15.42000 68 ARG B CA 1
ATOM 2703 C C . ARG B 1 68 ? -24.82900 -20.55200 9.99200 1.000 16.36000 68 ARG B C 1
ATOM 2704 O O . ARG B 1 68 ? -25.37900 -21.14500 9.05800 1.000 18.62000 68 ARG B O 1
ATOM 2712 N N . PHE B 1 69 ? -24.43600 -21.17400 11.10400 1.000 17.64000 69 PHE B N 1
ATOM 2713 C CA . PHE B 1 69 ? -24.61500 -22.61000 11.21600 1.000 15.73000 69 PHE B CA 1
ATOM 2714 C C . PHE B 1 69 ? -26.06100 -22.94900 11.54100 1.000 18.61000 69 PHE B C 1
ATOM 2715 O O . PHE B 1 69 ? -26.58400 -23.95700 11.05400 1.000 17.91000 69 PHE B O 1
ATOM 2723 N N . ALA B 1 70 ? -26.72800 -22.09100 12.32000 1.000 14.37000 70 ALA B N 1
ATOM 2724 C CA . ALA B 1 70 ? -28.16000 -22.25600 12.55300 1.000 13.26000 70 ALA B CA 1
ATOM 2725 C C . ALA B 1 70 ? -28.94200 -22.15400 11.24800 1.000 12.93000 70 ALA B C 1
ATOM 2726 O O . ALA B 1 70 ? -29.88900 -22.91500 11.01900 1.000 16.59000 70 ALA B O 1
ATOM 2728 N N . SER B 1 71 ? -28.56200 -21.21100 10.38100 1.000 16.57000 71 SER B N 1
ATOM 2729 C CA . SER B 1 71 ? -29.19100 -21.09600 9.06700 1.000 16.64000 71 SER B CA 1
ATOM 2730 C C . SER B 1 71 ? -28.91800 -22.32800 8.20900 1.000 20.76000 71 SER B C 1
ATOM 2731 O O . SER B 1 71 ? -29.81700 -22.84400 7.52800 1.000 21.65000 71 SER B O 1
ATOM 2734 N N . GLU B 1 72 ? -27.67900 -22.80400 8.22100 1.000 20.92000 72 GLU B N 1
ATOM 2735 C CA . GLU B 1 72 ? -27.33100 -23.99700 7.41100 1.000 22.77000 72 GLU B CA 1
ATOM 2736 C C . GLU B 1 72 ? -28.13300 -25.22200 7.85200 1.000 21.59000 72 GLU B C 1
ATOM 2737 O O . GLU B 1 72 ? -28.56100 -25.95000 6.99200 1.000 20.50000 72 GLU B O 1
ATOM 2743 N N . HIS B 1 73 ? -28.34900 -25.41200 9.14800 1.000 17.40000 73 HIS B N 1
ATOM 2744 C CA . HIS B 1 73 ? -29.03200 -26.61000 9.62300 1.000 17.42000 73 HIS B CA 1
ATOM 2745 C C . HIS B 1 73 ? -30.51500 -26.42000 9.90800 1.000 17.73000 73 HIS B C 1
ATOM 2746 O O . HIS B 1 73 ? -31.20200 -27.40900 10.20800 1.000 20.87000 73 HIS B O 1
ATOM 2753 N N . GLY B 1 74 ? -31.02100 -25.19500 9.84600 1.000 17.98000 74 GLY B N 1
ATOM 2754 C CA . GLY B 1 74 ? -32.41500 -24.93400 10.13500 1.000 17.08000 74 GLY B CA 1
ATOM 2755 C C . GLY B 1 74 ? -32.78100 -25.06700 11.59400 1.000 18.76000 74 GLY B C 1
ATOM 2756 O O . GLY B 1 74 ? -33.78200 -25.70900 11.92500 1.000 19.06000 74 GLY B O 1
ATOM 2757 N N . ILE B 1 75 ? -32.00000 -24.43600 12.47400 1.000 15.29000 75 ILE B N 1
ATOM 2758 C CA . ILE B 1 75 ? -32.21800 -24.48300 13.91400 1.000 13.40000 75 ILE B CA 1
ATOM 2759 C C . ILE B 1 75 ? -32.33500 -23.05400 14.43000 1.000 14.99000 75 ILE B C 1
ATOM 2760 O O . ILE B 1 75 ? -31.57100 -22.17500 14.02500 1.000 17.77000 75 ILE B O 1
ATOM 2765 N N . ALA B 1 76 ? -33.30700 -22.81500 15.30400 1.000 15.47000 76 ALA B N 1
ATOM 2766 C CA . ALA B 1 76 ? -33.39000 -21.52800 15.97300 1.000 14.23000 76 ALA B CA 1
ATOM 2767 C C . ALA B 1 76 ? -32.46500 -21.50100 17.18500 1.000 12.68000 76 ALA B C 1
ATOM 2768 O O . ALA B 1 76 ? -32.17000 -22.53600 17.78300 1.000 14.59000 76 ALA B O 1
ATOM 2770 N N . LEU B 1 77 ? -32.02700 -20.29500 17.55400 1.000 13.63000 77 LEU B N 1
ATOM 2771 C CA . LEU B 1 77 ? -31.12200 -20.08700 18.68200 1.000 12.45000 77 LEU B CA 1
ATOM 2772 C C . LEU B 1 77 ? -31.80600 -19.16800 19.68000 1.000 15.71000 77 LEU B C 1
ATOM 2773 O O . LEU B 1 77 ? -32.19800 -18.05500 19.32200 1.000 17.89000 77 LEU B O 1
ATOM 2778 N N . ILE B 1 78 ? -31.94900 -19.62200 20.92500 1.000 13.11000 78 ILE B N 1
ATOM 2779 C CA . ILE B 1 78 ? -32.56300 -18.81400 21.97000 1.000 14.04000 78 ILE B CA 1
ATOM 2780 C C . ILE B 1 78 ? -31.49700 -18.46800 23.00400 1.000 13.81000 78 ILE B C 1
ATOM 2781 O O . ILE B 1 78 ? -30.84200 -19.36100 23.55000 1.000 13.13000 78 ILE B O 1
ATOM 2786 N N . GLY B 1 79 ? -31.35600 -17.18400 23.30300 1.000 13.54000 79 GLY B N 1
ATOM 2787 C CA . GLY B 1 79 ? -30.38900 -16.73100 24.28600 1.000 12.92000 79 GLY B CA 1
ATOM 2788 C C . GLY B 1 79 ? -31.02500 -16.00300 25.46500 1.000 13.58000 79 GLY B C 1
ATOM 2789 O O . GLY B 1 79 ? -31.35900 -14.82200 25.38600 1.000 17.60000 79 GLY B O 1
ATOM 2790 N N . PRO B 1 80 ? -31.18100 -16.68700 26.59400 1.000 13.25000 80 PRO B N 1
ATOM 2791 C CA . PRO B 1 80 ? -31.67300 -16.00900 27.80200 1.000 13.08000 80 PRO B CA 1
ATOM 2792 C C . PRO B 1 80 ? -30.62300 -15.05400 28.35800 1.000 15.69000 80 PRO B C 1
ATOM 2793 O O . PRO B 1 80 ? -29.43700 -15.11000 28.01200 1.000 15.38000 80 PRO B O 1
ATOM 2797 N N . ASP B 1 81 ? -31.08600 -14.16700 29.23800 1.000 12.71000 81 ASP B N 1
ATOM 2798 C CA . ASP B 1 81 ? -30.18400 -13.35400 30.03100 1.000 14.28000 81 ASP B CA 1
ATOM 2799 C C . ASP B 1 81 ? -29.55100 -14.22100 31.11800 1.000 16.48000 81 ASP B C 1
ATOM 2800 O O . ASP B 1 81 ? -29.87800 -15.39600 31.27400 1.000 15.90000 81 ASP B O 1
ATOM 2805 N N . THR B 1 82 ? -28.62300 -13.63200 31.86700 1.000 15.36000 82 THR B N 1
ATOM 2806 C CA . THR B 1 82 ? -27.85100 -14.37400 32.85700 1.000 14.21000 82 THR B CA 1
ATOM 2807 C C . THR B 1 82 ? -28.37200 -14.20900 34.28100 1.000 16.19000 82 THR B C 1
ATOM 2808 O O . THR B 1 82 ? -27.88500 -14.89300 35.18800 1.000 16.23000 82 THR B O 1
ATOM 2812 N N . SER B 1 83 ? -29.31900 -13.31600 34.50100 1.000 15.76000 83 SER B N 1
ATOM 2813 C CA . SER B 1 83 ? -29.83100 -13.03100 35.83000 1.000 16.41000 83 SER B CA 1
ATOM 2814 C C . SER B 1 83 ? -31.07900 -12.18000 35.68000 1.000 16.93000 83 SER B C 1
ATOM 2815 O O . SER B 1 83 ? -31.35200 -11.68300 34.58100 1.000 15.36000 83 SER B O 1
ATOM 2818 N N . PRO B 1 84 ? -31.85100 -11.99000 36.75000 1.000 16.51000 84 PRO B N 1
ATOM 2819 C CA . PRO B 1 84 ? -32.80100 -10.87200 36.77800 1.000 17.04000 84 PRO B CA 1
ATOM 2820 C C . PRO B 1 84 ? -32.06500 -9.54700 36.64700 1.000 17.94000 84 PRO B C 1
ATOM 2821 O O . PRO B 1 84 ? -30.88700 -9.41800 36.98700 1.000 17.62000 84 PRO B O 1
ATOM 2825 N N . ARG B 1 85 ? -32.78400 -8.54500 36.16000 1.000 17.09000 85 ARG B N 1
ATOM 2826 C CA . ARG B 1 85 ? -32.25500 -7.19800 36.02800 1.000 16.70000 85 ARG B CA 1
ATOM 2827 C C . ARG B 1 85 ? -33.14900 -6.22000 36.77400 1.000 20.43000 85 ARG B C 1
ATOM 2828 O O . ARG B 1 85 ? -34.38000 -6.26600 36.64500 1.000 20.61000 85 ARG B O 1
ATOM 2836 N N . GLY B 1 86 ? -32.51700 -5.32700 37.52800 1.000 21.40000 86 GLY B N 1
ATOM 2837 C CA . GLY B 1 86 ? -33.24300 -4.31300 38.27600 1.000 21.81000 86 GLY B CA 1
ATOM 2838 C C . GLY B 1 86 ? -34.18100 -4.86300 39.32400 1.000 25.18000 86 GLY B C 1
ATOM 2839 O O . GLY B 1 86 ? -35.27600 -4.31900 39.51900 1.000 25.60000 86 GLY B O 1
ATOM 2840 N N . ALA B 1 87 ? -33.77600 -5.93300 40.01300 1.000 20.76000 87 ALA B N 1
ATOM 2841 C CA . ALA B 1 87 ? -34.61600 -6.50500 41.06000 1.000 22.55000 87 ALA B CA 1
ATOM 2842 C C . ALA B 1 87 ? -34.64400 -5.64700 42.31400 1.000 25.04000 87 ALA B C 1
ATOM 2843 O O . ALA B 1 87 ? -35.54900 -5.81000 43.14000 1.000 27.00000 87 ALA B O 1
ATOM 2845 N N . GLY B 1 88 ? -33.67500 -4.75500 42.48400 1.000 23.50000 88 GLY B N 1
ATOM 2846 C CA . GLY B 1 88 ? -33.65900 -3.91400 43.66600 1.000 29.09000 88 GLY B CA 1
ATOM 2847 C C . GLY B 1 88 ? -33.30000 -4.62500 44.95000 1.000 27.80000 88 GLY B C 1
ATOM 2848 O O . GLY B 1 88 ? -33.57100 -4.09700 46.03300 1.000 29.81000 88 GLY B O 1
ATOM 2849 N N . VAL B 1 89 ? -32.71900 -5.81500 44.86400 1.000 25.24000 89 VAL B N 1
ATOM 2850 C CA . VAL B 1 89 ? -32.20700 -6.50300 46.05500 1.000 22.53000 89 VAL B CA 1
ATOM 2851 C C . VAL B 1 89 ? -30.97200 -5.75900 46.55000 1.000 24.86000 89 VAL B C 1
ATOM 2852 O O . VAL B 1 89 ? -30.12400 -5.37900 45.73000 1.000 24.65000 89 VAL B O 1
ATOM 2856 N N . PRO B 1 90 ? -30.83300 -5.50500 47.85000 1.000 24.82000 90 PRO B N 1
ATOM 2857 C CA . PRO B 1 90 ? -29.68400 -4.72100 48.32800 1.000 26.69000 90 PRO B CA 1
ATOM 2858 C C . PRO B 1 90 ? -28.36200 -5.36200 47.92300 1.000 25.99000 90 PRO B C 1
ATOM 2859 O O . PRO B 1 90 ? -28.15100 -6.55900 48.11700 1.000 25.53000 90 PRO B O 1
ATOM 2863 N N . ASN B 1 91 ? -27.48200 -4.54800 47.33200 1.000 28.27000 91 ASN B N 1
ATOM 2864 C CA . ASN B 1 91 ? -26.13300 -4.97300 46.94700 1.000 27.21000 91 ASN B CA 1
ATOM 2865 C C . ASN B 1 91 ? -26.14800 -6.13600 45.96300 1.000 27.99000 91 ASN B C 1
ATOM 2866 O O . ASN B 1 91 ? -25.18400 -6.90500 45.88800 1.000 26.09000 91 ASN B O 1
ATOM 2871 N N . GLU B 1 92 ? -27.22700 -6.29900 45.20000 1.000 26.74000 92 GLU B N 1
ATOM 2872 C CA . GLU B 1 92 ? -27.20300 -7.37200 44.21400 1.000 24.13000 92 GLU B CA 1
ATOM 2873 C C . GLU B 1 92 ? -26.15600 -7.13600 43.13300 1.000 21.75000 92 GLU B C 1
ATOM 2874 O O . GLU B 1 92 ? -25.82600 -8.07400 42.40100 1.000 24.70000 92 GLU B O 1
ATOM 2880 N N . GLY B 1 93 ? -25.63000 -5.91900 43.01700 1.000 21.78000 93 GLY B N 1
ATOM 2881 C CA . GLY B 1 93 ? -24.59600 -5.63300 42.04400 1.000 24.38000 93 GLY B CA 1
ATOM 2882 C C . GLY B 1 93 ? -23.25900 -5.29400 42.67500 1.000 24.61000 93 GLY B C 1
ATOM 2883 O O . GLY B 1 93 ? -22.39200 -4.70900 42.01600 1.000 26.02000 93 GLY B O 1
ATOM 2884 N N . ALA B 1 94 ? -23.05400 -5.70400 43.91700 1.000 23.40000 94 ALA B N 1
ATOM 2885 C CA . ALA B 1 94 ? -21.78900 -5.34200 44.59300 1.000 24.10000 94 ALA B CA 1
ATOM 2886 C C . ALA B 1 94 ? -20.61300 -6.17900 44.06400 1.000 28.12000 94 ALA B C 1
ATOM 2887 O O . ALA B 1 94 ? -19.49900 -5.73700 44.13700 1.000 22.41000 94 ALA B O 1
ATOM 2889 N N . ALA B 1 95 ? -20.90000 -7.36500 43.54900 1.000 21.11000 95 ALA B N 1
ATOM 2890 C CA . ALA B 1 95 ? -19.82100 -8.22400 43.03000 1.000 17.07000 95 ALA B CA 1
ATOM 2891 C C . ALA B 1 95 ? -20.19400 -8.73400 41.63200 1.000 22.99000 95 ALA B C 1
ATOM 2892 O O . ALA B 1 95 ? -21.35200 -8.90000 41.41300 1.000 27.32000 95 ALA B O 1
ATOM 2894 N N . TRP B 1 96 ? -19.21700 -9.02200 40.77400 1.000 22.47000 96 TRP B N 1
ATOM 2895 C CA . TRP B 1 96 ? -19.53700 -9.50600 39.40900 1.000 20.40000 96 TRP B CA 1
ATOM 2896 C C . TRP B 1 96 ? -19.73700 -11.03100 39.36400 1.000 21.52000 96 TRP B C 1
ATOM 2897 O O . TRP B 1 96 ? -20.22500 -11.52000 38.37600 1.000 18.49000 96 TRP B O 1
ATOM 2908 N N . ASP B 1 97 ? -19.42600 -11.70600 40.45700 1.000 17.56000 97 ASP B N 1
ATOM 2909 C CA . ASP B 1 97 ? -19.46200 -13.18000 40.53300 1.000 18.73000 97 ASP B CA 1
ATOM 2910 C C . ASP B 1 97 ? -20.67300 -13.65700 41.32400 1.000 20.53000 97 ASP B C 1
ATOM 2911 O O . ASP B 1 97 ? -20.76600 -14.82900 41.58400 1.000 19.77000 97 ASP B O 1
ATOM 2916 N N . PHE B 1 98 ? -21.56700 -12.73400 41.63600 1.000 17.91000 98 PHE B N 1
ATOM 2917 C CA . PHE B 1 98 ? -22.79800 -13.11100 42.34900 1.000 19.46000 98 PHE B CA 1
ATOM 2918 C C . PHE B 1 98 ? -23.88500 -12.07400 42.06700 1.000 19.34000 98 PHE B C 1
ATOM 2919 O O . PHE B 1 98 ? -23.54300 -10.94500 41.86700 1.000 22.27000 98 PHE B O 1
ATOM 2927 N N . GLY B 1 99 ? -25.14200 -12.48600 42.01800 1.000 16.00000 99 GLY B N 1
ATOM 2928 C CA . GLY B 1 99 ? -26.18200 -11.47200 41.81500 1.000 15.77000 99 GLY B CA 1
ATOM 2929 C C . GLY B 1 99 ? -26.35400 -11.12200 40.35500 1.000 16.18000 99 GLY B C 1
ATOM 2930 O O . GLY B 1 99 ? -26.56100 -12.00700 39.51200 1.000 18.26000 99 GLY B O 1
ATOM 2931 N N . VAL B 1 100 ? -26.31900 -9.81600 40.06500 1.000 16.63000 100 VAL B N 1
ATOM 2932 C CA . VAL B 1 100 ? -26.58900 -9.33000 38.72100 1.000 18.53000 100 VAL B CA 1
ATOM 2933 C C . VAL B 1 100 ? -25.56000 -9.88600 37.74900 1.000 18.05000 100 VAL B C 1
ATOM 2934 O O . VAL B 1 100 ? -24.34700 -9.81400 37.98600 1.000 18.15000 100 VAL B O 1
ATOM 2938 N N . GLY B 1 101 ? -26.05200 -10.43600 36.64200 1.000 15.39000 101 GLY B N 1
ATOM 2939 C CA . GLY B 1 101 ? -25.22400 -11.11900 35.66800 1.000 16.62000 101 GLY B CA 1
ATOM 2940 C C . GLY B 1 101 ? -24.64000 -12.42700 36.14900 1.000 16.50000 101 GLY B C 1
ATOM 2941 O O . GLY B 1 101 ? -23.71500 -12.94600 35.52000 1.000 15.57000 101 GLY B O 1
ATOM 2942 N N . ALA B 1 102 ? -25.16600 -12.98900 37.23500 1.000 15.27000 102 ALA B N 1
ATOM 2943 C CA . ALA B 1 102 ? -24.51400 -14.11200 37.91200 1.000 12.84000 102 ALA B CA 1
ATOM 2944 C C . ALA B 1 102 ? -25.54700 -14.99800 38.61000 1.000 14.26000 102 ALA B C 1
ATOM 2945 O O . ALA B 1 102 ? -25.38200 -15.40100 39.76300 1.000 16.05000 102 ALA B O 1
ATOM 2947 N N . GLY B 1 103 ? -26.63300 -15.33200 37.90400 1.000 15.38000 103 GLY B N 1
ATOM 2948 C CA . GLY B 1 103 ? -27.71400 -16.08600 38.52300 1.000 16.04000 103 GLY B CA 1
ATOM 2949 C C . GLY B 1 103 ? -27.44400 -17.56800 38.69100 1.000 13.27000 103 GLY B C 1
ATOM 2950 O O . GLY B 1 103 ? -28.17300 -18.23700 39.42400 1.000 15.87000 103 GLY B O 1
ATOM 2951 N N . PHE B 1 104 ? -26.42700 -18.08900 38.00200 1.000 13.11000 104 PHE B N 1
ATOM 2952 C CA . PHE B 1 104 ? -25.97800 -19.48000 38.05400 1.000 14.86000 104 PHE B CA 1
ATOM 2953 C C . PHE B 1 104 ? -27.05700 -20.48700 37.67600 1.000 14.89000 104 PHE B C 1
ATOM 2954 O O . PHE B 1 104 ? -26.89300 -21.68500 37.91700 1.000 15.42000 104 PHE B O 1
ATOM 2962 N N . TYR B 1 105 ? -28.13900 -20.02900 37.04700 1.000 13.10000 105 TYR B N 1
ATOM 2963 C CA . TYR B 1 105 ? -29.17900 -20.92100 36.53900 1.000 14.97000 105 TYR B CA 1
ATOM 2964 C C . TYR B 1 105 ? -29.74600 -21.82200 37.63700 1.000 16.05000 105 TYR B C 1
ATOM 2965 O O . TYR B 1 105 ? -30.15600 -22.94500 37.37300 1.000 14.42000 105 TYR B O 1
ATOM 2974 N N . VAL B 1 106 ? -29.82300 -21.31200 38.86700 1.000 14.91000 106 VAL B N 1
ATOM 2975 C CA . VAL B 1 106 ? -30.48000 -22.01000 39.96900 1.000 16.46000 106 VAL B CA 1
ATOM 2976 C C . VAL B 1 106 ? -31.76700 -21.28100 40.33100 1.000 16.34000 106 VAL B C 1
ATOM 2977 O O . VAL B 1 106 ? -32.00500 -20.14200 39.92600 1.000 17.84000 106 VAL B O 1
ATOM 2981 N N . ASP B 1 107 ? -32.62500 -21.98400 41.08100 1.000 17.73000 107 ASP B N 1
ATOM 2982 C CA . ASP B 1 107 ? -33.75200 -21.38400 41.78700 1.000 17.25000 107 ASP B CA 1
ATOM 2983 C C . ASP B 1 107 ? -33.29000 -21.11000 43.21400 1.000 19.80000 107 ASP B C 1
ATOM 2984 O O . ASP B 1 107 ? -33.13100 -22.04300 44.01400 1.000 20.51000 107 ASP B O 1
ATOM 2989 N N . ALA B 1 108 ? -33.05900 -19.84400 43.53300 1.000 16.66000 108 ALA B N 1
ATOM 2990 C CA . ALA B 1 108 ? -32.64300 -19.50900 44.88600 1.000 20.42000 108 ALA B CA 1
ATOM 2991 C C . ALA B 1 108 ? -33.74900 -19.83700 45.88300 1.000 21.65000 108 ALA B C 1
ATOM 2992 O O . ALA B 1 108 ? -34.93700 -19.69100 45.59100 1.000 22.87000 108 ALA B O 1
ATOM 2994 N N . THR B 1 109 ? -33.33800 -20.30000 47.06800 1.000 22.03000 109 THR B N 1
ATOM 2995 C CA . THR B 1 109 ? -34.23100 -20.59500 48.17600 1.000 22.85000 109 THR B CA 1
ATOM 2996 C C . THR B 1 109 ? -34.03300 -19.66400 49.36200 1.000 25.93000 109 THR B C 1
ATOM 2997 O O . THR B 1 109 ? -34.90600 -19.60000 50.23300 1.000 26.65000 109 THR B O 1
ATOM 3001 N N . GLN B 1 110 ? -32.91200 -18.97400 49.37000 1.000 24.00000 110 GLN B N 1
ATOM 3002 C CA . GLN B 1 110 ? -32.60500 -18.08000 50.49600 1.000 25.56000 110 GLN B CA 1
ATOM 3003 C C . GLN B 1 110 ? -33.05800 -16.64900 50.20100 1.000 26.62000 110 GLN B C 1
ATOM 3004 O O . GLN B 1 110 ? -32.77600 -16.14600 49.14100 1.000 25.18000 110 GLN B O 1
ATOM 3010 N N . GLU B 1 111 ? -33.67800 -16.01200 51.18600 1.000 25.58000 111 GLU B N 1
ATOM 3011 C CA . GLU B 1 111 ? -34.04300 -14.58800 51.03000 1.000 27.60000 111 GLU B CA 1
ATOM 3012 C C . GLU B 1 111 ? -32.74000 -13.79500 51.18300 1.000 28.32000 111 GLU B C 1
ATOM 3013 O O . GLU B 1 111 ? -31.87900 -14.22400 51.93400 1.000 28.67000 111 GLU B O 1
ATOM 3019 N N . PRO B 1 112 ? -32.51900 -12.68800 50.46400 1.000 23.97000 112 PRO B N 1
ATOM 3020 C CA . PRO B 1 112 ? -33.55200 -12.02000 49.67900 1.000 27.06000 112 PRO B CA 1
ATOM 3021 C C . PRO B 1 112 ? -33.55100 -12.40200 48.18800 1.000 25.78000 112 PRO B C 1
ATOM 3022 O O . PRO B 1 112 ? -34.22000 -11.79200 47.43300 1.000 26.30000 112 PRO B O 1
ATOM 3026 N 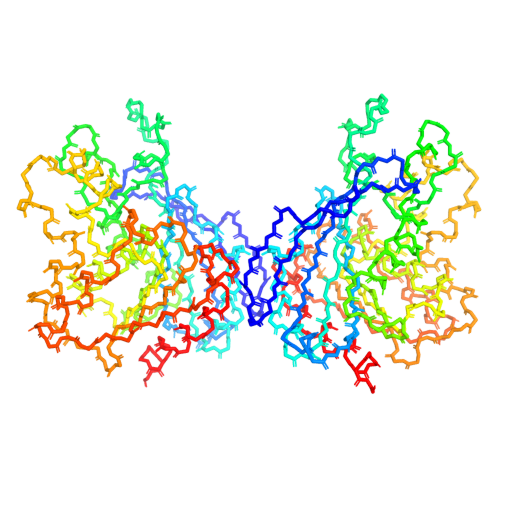N . TRP B 1 113 ? -32.81600 -13.45900 47.85400 1.000 23.97000 113 TRP B N 1
ATOM 3027 C CA . TRP B 1 113 ? -32.62600 -13.93100 46.45900 1.000 21.34000 113 TRP B CA 1
ATOM 3028 C C . TRP B 1 113 ? -33.78900 -14.78600 45.95800 1.000 21.04000 113 TRP B C 1
ATOM 3029 O O . TRP B 1 113 ? -33.97700 -14.83400 44.77800 1.000 20.04000 113 TRP B O 1
ATOM 3040 N N . ALA B 1 114 ? -34.58300 -15.35800 46.85200 1.000 21.22000 114 ALA B N 1
ATOM 3041 C CA . ALA B 1 114 ? -35.60800 -16.29300 46.40000 1.000 24.71000 114 ALA B CA 1
ATOM 3042 C C . ALA B 1 114 ? -36.77100 -15.62200 45.68400 1.000 20.89000 114 ALA B C 1
ATOM 3043 O O . ALA B 1 114 ? -37.46700 -16.30100 44.92200 1.000 19.58000 114 ALA B O 1
ATOM 3045 N N . ARG B 1 115 ? -36.95900 -14.33800 45.92000 1.000 22.04000 115 ARG B N 1
ATOM 3046 C CA . ARG B 1 115 ? -38.12000 -13.66500 45.29400 1.000 22.99000 115 ARG B CA 1
ATOM 3047 C C . ARG B 1 115 ? -37.98900 -13.61000 43.76300 1.000 23.10000 115 ARG B C 1
ATOM 3048 O O . ARG B 1 115 ? -38.96800 -13.86000 43.09300 1.000 26.61000 115 ARG B O 1
ATOM 3056 N N . ASN B 1 116 ? -36.80100 -13.30500 43.26300 1.000 21.02000 116 ASN B N 1
ATOM 3057 C CA . ASN B 1 116 ? -36.58100 -13.05300 41.84600 1.000 21.07000 116 ASN B CA 1
ATOM 3058 C C . ASN B 1 116 ? -35.55400 -13.96000 41.17800 1.000 19.21000 116 ASN B C 1
ATOM 3059 O O . ASN B 1 116 ? -35.59600 -14.09300 39.94600 1.000 18.47000 116 ASN B O 1
ATOM 3064 N N . TYR B 1 117 ? -34.61900 -14.55000 41.92400 1.000 17.56000 117 TYR B N 1
ATOM 3065 C CA . TYR B 1 117 ? -33.52100 -15.30600 41.31500 1.000 15.51000 117 TYR B CA 1
ATOM 3066 C C . TYR B 1 117 ? -33.96800 -16.75300 41.11900 1.000 17.34000 117 TYR B C 1
ATOM 3067 O O . TYR B 1 117 ? -33.59500 -17.67500 41.84400 1.000 17.77000 117 TYR B O 1
ATOM 3076 N N . ARG B 1 118 ? -34.84200 -16.92500 40.12700 1.000 17.79000 118 ARG B N 1
ATOM 3077 C CA . ARG B 1 118 ? -35.46200 -18.22600 39.79100 1.000 17.44000 118 ARG B CA 1
ATOM 3078 C C . ARG B 1 118 ? -35.09800 -18.56900 38.33800 1.000 16.09000 118 ARG B C 1
ATOM 3079 O O . ARG B 1 118 ? -35.96700 -18.87600 37.57000 1.000 14.70000 118 ARG B O 1
ATOM 3087 N N . MET B 1 119 ? -33.81500 -18.48700 38.01900 1.000 12.37000 119 MET B N 1
ATOM 3088 C CA . MET B 1 119 ? -33.39300 -18.69200 36.63800 1.000 15.50000 119 MET B CA 1
ATOM 3089 C C . MET B 1 119 ? -33.55500 -20.13700 36.18400 1.000 13.72000 119 MET B C 1
ATOM 3090 O O . MET B 1 119 ? -33.67600 -20.38300 34.98000 1.000 15.79000 119 MET B O 1
ATOM 3095 N N . TYR B 1 120 ? -33.52900 -21.10700 37.10500 1.000 13.07000 120 TYR B N 1
ATOM 3096 C CA . TYR B 1 120 ? -33.74600 -22.49500 36.70600 1.000 14.77000 120 TYR B CA 1
ATOM 3097 C C . TYR B 1 120 ? -35.16200 -22.68500 36.16900 1.000 15.07000 120 TYR B C 1
ATOM 3098 O O . TYR B 1 120 ? -35.36700 -23.23600 35.07500 1.000 14.60000 120 TYR B O 1
ATOM 3107 N N . SER B 1 121 ? -36.15600 -22.23400 36.93700 1.000 14.72000 121 SER B N 1
ATOM 3108 C CA . SER B 1 121 ? -37.53800 -22.34000 36.49000 1.000 16.91000 121 SER B CA 1
ATOM 3109 C C . SER B 1 121 ? -37.78800 -21.45400 35.27900 1.000 15.00000 121 SER B C 1
ATOM 3110 O O . SER B 1 121 ? -38.55400 -21.82100 34.38000 1.000 15.97000 121 SER B O 1
ATOM 3113 N N . TYR B 1 122 ? -37.16700 -20.28000 35.25600 1.000 13.31000 122 TYR B N 1
ATOM 3114 C CA . TYR B 1 122 ? -37.37600 -19.34800 34.15000 1.000 14.52000 122 TYR B CA 1
ATOM 3115 C C . TYR B 1 122 ? -36.92200 -19.94700 32.82400 1.000 15.32000 122 TYR B C 1
ATOM 3116 O O . TYR B 1 122 ? -37.64600 -19.88900 31.82500 1.000 14.62000 122 TYR B O 1
ATOM 3125 N N . VAL B 1 123 ? -35.71700 -20.51900 32.78600 1.000 14.22000 123 VAL B N 1
ATOM 3126 C CA . VAL B 1 123 ? -35.20900 -21.05300 31.52500 1.000 12.77000 123 VAL B CA 1
ATOM 3127 C C . VAL B 1 123 ? -35.93800 -22.33700 31.13800 1.000 16.15000 123 VAL B C 1
ATOM 3128 O O . VAL B 1 123 ? -36.32600 -22.51500 29.97700 1.000 15.17000 123 VAL B O 1
ATOM 3132 N N . THR B 1 124 ? -36.11600 -23.26300 32.08900 1.000 15.68000 124 THR B N 1
ATOM 3133 C CA . THR B 1 124 ? -36.68800 -24.56500 31.74200 1.000 16.50000 124 THR B CA 1
ATOM 3134 C C . THR B 1 124 ? -38.19900 -24.54600 31.55700 1.000 16.08000 124 THR B C 1
ATOM 3135 O O . THR B 1 124 ? -38.73000 -25.43400 30.87400 1.000 15.31000 124 THR B O 1
ATOM 3139 N N . GLN B 1 125 ? -38.90500 -23.57000 32.13100 1.000 16.93000 125 GLN B N 1
ATOM 3140 C CA . GLN B 1 125 ? -40.36100 -23.56100 32.02600 1.000 20.13000 125 GLN B CA 1
ATOM 3141 C C . GLN B 1 125 ? -40.89400 -22.30800 31.33700 1.000 15.77000 125 GLN B C 1
ATOM 3142 O O . GLN B 1 125 ? -41.27100 -22.37500 30.16500 1.000 16.60000 125 GLN B O 1
ATOM 3148 N N . GLU B 1 126 ? -40.91600 -21.16000 32.02800 1.000 18.78000 126 GLU B N 1
ATOM 3149 C CA . GLU B 1 126 ? -41.60700 -19.99100 31.48300 1.000 16.28000 126 GLU B CA 1
ATOM 3150 C C . GLU B 1 126 ? -41.02900 -19.55200 30.13700 1.000 16.32000 126 GLU B C 1
ATOM 3151 O O . GLU B 1 126 ? -41.77800 -19.33100 29.17600 1.000 17.25000 126 GLU B O 1
ATOM 3157 N N . LEU B 1 127 ? -39.70100 -19.38900 30.04500 1.000 15.93000 127 LEU B N 1
ATOM 3158 C CA . LEU B 1 127 ? -39.12500 -18.95600 28.77300 1.000 17.23000 127 LEU B CA 1
ATOM 3159 C C . LEU B 1 127 ? -39.39400 -19.97200 27.67500 1.000 17.22000 127 LEU B C 1
ATOM 3160 O O . LEU B 1 127 ? -39.68500 -19.59400 26.53500 1.000 16.30000 127 LEU B O 1
ATOM 3165 N N . ARG B 1 128 ? -39.29700 -21.26100 28.00400 1.000 15.86000 128 ARG B N 1
ATOM 3166 C CA . ARG B 1 128 ? -39.53400 -22.31000 27.02000 1.000 15.69000 128 ARG B CA 1
ATOM 3167 C C . ARG B 1 128 ? -40.97200 -22.25700 26.51700 1.000 17.35000 128 ARG B C 1
ATOM 3168 O O . ARG B 1 128 ? -41.21100 -22.26100 25.30600 1.000 17.33000 128 ARG B O 1
ATOM 3176 N N . THR B 1 129 ? -41.94600 -22.17700 27.43400 1.000 17.66000 129 THR B N 1
ATOM 3177 C CA . THR B 1 129 ? -43.33200 -22.17100 26.97100 1.000 15.42000 129 THR B CA 1
ATOM 3178 C C . THR B 1 129 ? -43.67100 -20.88800 26.22300 1.000 17.40000 129 THR B C 1
ATOM 3179 O O . THR B 1 129 ? -44.50900 -20.91200 25.31400 1.000 16.97000 129 THR B O 1
ATOM 3183 N N . THR B 1 130 ? -43.03000 -19.77000 26.57100 1.000 14.40000 130 THR B N 1
ATOM 3184 C CA . THR B 1 130 ? -43.23600 -18.53500 25.81700 1.000 18.01000 130 THR B CA 1
ATOM 3185 C C . THR B 1 130 ? -42.71900 -18.67700 24.39300 1.000 16.28000 130 THR B C 1
ATOM 3186 O O . THR B 1 130 ? -43.40800 -18.32100 23.42500 1.000 19.38000 130 THR B O 1
ATOM 3190 N N . VAL B 1 131 ? -41.51300 -19.21800 24.24500 1.000 14.85000 131 VAL B N 1
ATOM 3191 C CA . VAL B 1 131 ? -40.96100 -19.46700 22.91700 1.000 16.47000 131 VAL B CA 1
ATOM 3192 C C . VAL B 1 131 ? -41.88500 -20.38400 22.12800 1.000 18.19000 131 VAL B C 1
ATOM 3193 O O . VAL B 1 131 ? -42.21100 -20.11800 20.96200 1.000 16.74000 131 VAL B O 1
ATOM 3197 N N . LEU B 1 132 ? -42.35300 -21.46300 22.76300 1.000 16.91000 132 LEU B N 1
ATOM 3198 C CA . LEU B 1 132 ? -43.17100 -22.42500 22.04000 1.000 18.50000 132 LEU B CA 1
ATOM 3199 C C . LEU B 1 132 ? -44.50900 -21.82900 21.64400 1.000 17.43000 132 LEU B C 1
ATOM 3200 O O . LEU B 1 132 ? -45.04600 -22.16900 20.58200 1.000 18.35000 132 LEU B O 1
ATOM 3205 N N . ALA B 1 133 ? -45.05500 -20.93400 22.46400 1.000 17.86000 133 ALA B N 1
ATOM 3206 C CA . ALA B 1 133 ? -46.36700 -20.36700 22.15700 1.000 18.11000 133 ALA B CA 1
ATOM 3207 C C . ALA B 1 133 ? -46.30100 -19.28800 21.09100 1.000 20.09000 133 ALA B C 1
ATOM 3208 O O . ALA B 1 133 ? -47.27600 -19.10000 20.35000 1.000 20.48000 133 ALA B O 1
ATOM 3210 N N . GLU B 1 134 ? -45.17800 -18.56800 20.99600 1.000 17.13000 134 GLU B N 1
ATOM 3211 C CA . GLU B 1 134 ? -45.12900 -17.34500 20.21700 1.000 18.64000 134 GLU B CA 1
ATOM 3212 C C . GLU B 1 134 ? -44.19800 -17.39800 19.02000 1.000 19.06000 134 GLU B C 1
ATOM 3213 O O . GLU B 1 134 ? -44.22200 -16.46800 18.20000 1.000 18.27000 134 GLU B O 1
ATOM 3219 N N . LEU B 1 135 ? -43.38200 -18.43500 18.89400 1.000 18.56000 135 LEU B N 1
ATOM 3220 C CA . LEU B 1 135 ? -42.38100 -18.55600 17.84800 1.000 16.73000 135 LEU B CA 1
ATOM 3221 C C . LEU B 1 135 ? -42.49900 -19.92000 17.18900 1.000 17.39000 135 LEU B C 1
ATOM 3222 O O . LEU B 1 135 ? -42.99900 -20.87200 17.80200 1.000 17.19000 135 LEU B O 1
ATOM 3227 N N . PRO B 1 136 ? -42.04200 -20.05400 15.92500 1.000 18.48000 136 PRO B N 1
ATOM 3228 C CA . PRO B 1 136 ? -42.18000 -21.33400 15.18300 1.000 18.08000 136 PRO B CA 1
ATOM 3229 C C . PRO B 1 136 ? -41.10800 -22.34900 15.56200 1.000 19.69000 136 PRO B C 1
ATOM 3230 O O . PRO B 1 136 ? -40.18500 -22.66600 14.79200 1.000 19.05000 136 PRO B O 1
ATOM 3234 N N . VAL B 1 137 ? -41.24600 -22.89400 16.77000 1.000 17.24000 137 VAL B N 1
ATOM 3235 C CA . VAL B 1 137 ? -40.25500 -23.77800 17.36400 1.000 17.09000 137 VAL B CA 1
ATOM 3236 C C . VAL B 1 137 ? -40.92300 -25.08100 17.78200 1.000 17.97000 137 VAL B C 1
ATOM 3237 O O . VAL B 1 137 ? -42.02300 -25.07700 18.34500 1.000 17.59000 137 VAL B O 1
ATOM 3241 N N . ARG B 1 138 ? -40.27100 -26.20100 17.46900 1.000 17.02000 138 ARG B N 1
ATOM 3242 C CA . ARG B 1 138 ? -40.77200 -27.56100 17.78900 1.000 17.85000 138 ARG B CA 1
ATOM 3243 C C . ARG B 1 138 ? -40.56800 -27.88900 19.25900 1.000 21.64000 138 ARG B C 1
ATOM 3244 O O . ARG B 1 138 ? -39.46000 -27.96400 19.72600 1.000 20.93000 138 ARG B O 1
ATOM 3252 N N . GLU B 1 139 ? -41.64800 -28.20500 19.95500 1.000 21.22000 139 GLU B N 1
ATOM 3253 C CA . GLU B 1 139 ? -41.54300 -28.51200 21.39600 1.000 19.63000 139 GLU B CA 1
ATOM 3254 C C . GLU B 1 139 ? -40.72000 -29.77600 21.64200 1.000 19.45000 139 GLU B C 1
ATOM 3255 O O . GLU B 1 139 ? -40.12800 -29.90000 22.67100 1.000 25.86000 139 GLU B O 1
ATOM 3261 N N . ASP B 1 140 ? -40.69100 -30.66000 20.67000 1.000 16.10000 140 ASP B N 1
ATOM 3262 C CA . ASP B 1 140 ? -40.09000 -31.98300 20.91100 1.000 19.10000 140 ASP B CA 1
ATOM 3263 C C . ASP B 1 140 ? -38.66500 -32.06600 20.36600 1.000 18.88000 140 ASP B C 1
ATOM 3264 O O . ASP B 1 140 ? -38.13100 -33.13500 20.41200 1.000 17.78000 140 ASP B O 1
ATOM 3269 N N . ARG B 1 141 ? -38.10000 -30.96100 19.88900 1.000 16.62000 141 ARG B N 1
ATOM 3270 C CA . ARG B 1 141 ? -36.73500 -30.98000 19.34300 1.000 17.17000 141 ARG B CA 1
ATOM 3271 C C . ARG B 1 141 ? -35.95700 -29.78400 19.89300 1.000 17.90000 141 ARG B C 1
ATOM 3272 O O . ARG B 1 141 ? -35.56500 -28.87400 19.15800 1.000 16.76000 141 ARG B O 1
ATOM 3280 N N . LEU B 1 142 ? -35.73200 -29.79700 21.20200 1.000 16.88000 142 LEU B N 1
ATOM 3281 C CA . LEU B 1 142 ? -34.97600 -28.74900 21.87000 1.000 15.95000 142 LEU B CA 1
ATOM 3282 C C . LEU B 1 142 ? -33.66400 -29.29700 22.41100 1.000 16.88000 142 LEU B C 1
ATOM 3283 O O . LEU B 1 142 ? -33.60900 -30.41400 22.93800 1.000 16.85000 142 LEU B O 1
ATOM 3288 N N . GLY B 1 143 ? -32.61200 -28.48800 22.29500 1.000 15.83000 143 GLY B N 1
ATOM 3289 C CA . GLY B 1 143 ? -31.32500 -28.80300 22.87900 1.000 15.03000 143 GLY B CA 1
ATOM 3290 C C . GLY B 1 143 ? -30.81900 -27.61600 23.68200 1.000 13.36000 143 GLY B C 1
ATOM 3291 O O . GLY B 1 143 ? -31.41500 -26.53900 23.67200 1.000 14.99000 143 GLY B O 1
ATOM 3292 N N . ILE B 1 144 ? -29.69400 -27.82600 24.36000 1.000 12.28000 144 ILE B N 1
ATOM 3293 C CA . ILE B 1 144 ? -29.17100 -26.74900 25.20600 1.000 11.81000 144 ILE B CA 1
ATOM 3294 C C . ILE B 1 144 ? -27.65300 -26.80500 25.18400 1.000 13.97000 144 ILE B C 1
ATOM 3295 O O . ILE B 1 144 ? -27.06700 -27.89000 25.15900 1.000 13.01000 144 ILE B O 1
ATOM 3300 N N . PHE B 1 145 ? -27.03800 -25.62200 25.15900 1.000 12.14000 145 PHE B N 1
ATOM 3301 C CA . PHE B 1 145 ? -25.56900 -25.49600 25.27500 1.000 13.21000 145 PHE B CA 1
ATOM 3302 C C . PHE B 1 145 ? -25.23300 -24.18800 25.99800 1.000 14.50000 145 PHE B C 1
ATOM 3303 O O . PHE B 1 145 ? -26.10300 -23.42900 26.28600 1.000 13.05000 145 PHE B O 1
ATOM 3311 N N . GLY B 1 146 ? -23.96600 -23.99600 26.29800 1.000 14.14000 146 GLY B N 1
ATOM 3312 C CA . GLY B 1 146 ? -23.62000 -22.79100 27.03400 1.000 16.11000 146 GLY B CA 1
ATOM 3313 C C . GLY B 1 146 ? -22.14000 -22.74400 27.34600 1.000 13.81000 146 GLY B C 1
ATOM 3314 O O . GLY B 1 146 ? -21.38400 -23.67800 27.05600 1.000 15.85000 146 GLY B O 1
ATOM 3315 N N . HIS B 1 147 ? -21.73700 -21.62800 27.95300 1.000 13.07000 147 HIS B N 1
ATOM 3316 C CA . HIS B 1 147 ? -20.33600 -21.32700 28.22300 1.000 14.04000 147 HIS B CA 1
ATOM 3317 C C . HIS B 1 147 ? -20.12400 -21.04400 29.71100 1.000 15.48000 147 HIS B C 1
ATOM 3318 O O . HIS B 1 147 ? -20.81700 -20.19700 30.27700 1.000 15.15000 147 HIS B O 1
ATOM 3325 N N . SER B 1 148 ? -19.16700 -21.74700 30.34000 1.000 16.81000 148 SER B N 1
ATOM 3326 C CA . SER B 1 148 ? -18.72200 -21.49600 31.72800 1.000 18.22000 148 SER B CA 1
ATOM 3327 C C . SER B 1 148 ? -19.82300 -21.62600 32.79400 1.000 19.38000 148 SER B C 1
ATOM 3328 O O . SER B 1 148 ? -20.24100 -22.75100 33.10300 1.000 17.17000 148 SER B O 1
ATOM 3331 N N . MET B 1 149 ? -20.26900 -20.51800 33.41300 1.000 14.64000 149 MET B N 1
ATOM 3332 C CA . MET B 1 149 ? -21.50500 -20.57600 34.20700 1.000 14.49000 149 MET B CA 1
ATOM 3333 C C . MET B 1 149 ? -22.66100 -21.09900 33.35800 1.000 15.57000 149 MET B C 1
ATOM 3334 O O . MET B 1 149 ? -23.51700 -21.85200 33.84200 1.000 16.64000 149 MET B O 1
ATOM 3339 N N . GLY B 1 150 ? -22.68600 -20.71800 32.07500 1.000 14.41000 150 GLY B N 1
ATOM 3340 C CA . GLY B 1 150 ? -23.68400 -21.23300 31.15700 1.000 16.10000 150 GLY B CA 1
ATOM 3341 C C . GLY B 1 150 ? -23.45800 -22.67100 30.74100 1.000 15.82000 150 GLY B C 1
ATOM 3342 O O . GLY B 1 150 ? -24.41300 -23.34600 30.35600 1.000 14.09000 150 GLY B O 1
ATOM 3343 N N . GLY B 1 151 ? -22.22400 -23.16300 30.82400 1.000 14.52000 151 GLY B N 1
ATOM 3344 C CA . GLY B 1 151 ? -21.94400 -24.55200 30.48800 1.000 13.55000 151 GLY B CA 1
ATOM 3345 C C . GLY B 1 151 ? -22.31900 -25.44200 31.64900 1.000 15.87000 151 GLY B C 1
ATOM 3346 O O . GLY B 1 151 ? -22.83000 -26.55500 31.46300 1.000 13.54000 151 GLY B O 1
ATOM 3347 N N . HIS B 1 152 ? -22.04900 -24.93100 32.85800 1.000 14.26000 152 HIS B N 1
ATOM 3348 C CA . HIS B 1 152 ? -22.65200 -25.47400 34.06700 1.000 13.25000 152 HIS B CA 1
ATOM 3349 C C . HIS B 1 152 ? -24.16600 -25.51100 33.91000 1.000 15.54000 152 HIS B C 1
ATOM 3350 O O . HIS B 1 152 ? -24.80300 -26.55200 34.10600 1.000 14.04000 152 HIS B O 1
ATOM 3357 N N . GLY B 1 153 ? -24.74900 -24.38000 33.49700 1.000 13.16000 153 GLY B N 1
ATOM 3358 C CA . GLY B 1 153 ? -26.18900 -24.31900 33.30300 1.000 14.41000 153 GLY B CA 1
ATOM 3359 C C . GLY B 1 153 ? -26.69600 -25.34200 32.30300 1.000 16.84000 153 GLY B C 1
ATOM 3360 O O . GLY B 1 153 ? -27.69600 -26.01900 32.54900 1.000 14.05000 153 GLY B O 1
ATOM 3361 N N . ALA B 1 154 ? -26.00700 -25.47600 31.16300 1.000 14.73000 154 ALA B N 1
ATOM 3362 C CA . ALA B 1 154 ? -26.47000 -26.41400 30.13600 1.000 13.42000 154 ALA B CA 1
ATOM 3363 C C . ALA B 1 154 ? -26.41400 -27.84900 30.64300 1.000 14.58000 154 ALA B C 1
ATOM 3364 O O . ALA B 1 154 ? -27.35600 -28.62200 30.45000 1.000 15.44000 154 ALA B O 1
ATOM 3366 N N . LEU B 1 155 ? -25.31200 -28.22900 31.29600 1.000 14.61000 155 LEU B N 1
ATOM 3367 C CA . LEU B 1 155 ? -25.20500 -29.60800 31.77100 1.000 14.09000 155 LEU B CA 1
ATOM 3368 C C . LEU B 1 155 ? -26.24600 -29.90600 32.84400 1.000 15.72000 155 LEU B C 1
ATOM 3369 O O . LEU B 1 155 ? -26.91300 -30.94900 32.79800 1.000 16.54000 155 LEU B O 1
ATOM 3374 N N . VAL B 1 156 ? -26.41900 -28.99000 33.80300 1.000 14.60000 156 VAL B N 1
ATOM 3375 C CA . VAL B 1 156 ? -27.36300 -29.20700 34.89500 1.000 15.46000 156 VAL B CA 1
ATOM 3376 C C . VAL B 1 156 ? -28.78500 -29.29700 34.36400 1.000 15.26000 156 VAL B C 1
ATOM 3377 O O . VAL B 1 156 ? -29.53700 -30.20700 34.71800 1.000 15.20000 156 VAL B O 1
ATOM 3381 N N . LEU B 1 157 ? -29.17500 -28.36000 33.50300 1.000 14.43000 157 LEU B N 1
ATOM 3382 C CA . LEU B 1 157 ? -30.55100 -28.33600 33.02600 1.000 15.63000 157 LEU B CA 1
ATOM 3383 C C . LEU B 1 157 ? -30.86000 -29.55800 32.16800 1.000 14.40000 157 LEU B C 1
ATOM 3384 O O . LEU B 1 157 ? -31.94900 -30.13300 32.27000 1.000 15.27000 157 LEU B O 1
ATOM 3389 N N . ALA B 1 158 ? -29.90000 -29.99200 31.34800 1.000 17.45000 158 ALA B N 1
ATOM 3390 C CA . ALA B 1 158 ? -30.10900 -31.18400 30.52800 1.000 15.24000 158 ALA B CA 1
ATOM 3391 C C . ALA B 1 158 ? -30.23600 -32.44000 31.38800 1.000 15.82000 158 ALA B C 1
ATOM 3392 O O . ALA B 1 158 ? -31.13600 -33.25600 31.16900 1.000 16.76000 158 ALA B O 1
ATOM 3394 N N . LEU B 1 159 ? -29.31600 -32.63700 32.34000 1.000 14.30000 159 LEU B N 1
ATOM 3395 C CA . LEU B 1 159 ? -29.36200 -33.85000 33.15400 1.000 14.65000 159 LEU B CA 1
ATOM 3396 C C . LEU B 1 159 ? -30.60200 -33.89500 34.03800 1.000 16.36000 159 LEU B C 1
ATOM 3397 O O . LEU B 1 159 ? -31.07700 -34.98300 34.38000 1.000 16.92000 159 LEU B O 1
ATOM 3402 N N . ARG B 1 160 ? -31.16300 -32.74300 34.39100 1.000 16.46000 160 ARG B N 1
ATOM 3403 C CA . ARG B 1 160 ? -32.37000 -32.73800 35.20800 1.000 14.86000 160 ARG B CA 1
ATOM 3404 C C . ARG B 1 160 ? -33.65200 -32.79800 34.40000 1.000 18.02000 160 ARG B C 1
ATOM 3405 O O . ARG B 1 160 ? -34.70000 -33.10300 34.97200 1.000 17.50000 160 ARG B O 1
ATOM 3413 N N . ASN B 1 161 ? -33.60100 -32.51600 33.09800 1.000 15.96000 161 ASN B N 1
ATOM 3414 C CA . ASN B 1 161 ? -34.80000 -32.42600 32.26600 1.000 16.75000 161 ASN B CA 1
ATOM 3415 C C . ASN B 1 161 ? -34.65300 -33.22600 30.97700 1.000 15.37000 161 ASN B C 1
ATOM 3416 O O . ASN B 1 161 ? -34.64000 -32.65900 29.87700 1.000 15.65000 161 ASN B O 1
ATOM 3421 N N . PRO B 1 162 ? -34.58300 -34.55500 31.07200 1.000 16.77000 162 PRO B N 1
ATOM 3422 C CA . PRO B 1 162 ? -34.52200 -35.36900 29.84500 1.000 17.73000 162 PRO B CA 1
ATOM 3423 C C . PRO B 1 162 ? -35.78700 -35.28900 29.00200 1.000 18.83000 162 PRO B C 1
ATOM 3424 O O . PRO B 1 162 ? -35.72400 -35.54500 27.79700 1.000 20.51000 162 PRO B O 1
ATOM 3428 N N . ASP B 1 163 ? -36.93000 -34.93100 29.59100 1.000 18.74000 163 ASP B N 1
ATOM 3429 C CA . ASP B 1 163 ? -38.15600 -34.77200 28.81300 1.000 21.36000 163 ASP B CA 1
ATOM 3430 C C . ASP B 1 163 ? -38.10700 -33.55200 27.90900 1.000 21.49000 163 ASP B C 1
ATOM 3431 O O . ASP B 1 163 ? -38.90100 -33.46100 26.96100 1.000 21.39000 163 ASP B O 1
ATOM 3436 N N . ILE B 1 164 ? -37.22300 -32.60600 28.19800 1.000 17.05000 164 ILE B N 1
ATOM 3437 C CA . ILE B 1 164 ? -37.18100 -31.32900 27.50400 1.000 17.45000 164 ILE B CA 1
ATOM 3438 C C . ILE B 1 164 ? -35.99300 -31.24400 26.55700 1.000 17.14000 164 ILE B C 1
ATOM 3439 O O . ILE B 1 164 ? -36.15600 -30.95500 25.37700 1.000 17.05000 164 ILE B O 1
ATOM 3444 N N . TYR B 1 165 ? -34.78900 -31.49700 27.05500 1.000 15.52000 165 TYR B N 1
ATOM 3445 C CA . TYR B 1 165 ? -33.58400 -31.30600 26.26100 1.000 13.52000 165 TYR B CA 1
ATOM 3446 C C . TYR B 1 165 ? -33.14000 -32.63700 25.67400 1.000 14.69000 165 TYR B C 1
ATOM 3447 O O . TYR B 1 165 ? -32.82400 -33.57300 26.41800 1.000 17.37000 165 TYR B O 1
ATOM 3456 N N . LYS B 1 166 ? -33.10600 -32.69500 24.35100 1.000 15.75000 166 LYS B N 1
ATOM 3457 C CA . LYS B 1 166 ? -32.75100 -33.92700 23.60100 1.000 15.28000 166 LYS B CA 1
ATOM 3458 C C . LYS B 1 166 ? -31.25800 -34.00400 23.26600 1.000 18.39000 166 LYS B C 1
ATOM 3459 O O . LYS B 1 166 ? -30.81000 -35.05100 22.89200 1.000 18.79000 166 LYS B O 1
ATOM 3465 N N . SER B 1 167 ? -30.54600 -32.90600 23.42000 1.000 17.35000 167 SER B N 1
ATOM 3466 C CA . SER B 1 167 ? -29.11600 -32.88400 23.17000 1.000 16.53000 167 SER B CA 1
ATOM 3467 C C . SER B 1 167 ? -28.52700 -31.82000 24.07500 1.000 15.02000 167 SER B C 1
ATOM 3468 O O . SER B 1 167 ? -29.21300 -30.86000 24.43500 1.000 14.66000 167 SER B O 1
ATOM 3471 N N . VAL B 1 168 ? -27.25900 -32.00000 24.44800 1.000 15.12000 168 VAL B N 1
ATOM 3472 C CA . VAL B 1 168 ? -26.58400 -31.03800 25.31400 1.000 14.93000 168 VAL B CA 1
ATOM 3473 C C . VAL B 1 168 ? -25.10400 -31.01400 24.96600 1.000 16.13000 168 VAL B C 1
ATOM 3474 O O . VAL B 1 168 ? -24.48100 -32.05900 24.74200 1.000 18.16000 168 VAL B O 1
ATOM 3478 N N . SER B 1 169 ? -24.53500 -29.80300 24.95200 1.000 16.52000 169 SER B N 1
ATOM 3479 C CA . SER B 1 169 ? -23.09600 -29.61800 24.83200 1.000 13.78000 169 SER B CA 1
ATOM 3480 C C . SER B 1 169 ? -22.67800 -28.41700 25.67500 1.000 16.05000 169 SER B C 1
ATOM 3481 O O . SER B 1 169 ? -23.51800 -27.69900 26.22400 1.000 14.36000 169 SER B O 1
ATOM 3484 N N . ALA B 1 170 ? -21.36400 -28.20900 25.80200 1.000 15.41000 170 ALA B N 1
ATOM 3485 C CA . ALA B 1 170 ? -20.85500 -27.13000 26.65000 1.000 13.89000 170 ALA B CA 1
ATOM 3486 C C . ALA B 1 170 ? -19.47200 -26.67700 26.18600 1.000 12.18000 170 ALA B C 1
ATOM 3487 O O . ALA B 1 170 ? -18.67100 -27.48200 25.69100 1.000 15.04000 170 ALA B O 1
ATOM 3489 N N . PHE B 1 171 ? -19.18900 -25.38000 26.38900 1.000 12.83000 171 PHE B N 1
ATOM 3490 C CA . PHE B 1 171 ? -17.85600 -24.79800 26.22700 1.000 14.88000 171 PHE B CA 1
ATOM 3491 C C . PHE B 1 171 ? -17.31600 -24.41300 27.59700 1.000 13.98000 171 PHE B C 1
ATOM 3492 O O . PHE B 1 171 ? -17.90300 -23.56200 28.27900 1.000 15.13000 171 PHE B O 1
ATOM 3500 N N . ALA B 1 172 ? -16.19800 -25.01800 27.98700 1.000 13.08000 172 ALA B N 1
ATOM 3501 C CA . ALA B 1 172 ? -15.50500 -24.68800 29.22800 1.000 13.28000 172 ALA B CA 1
ATOM 3502 C C . ALA B 1 172 ? -16.46300 -24.55400 30.42500 1.000 14.47000 172 ALA B C 1
ATOM 3503 O O . ALA B 1 172 ? -16.48200 -23.53700 31.09800 1.000 14.32000 172 ALA B O 1
ATOM 3505 N N . PRO B 1 173 ? -17.25700 -25.59100 30.70200 1.000 14.34000 173 PRO B N 1
ATOM 3506 C CA . PRO B 1 173 ? -18.24100 -25.48400 31.78700 1.000 13.07000 173 PRO B CA 1
ATOM 3507 C C . PRO B 1 173 ? -17.59500 -25.43300 33.16200 1.000 15.24000 173 PRO B C 1
ATOM 3508 O O . PRO B 1 173 ? -16.51200 -25.97700 33.38800 1.000 13.79000 173 PRO B O 1
ATOM 3512 N N . ILE B 1 174 ? -18.30100 -24.80200 34.09800 1.000 15.61000 174 ILE B N 1
ATOM 3513 C CA . ILE B 1 174 ? -18.02500 -25.00200 35.51800 1.000 12.03000 174 ILE B CA 1
ATOM 3514 C C . ILE B 1 174 ? -18.57200 -26.39100 35.82900 1.000 17.62000 174 ILE B C 1
ATOM 3515 O O . ILE B 1 174 ? -19.77600 -26.57400 36.02300 1.000 16.12000 174 ILE B O 1
ATOM 3520 N N . ALA B 1 175 ? -17.68700 -27.38900 35.80700 1.000 16.12000 175 ALA B N 1
ATOM 3521 C CA . ALA B 1 175 ? -18.12900 -28.77600 35.77600 1.000 16.80000 175 ALA B CA 1
ATOM 3522 C C . ALA B 1 175 ? -18.45100 -29.30600 37.16400 1.000 16.02000 175 ALA B C 1
ATOM 3523 O O . ALA B 1 175 ? -19.25600 -30.23700 37.29200 1.000 16.53000 175 ALA B O 1
ATOM 3525 N N . ALA B 1 176 ? -17.82300 -28.75900 38.20300 1.000 14.46000 176 ALA B N 1
ATOM 3526 C CA . ALA B 1 176 ? -18.01100 -29.23600 39.57300 1.000 19.37000 176 ALA B CA 1
ATOM 3527 C C . ALA B 1 176 ? -18.15300 -28.04500 40.50800 1.000 17.15000 176 ALA B C 1
ATOM 3528 O O . ALA B 1 176 ? -17.26900 -27.77200 41.33100 1.000 18.21000 176 ALA B O 1
ATOM 3530 N N . PRO B 1 177 ? -19.26700 -27.31000 40.40700 1.000 16.34000 177 PRO B N 1
ATOM 3531 C CA . PRO B 1 177 ? -19.39300 -26.05600 41.16500 1.000 19.13000 177 PRO B CA 1
ATOM 3532 C C . PRO B 1 177 ? -19.26500 -26.22900 42.66900 1.000 22.16000 177 PRO B C 1
ATOM 3533 O O . PRO B 1 177 ? -18.84900 -25.28200 43.35000 1.000 19.35000 177 PRO B O 1
ATOM 3537 N N . SER B 1 178 ? -19.58400 -27.41300 43.20900 1.000 18.52000 178 SER B N 1
ATOM 3538 C CA . SER B 1 178 ? -19.43400 -27.64400 44.64300 1.000 18.62000 178 SER B CA 1
ATOM 3539 C C . SER B 1 178 ? -17.99100 -27.56200 45.10200 1.000 25.13000 178 SER B C 1
ATOM 3540 O O . SER B 1 178 ? -17.74600 -27.47000 46.31100 1.000 23.85000 178 SER B O 1
ATOM 3543 N N . HIS B 1 179 ? -17.04100 -27.59400 44.17500 1.000 23.14000 179 HIS B N 1
ATOM 3544 C CA . HIS B 1 179 ? -15.62600 -27.68000 44.49500 1.000 22.48000 179 HIS B CA 1
ATOM 3545 C C . HIS B 1 179 ? -14.83700 -26.59100 43.78500 1.000 23.84000 179 HIS B C 1
ATOM 3546 O O . HIS B 1 179 ? -13.65200 -26.76900 43.48300 1.000 22.34000 179 HIS B O 1
ATOM 3553 N N . CYS B 1 180 ? -15.45400 -25.45300 43.51000 1.000 21.18000 180 CYS B N 1
ATOM 3554 C CA . CYS B 1 180 ? -14.65300 -24.30600 43.12100 1.000 19.97000 180 CYS B CA 1
ATOM 3555 C C . CYS B 1 180 ? -15.26400 -23.03200 43.72600 1.000 20.46000 180 CYS B C 1
ATOM 3556 O O . CYS B 1 180 ? -16.41700 -23.03300 44.13600 1.000 18.59000 180 CYS B O 1
ATOM 3559 N N . PRO B 1 181 ? -14.46000 -21.98000 43.82800 1.000 17.28000 181 PRO B N 1
ATOM 3560 C CA . PRO B 1 181 ? -14.92900 -20.78000 44.54800 1.000 20.30000 181 PRO B CA 1
ATOM 3561 C C . PRO B 1 181 ? -16.15300 -20.14000 43.92500 1.000 17.78000 181 PRO B C 1
ATOM 3562 O O . PRO B 1 181 ? -17.04800 -19.71100 44.66200 1.000 20.16000 181 PRO B O 1
ATOM 3566 N N . TRP B 1 182 ? -16.23000 -20.05700 42.59300 1.000 19.69000 182 TRP B N 1
ATOM 3567 C CA . TRP B 1 182 ? -17.40200 -19.44100 41.97500 1.000 19.24000 182 TRP B CA 1
ATOM 3568 C C . TRP B 1 182 ? -18.67000 -20.17400 42.37800 1.000 19.35000 182 TRP B C 1
ATOM 3569 O O . TRP B 1 182 ? -19.66000 -19.55500 42.79200 1.000 17.01000 182 TRP B O 1
ATOM 3580 N N . GLY B 1 183 ? -18.65800 -21.50100 42.26400 1.000 16.29000 183 GLY B N 1
ATOM 3581 C CA . GLY B 1 183 ? -19.84800 -22.26400 42.59800 1.000 15.48000 183 GLY B CA 1
ATOM 3582 C C . GLY B 1 183 ? -20.16400 -22.27200 44.08300 1.000 18.19000 183 GLY B C 1
ATOM 3583 O O . GLY B 1 183 ? -21.32700 -22.17000 44.47300 1.000 17.97000 183 GLY B O 1
ATOM 3584 N N . GLU B 1 184 ? -19.14000 -22.40200 44.93800 1.000 20.49000 184 GLU B N 1
ATOM 3585 C CA . GLU B 1 184 ? -19.40900 -22.44800 46.37400 1.000 17.52000 184 GLU B CA 1
ATOM 3586 C C . GLU B 1 184 ? -19.95600 -21.11500 46.87700 1.000 17.27000 184 GLU B C 1
ATOM 3587 O O . GLU B 1 184 ? -20.82400 -21.08800 47.75300 1.000 21.53000 184 GLU B O 1
ATOM 3593 N N . LYS B 1 185 ? -19.48100 -20.00100 46.32800 1.000 15.27000 185 LYS B N 1
ATOM 3594 C CA . LYS B 1 185 ? -20.06700 -18.72100 46.71200 1.000 16.26000 185 LYS B CA 1
ATOM 3595 C C . LYS B 1 185 ? -21.50500 -18.59900 46.22100 1.000 19.06000 185 LYS B C 1
ATOM 3596 O O . LYS B 1 185 ? -22.38500 -18.15200 46.96500 1.000 20.23000 185 LYS B O 1
ATOM 3602 N N . ALA B 1 186 ? -21.76300 -18.97600 44.96700 1.000 18.33000 186 ALA B N 1
ATOM 3603 C CA . ALA B 1 186 ? -23.12400 -18.88200 44.44400 1.000 16.37000 186 ALA B CA 1
ATOM 3604 C C . ALA B 1 186 ? -24.07200 -19.77800 45.22200 1.000 16.90000 186 ALA B C 1
ATOM 3605 O O . ALA B 1 186 ? -25.18100 -19.36700 45.58100 1.000 18.43000 186 ALA B O 1
ATOM 3607 N N . PHE B 1 187 ? -23.66100 -21.02200 45.46800 1.000 16.35000 187 PHE B N 1
ATOM 3608 C CA . PHE B 1 187 ? -24.53400 -21.96200 46.15800 1.000 17.59000 187 PHE B CA 1
ATOM 3609 C C . PHE B 1 187 ? -24.77400 -21.53000 47.60200 1.000 19.53000 187 PHE B C 1
ATOM 3610 O O . PHE B 1 187 ? -25.89900 -21.62600 48.10200 1.000 21.64000 187 PHE B O 1
ATOM 3618 N N . SER B 1 188 ? -23.72700 -21.06400 48.28800 1.000 20.08000 188 SER B N 1
ATOM 3619 C CA . SER B 1 188 ? -23.89700 -20.59800 49.66500 1.000 21.40000 188 SER B CA 1
ATOM 3620 C C . SER B 1 188 ? -24.92800 -19.48300 49.74400 1.000 19.08000 188 SER B C 1
ATOM 3621 O O . SER B 1 188 ? -25.80300 -19.49200 50.62000 1.000 23.05000 188 SER B O 1
ATOM 3624 N N . GLY B 1 189 ? -24.86300 -18.53000 48.82200 1.000 18.75000 189 GLY B N 1
ATOM 3625 C CA . GLY B 1 189 ? -25.75400 -17.39000 48.86100 1.000 20.38000 189 GLY B CA 1
ATOM 3626 C C . GLY B 1 189 ? -27.16600 -17.69400 48.40700 1.000 23.11000 189 GLY B C 1
ATOM 3627 O O . GLY B 1 189 ? -28.14200 -17.30800 49.06500 1.000 24.51000 189 GLY B O 1
ATOM 3628 N N . TYR B 1 190 ? -27.29300 -18.38900 47.27400 1.000 18.31000 190 TYR B N 1
ATOM 3629 C CA . TYR B 1 190 ? -28.61900 -18.67300 46.75400 1.000 15.58000 190 TYR B CA 1
ATOM 3630 C C . TYR B 1 190 ? -29.29000 -19.83800 47.46400 1.000 17.80000 190 TYR B C 1
ATOM 3631 O O . TYR B 1 190 ? -30.51500 -19.83400 47.60700 1.000 19.74000 190 TYR B O 1
ATOM 3640 N N . LEU B 1 191 ? -28.52500 -20.84300 47.89800 1.000 17.33000 191 LEU B N 1
ATOM 3641 C CA . LEU B 1 191 ? -29.11400 -22.08100 48.38400 1.000 19.97000 191 LEU B CA 1
ATOM 3642 C C . LEU B 1 191 ? -28.87800 -22.36400 49.86000 1.000 20.00000 191 LEU B C 1
ATOM 3643 O O . LEU B 1 191 ? -29.57000 -23.22700 50.41300 1.000 23.65000 191 LEU B O 1
ATOM 3648 N N . GLY B 1 192 ? -27.94600 -21.68000 50.51200 1.000 21.32000 192 GLY B N 1
ATOM 3649 C CA . GLY B 1 192 ? -27.62500 -21.97500 51.90000 1.000 24.33000 192 GLY B CA 1
ATOM 3650 C C . GLY B 1 192 ? -26.40100 -22.86500 52.01700 1.000 28.45000 192 GLY B C 1
ATOM 3651 O O . GLY B 1 192 ? -25.79000 -23.27300 51.02600 1.000 22.32000 192 GLY B O 1
ATOM 3652 N N . ASP B 1 193 ? -26.03600 -23.18200 53.26500 1.000 29.59000 193 ASP B N 1
ATOM 3653 C CA . ASP B 1 193 ? -24.75400 -23.83100 53.52800 1.000 30.14000 193 ASP B CA 1
ATOM 3654 C C . ASP B 1 193 ? -24.85700 -25.34900 53.67700 1.000 32.57000 193 ASP B C 1
ATOM 3655 O O . ASP B 1 193 ? -23.88700 -25.98600 54.09700 1.000 36.79000 193 ASP B O 1
ATOM 3660 N N . ASP B 1 194 ? -25.99200 -25.94400 53.31700 1.000 31.89000 194 ASP B N 1
ATOM 3661 C CA . ASP B 1 194 ? -26.16700 -27.39400 53.33800 1.000 32.37000 194 ASP B CA 1
ATOM 3662 C C . ASP B 1 194 ? -25.75900 -27.94400 51.97500 1.000 29.74000 194 ASP B C 1
ATOM 3663 O O . ASP B 1 194 ? -26.54700 -27.92600 51.02400 1.000 30.85000 194 ASP B O 1
ATOM 3668 N N . ARG B 1 195 ? -24.52400 -28.45300 51.89200 1.000 31.18000 195 ARG B N 1
ATOM 3669 C CA . ARG B 1 195 ? -23.96300 -28.92000 50.62500 1.000 29.20000 195 ARG B CA 1
ATOM 3670 C C . ARG B 1 195 ? -24.84300 -29.95900 49.94400 1.000 27.94000 195 ARG B C 1
ATOM 3671 O O . ARG B 1 195 ? -24.76000 -30.13700 48.72400 1.000 25.61000 195 ARG B O 1
ATOM 3679 N N . GLU B 1 196 ? -25.66500 -30.68100 50.70900 1.000 28.30000 196 GLU B N 1
ATOM 3680 C CA . GLU B 1 196 ? -26.49600 -31.71500 50.10400 1.000 26.85000 196 GLU B CA 1
ATOM 3681 C C . GLU B 1 196 ? -27.51500 -31.10600 49.15400 1.000 28.03000 196 GLU B C 1
ATOM 3682 O O . GLU B 1 196 ? -27.84900 -31.70800 48.12800 1.000 25.64000 196 GLU B O 1
ATOM 3688 N N . THR B 1 197 ? -27.98200 -29.89700 49.46500 1.000 28.41000 197 THR B N 1
ATOM 3689 C CA . THR B 1 197 ? -28.88400 -29.17200 48.58700 1.000 25.91000 197 THR B CA 1
ATOM 3690 C C . THR B 1 197 ? -28.20200 -28.71600 47.30100 1.000 21.59000 197 THR B C 1
ATOM 3691 O O . THR B 1 197 ? -28.89600 -28.38400 46.33500 1.000 21.82000 197 THR B O 1
ATOM 3695 N N . TRP B 1 198 ? -26.87300 -28.69300 47.26100 1.000 22.85000 198 TRP B N 1
ATOM 3696 C CA . TRP B 1 198 ? -26.18600 -28.21700 46.06600 1.000 23.02000 198 TRP B CA 1
ATOM 3697 C C . TRP B 1 198 ? -26.06300 -29.28200 44.98600 1.000 21.94000 198 TRP B C 1
ATOM 3698 O O . TRP B 1 198 ? -25.89400 -28.93000 43.81600 1.000 20.13000 198 TRP B O 1
ATOM 3709 N N . LYS B 1 199 ? -26.12200 -30.56800 45.36000 1.000 21.85000 199 LYS B N 1
ATOM 3710 C CA . LYS B 1 199 ? -25.85500 -31.64300 44.40300 1.000 18.94000 199 LYS B CA 1
ATOM 3711 C C . LYS B 1 199 ? -26.80700 -31.60400 43.22300 1.000 17.20000 199 LYS B C 1
ATOM 3712 O O . LYS B 1 199 ? -26.42900 -31.98200 42.10900 1.000 16.64000 199 LYS B O 1
ATOM 3718 N N . GLN B 1 200 ? -28.02300 -31.10200 43.45700 1.000 19.09000 200 GLN B N 1
ATOM 3719 C CA . GLN B 1 200 ? -29.06400 -31.02100 42.39500 1.000 20.71000 200 GLN B CA 1
ATOM 3720 C C . GLN B 1 200 ? -28.69300 -29.95300 41.35600 1.000 17.81000 200 GLN B C 1
ATOM 3721 O O . GLN B 1 200 ? -29.39300 -29.87300 40.32800 1.000 16.55000 200 GLN B O 1
ATOM 3727 N N . TYR B 1 201 ? -27.63900 -29.16900 41.61100 1.000 17.70000 201 TYR B N 1
ATOM 3728 C CA . TYR B 1 201 ? -27.22800 -28.12800 40.67700 1.000 15.97000 201 TYR B CA 1
ATOM 3729 C C . TYR B 1 201 ? -25.76800 -28.28200 40.27400 1.000 17.75000 201 TYR B C 1
ATOM 3730 O O . TYR B 1 201 ? -25.15000 -27.32000 39.80200 1.000 16.78000 201 TYR B O 1
ATOM 3739 N N . ASP B 1 202 ? -25.21000 -29.48700 40.42800 1.000 15.59000 202 ASP B N 1
ATOM 3740 C CA . ASP B 1 202 ? -23.79300 -29.74900 40.19700 1.000 16.09000 202 ASP B CA 1
ATOM 3741 C C . ASP B 1 202 ? -23.70300 -30.84500 39.14400 1.000 16.37000 202 ASP B C 1
ATOM 3742 O O . ASP B 1 202 ? -24.11800 -31.98200 39.39700 1.000 16.88000 202 ASP B O 1
ATOM 3747 N N . ALA B 1 203 ? -23.15300 -30.50800 37.97500 1.000 15.59000 203 ALA B N 1
ATOM 3748 C CA . ALA B 1 203 ? -23.10800 -31.46500 36.87200 1.000 15.99000 203 ALA B CA 1
ATOM 3749 C C . ALA B 1 203 ? -22.37800 -32.74400 37.25900 1.000 18.35000 203 ALA B C 1
ATOM 3750 O O . ALA B 1 203 ? -22.77700 -33.84700 36.85700 1.000 16.59000 203 ALA B O 1
ATOM 3752 N N . SER B 1 204 ? -21.29200 -32.61300 38.01900 1.000 17.68000 204 SER B N 1
ATOM 3753 C CA . SER B 1 204 ? -20.49200 -33.77800 38.37400 1.000 16.54000 204 SER B CA 1
ATOM 3754 C C . SER B 1 204 ? -21.23500 -34.69500 39.33100 1.000 21.91000 204 SER B C 1
ATOM 3755 O O . SER B 1 204 ? -21.03500 -35.91600 39.29600 1.000 21.93000 204 SER B O 1
ATOM 3758 N N . GLU B 1 205 ? -22.08200 -34.13100 40.19400 1.000 18.04000 205 GLU B N 1
ATOM 3759 C CA . GLU B 1 205 ? -22.93000 -34.95900 41.03900 1.000 14.96000 205 GLU B CA 1
ATOM 3760 C C . GLU B 1 205 ? -24.10200 -35.52700 40.25100 1.000 15.74000 205 GLU B C 1
ATOM 3761 O O . GLU B 1 205 ? -24.44700 -36.70300 40.41100 1.000 18.20000 205 GLU B O 1
ATOM 3767 N N . LEU B 1 206 ? -24.71900 -34.71300 39.38600 1.000 16.77000 206 LEU B N 1
ATOM 3768 C CA . LEU B 1 206 ? -25.88800 -35.17500 38.64700 1.000 15.24000 206 LEU B CA 1
ATOM 3769 C C . LEU B 1 206 ? -25.53600 -36.33200 37.73200 1.000 20.33000 206 LEU B C 1
ATOM 3770 O O . LEU B 1 206 ? -26.33700 -37.25700 37.55900 1.000 18.39000 206 LEU B O 1
ATOM 3775 N N . VAL B 1 207 ? -24.35000 -36.29200 37.11500 1.000 17.26000 207 VAL B N 1
ATOM 3776 C CA . VAL B 1 207 ? -24.02300 -37.33000 36.14700 1.000 16.82000 207 VAL B CA 1
ATOM 3777 C C . VAL B 1 207 ? -23.86700 -38.68700 36.83600 1.000 17.80000 207 VAL B C 1
ATOM 3778 O O . VAL B 1 207 ? -24.07800 -39.72300 36.19400 1.000 19.72000 207 VAL B O 1
ATOM 3782 N N . LYS B 1 208 ? -23.55800 -38.70400 38.13800 1.000 19.09000 208 LYS B N 1
ATOM 3783 C CA . LYS B 1 208 ? -23.40000 -39.96700 38.86300 1.000 17.54000 208 LYS B CA 1
ATOM 3784 C C . LYS B 1 208 ? -24.71500 -40.73000 38.99300 1.000 21.99000 208 LYS B C 1
ATOM 3785 O O . LYS B 1 208 ? -24.69700 -41.95900 39.13200 1.000 21.71000 208 LYS B O 1
ATOM 3791 N N . SER B 1 209 ? -25.85200 -40.04700 38.92900 1.000 20.03000 209 SER B N 1
ATOM 3792 C CA . SER B 1 209 ? -27.13900 -40.71200 39.06100 1.000 20.53000 209 SER B CA 1
ATOM 3793 C C . SER B 1 209 ? -28.04200 -40.55000 37.84900 1.000 19.91000 209 SER B C 1
ATOM 3794 O O . SER B 1 209 ? -29.16000 -41.07700 37.85700 1.000 17.52000 209 SER B O 1
ATOM 3797 N N . ALA B 1 210 ? -27.60300 -39.84400 36.81500 1.000 19.27000 210 ALA B N 1
ATOM 3798 C CA . ALA B 1 210 ? -28.49600 -39.50100 35.72000 1.000 16.12000 210 ALA B CA 1
ATOM 3799 C C . ALA B 1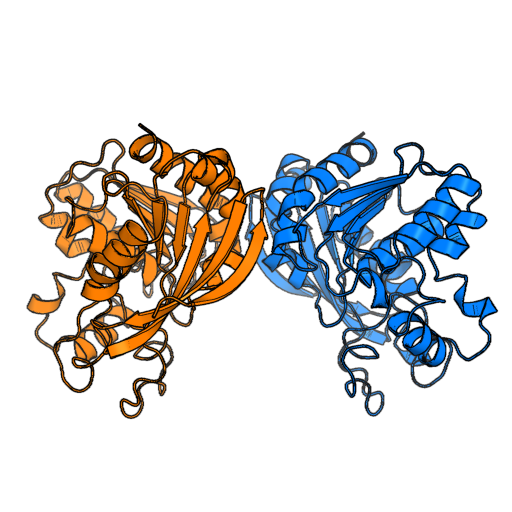 210 ? -28.81700 -40.72100 34.87100 1.000 19.47000 210 ALA B C 1
ATOM 3800 O O . ALA B 1 210 ? -27.97200 -41.59900 34.66600 1.000 21.46000 210 ALA B O 1
ATOM 3802 N N . LYS B 1 211 ? -30.05700 -40.77200 34.39700 1.000 18.17000 211 LYS B N 1
ATOM 3803 C CA . LYS B 1 211 ? -30.51000 -41.72100 33.38100 1.000 21.49000 211 LYS B CA 1
ATOM 3804 C C . LYS B 1 211 ? -30.73500 -40.92800 32.09600 1.000 19.61000 211 LYS B C 1
ATOM 3805 O O . LYS B 1 211 ? -31.66500 -40.11800 32.01100 1.000 20.88000 211 LYS B O 1
ATOM 3811 N N . THR B 1 212 ? -29.88100 -41.15300 31.10600 1.000 23.86000 212 THR B N 1
ATOM 3812 C CA . THR B 1 212 ? -29.81600 -40.30900 29.92300 1.000 25.86000 212 THR B CA 1
ATOM 3813 C C . THR B 1 212 ? -30.23200 -41.08400 28.68100 1.000 25.17000 212 THR B C 1
ATOM 3814 O O . THR B 1 212 ? -30.10100 -42.31100 28.61900 1.000 26.06000 212 THR B O 1
ATOM 3818 N N . LYS B 1 213 ? -30.75000 -40.35900 27.69100 1.000 26.18000 213 LYS B N 1
ATOM 3819 C CA . LYS B 1 213 ? -31.08800 -40.92900 26.38600 1.000 25.32000 213 LYS B CA 1
ATOM 3820 C C . LYS B 1 213 ? -30.47600 -40.09700 25.27100 1.000 26.50000 213 LYS B C 1
ATOM 3821 O O . LYS B 1 213 ? -31.16900 -39.62300 24.37000 1.000 24.69000 213 LYS B O 1
ATOM 3827 N N . PHE B 1 214 ? -29.16600 -39.87700 25.33300 1.000 28.69000 214 PHE B N 1
ATOM 3828 C CA . PHE B 1 214 ? -28.45700 -39.10100 24.32000 1.000 28.71000 214 PHE B CA 1
ATOM 3829 C C . PHE B 1 214 ? -27.79400 -40.07500 23.35700 1.000 29.03000 214 PHE B C 1
ATOM 3830 O O . PHE B 1 214 ? -26.86300 -40.79300 23.73700 1.000 36.07000 214 PHE B O 1
ATOM 3838 N N . ASP B 1 215 ? -28.17500 -40.00300 22.08200 1.000 29.92000 215 ASP B N 1
ATOM 3839 C CA . ASP B 1 215 ? -27.65100 -40.85800 20.97900 1.000 35.14000 215 ASP B CA 1
ATOM 3840 C C . ASP B 1 215 ? -26.14400 -40.72100 20.83100 1.000 32.41000 215 ASP B C 1
ATOM 3841 O O . ASP B 1 215 ? -25.47800 -41.71700 20.64800 1.000 32.51000 215 ASP B O 1
ATOM 3846 N N . ALA B 1 216 ? -25.64600 -39.49700 20.91500 1.000 33.17000 216 ALA B N 1
ATOM 3847 C CA . ALA B 1 216 ? -24.20600 -39.25600 20.69700 1.000 30.77000 216 ALA B CA 1
ATOM 3848 C C . ALA B 1 216 ? -23.56200 -38.73100 21.98300 1.000 30.89000 216 ALA B C 1
ATOM 3849 O O . ALA B 1 216 ? -22.52300 -38.11700 21.92700 1.000 25.99000 216 ALA B O 1
ATOM 3851 N N . GLY B 1 217 ? -24.18800 -38.98600 23.12000 1.000 26.71000 217 GLY B N 1
ATOM 3852 C CA . GLY B 1 217 ? -23.56900 -38.54800 24.37500 1.000 24.50000 217 GLY B CA 1
ATOM 3853 C C . GLY B 1 217 ? -23.54300 -37.03900 24.56500 1.000 20.42000 217 GLY B C 1
ATOM 3854 O O . GLY B 1 217 ? -24.32500 -36.35100 23.98900 1.000 19.11000 217 GLY B O 1
ATOM 3855 N N . ILE B 1 218 ? -22.59000 -36.60100 25.37100 1.000 18.00000 218 ILE B N 1
ATOM 3856 C CA . ILE B 1 218 ? -22.45500 -35.21200 25.79900 1.000 18.37000 218 ILE B CA 1
ATOM 3857 C C . ILE B 1 218 ? -21.14400 -34.67700 25.24800 1.000 16.18000 218 ILE B C 1
ATOM 3858 O O . ILE B 1 218 ? -20.08800 -35.28200 25.46500 1.000 19.13000 218 ILE B O 1
ATOM 3863 N N . LEU B 1 219 ? -21.20300 -33.55000 24.53900 1.000 15.62000 219 LEU B N 1
ATOM 3864 C CA . LEU B 1 219 ? -20.01200 -32.94100 23.94700 1.000 15.27000 219 LEU B CA 1
ATOM 3865 C C . LEU B 1 219 ? -19.53300 -31.77400 24.80600 1.000 15.04000 219 LEU B C 1
ATOM 3866 O O . LEU B 1 219 ? -20.31400 -30.87200 25.11800 1.000 15.62000 219 LEU B O 1
ATOM 3871 N N . ILE B 1 220 ? -18.24800 -31.77900 25.17100 1.000 13.73000 220 ILE B N 1
ATOM 3872 C CA . ILE B 1 220 ? -17.63400 -30.66600 25.89300 1.000 14.52000 220 ILE B CA 1
ATOM 3873 C C . ILE B 1 220 ? -16.32400 -30.31400 25.21000 1.000 14.97000 220 ILE B C 1
ATOM 3874 O O . ILE B 1 220 ? -15.49300 -31.19500 24.96400 1.000 17.18000 220 ILE B O 1
ATOM 3879 N N . ASP B 1 221 ? -16.14600 -29.03400 24.89200 1.000 14.35000 221 ASP B N 1
ATOM 3880 C CA . ASP B 1 221 ? -14.86700 -28.51400 24.43500 1.000 16.29000 221 ASP B CA 1
ATOM 3881 C C . ASP B 1 221 ? -14.23800 -27.67000 25.52900 1.000 15.11000 221 ASP B C 1
ATOM 3882 O O . ASP B 1 221 ? -14.92300 -26.87400 26.18300 1.000 16.87000 221 ASP B O 1
ATOM 3887 N N . GLN B 1 222 ? -12.93200 -27.83900 25.70600 1.000 15.19000 222 GLN B N 1
ATOM 3888 C CA . GLN B 1 222 ? -12.18200 -27.13100 26.73000 1.000 13.95000 222 GLN B CA 1
ATOM 3889 C C . GLN B 1 222 ? -10.85400 -26.67800 26.14800 1.000 17.11000 222 GLN B C 1
ATOM 3890 O O . GLN B 1 222 ? -10.11500 -27.49000 25.58000 1.000 16.85000 222 GLN B O 1
ATOM 3896 N N . GLY B 1 223 ? -10.54800 -25.38900 26.30200 1.000 16.10000 223 GLY B N 1
ATOM 3897 C CA . GLY B 1 223 ? -9.23800 -24.88800 25.89900 1.000 17.72000 223 GLY B CA 1
ATOM 3898 C C . GLY B 1 223 ? -8.20800 -25.09800 26.99900 1.000 17.38000 223 GLY B C 1
ATOM 3899 O O . GLY B 1 223 ? -8.47800 -24.89900 28.18400 1.000 17.05000 223 GLY B O 1
ATOM 3900 N N . LEU B 1 224 ? -7.01400 -25.54300 26.59900 1.000 17.94000 224 LEU B N 1
ATOM 3901 C CA . LEU B 1 224 ? -6.02000 -25.89100 27.61200 1.000 20.30000 224 LEU B CA 1
ATOM 3902 C C . LEU B 1 224 ? -5.27400 -24.68000 28.15300 1.000 23.16000 224 LEU B C 1
ATOM 3903 O O . LEU B 1 224 ? -4.66900 -24.77300 29.22900 1.000 21.16000 224 LEU B O 1
ATOM 3908 N N . ALA B 1 225 ? -5.30600 -23.55400 27.44500 1.000 19.13000 225 ALA B N 1
ATOM 3909 C CA . ALA B 1 225 ? -4.74200 -22.30900 27.94800 1.000 18.53000 225 ALA B CA 1
ATOM 3910 C C . ALA B 1 225 ? -5.73600 -21.49400 28.77100 1.000 20.27000 225 ALA B C 1
ATOM 3911 O O . ALA B 1 225 ? -5.39800 -20.39500 29.21900 1.000 22.85000 225 ALA B O 1
ATOM 3913 N N . ASP B 1 226 ? -6.94300 -22.00900 28.97600 1.000 18.80000 226 ASP B N 1
ATOM 3914 C CA . ASP B 1 226 ? -7.97600 -21.33300 29.75000 1.000 15.99000 226 ASP B CA 1
ATOM 3915 C C . ASP B 1 226 ? -7.46500 -20.96900 31.14100 1.000 18.62000 226 ASP B C 1
ATOM 3916 O O . ASP B 1 226 ? -7.05800 -21.84600 31.91300 1.000 20.32000 226 ASP B O 1
ATOM 3921 N N . ASN B 1 227 ? -7.51400 -19.67500 31.47600 1.000 19.29000 227 ASN B N 1
ATOM 3922 C CA . ASN B 1 227 ? -7.02100 -19.22300 32.77700 1.000 18.27000 227 ASN B CA 1
ATOM 3923 C C . ASN B 1 227 ? -7.79500 -19.82400 33.94400 1.000 24.19000 227 ASN B C 1
ATOM 3924 O O . ASN B 1 227 ? -7.30000 -19.80700 35.07800 1.000 26.37000 227 ASN B O 1
ATOM 3929 N N . PHE B 1 228 ? -8.99200 -20.34200 33.70200 1.000 18.07000 228 PHE B N 1
ATOM 3930 C CA . PHE B 1 228 ? -9.83700 -20.84100 34.77600 1.000 19.34000 228 PHE B CA 1
ATOM 3931 C C . PHE B 1 228 ? -9.85500 -22.35900 34.85500 1.000 18.74000 228 PHE B C 1
ATOM 3932 O O . PHE B 1 228 ? -10.56500 -22.90900 35.69800 1.000 17.70000 228 PHE B O 1
ATOM 3940 N N . LEU B 1 229 ? -9.05100 -23.03300 34.03500 1.000 19.53000 229 LEU B N 1
ATOM 3941 C CA . LEU B 1 229 ? -9.11100 -24.49100 33.92900 1.000 19.59000 229 LEU B CA 1
ATOM 3942 C C . LEU B 1 229 ? -8.89500 -25.16700 35.27900 1.000 21.03000 229 LEU B C 1
ATOM 3943 O O . LEU B 1 229 ? -9.65300 -26.06700 35.66100 1.000 18.46000 229 LEU B O 1
ATOM 3948 N N . ALA B 1 230 ? -7.87600 -24.74500 36.01900 1.000 20.66000 230 ALA B N 1
ATOM 3949 C CA . ALA B 1 230 ? -7.58100 -25.38100 37.29700 1.000 24.31000 230 ALA B CA 1
ATOM 3950 C C . ALA B 1 230 ? -8.23900 -24.69000 38.47800 1.000 23.01000 230 ALA B C 1
ATOM 3951 O O . ALA B 1 230 ? -8.46800 -25.33600 39.50400 1.000 23.03000 230 ALA B O 1
ATOM 3953 N N . THR B 1 231 ? -8.55000 -23.40400 38.36900 1.000 19.06000 231 THR B N 1
ATOM 3954 C CA . THR B 1 231 ? -9.11400 -22.69700 39.50900 1.000 19.28000 231 THR B CA 1
ATOM 3955 C C . THR B 1 231 ? -10.63300 -22.81500 39.60300 1.000 23.78000 231 THR B C 1
ATOM 3956 O O . THR B 1 231 ? -11.17300 -22.79900 40.71400 1.000 23.01000 231 THR B O 1
ATOM 3960 N N . GLN B 1 232 ? -11.34300 -22.96200 38.48200 1.000 18.59000 232 GLN B N 1
ATOM 3961 C CA . GLN B 1 232 ? -12.80300 -22.94700 38.53300 1.000 16.63000 232 GLN B CA 1
ATOM 3962 C C . GLN B 1 232 ? -13.49100 -24.08500 37.78700 1.000 16.51000 232 GLN B C 1
ATOM 3963 O O . GLN B 1 232 ? -14.58100 -24.49800 38.19200 1.000 19.14000 232 GLN B O 1
ATOM 3969 N N . LEU B 1 233 ? -12.90900 -24.55800 36.68200 1.000 15.60000 233 LEU B N 1
ATOM 3970 C CA . LEU B 1 233 ? -13.69900 -25.34800 35.73400 1.000 16.49000 233 LEU B CA 1
ATOM 3971 C C . LEU B 1 233 ? -13.69300 -26.84200 36.03600 1.000 18.47000 233 LEU B C 1
ATOM 3972 O O . LEU B 1 233 ? -14.73800 -27.50000 35.93200 1.000 15.90000 233 LEU B O 1
ATOM 3977 N N . HIS B 1 234 ? -12.53200 -27.39700 36.35700 1.000 19.05000 234 HIS B N 1
ATOM 3978 C CA . HIS B 1 234 ? -12.40100 -28.78000 36.79300 1.000 19.87000 234 HIS B CA 1
ATOM 3979 C C . HIS B 1 234 ? -13.11000 -29.81500 35.90400 1.000 19.06000 234 HIS B C 1
ATOM 3980 O O . HIS B 1 234 ? -13.84900 -30.65300 36.39500 1.000 18.71000 234 HIS B O 1
ATOM 3987 N N . PRO B 1 235 ? -12.87200 -29.77800 34.58200 1.000 17.73000 235 PRO B N 1
ATOM 3988 C CA . PRO B 1 235 ? -13.53600 -30.76900 33.71600 1.000 18.06000 235 PRO B CA 1
ATOM 3989 C C . PRO B 1 235 ? -13.20100 -32.20100 34.09300 1.000 18.52000 235 PRO B C 1
ATOM 3990 O O . PRO B 1 235 ? -14.02100 -33.10400 33.88000 1.000 17.26000 235 PRO B O 1
ATOM 3994 N N . GLU B 1 236 ? -12.01200 -32.42400 34.65600 1.000 18.90000 236 GLU B N 1
ATOM 3995 C CA . GLU B 1 236 ? -11.59700 -33.77700 35.00900 1.000 20.67000 236 GLU B CA 1
ATOM 3996 C C . GLU B 1 236 ? -12.51600 -34.39600 36.05600 1.000 19.40000 236 GLU B C 1
ATOM 3997 O O . GLU B 1 236 ? -12.68500 -35.62200 36.08800 1.000 20.74000 236 GLU B O 1
ATOM 4003 N N . ILE B 1 237 ? -13.13800 -33.57700 36.90700 1.000 14.87000 237 ILE B N 1
ATOM 4004 C CA . ILE B 1 237 ? -14.02400 -34.14600 37.91400 1.000 17.44000 237 ILE B CA 1
ATOM 4005 C C . ILE B 1 237 ? -15.27300 -34.71000 37.24800 1.000 18.63000 237 ILE B C 1
ATOM 4006 O O . ILE B 1 237 ? -15.71900 -35.82200 37.56300 1.000 19.80000 237 ILE B O 1
ATOM 4011 N N . PHE B 1 238 ? -15.83800 -33.96500 36.29600 1.000 16.53000 238 PHE B N 1
ATOM 4012 C CA . PHE B 1 238 ? -17.00400 -34.44400 35.56000 1.000 19.21000 238 PHE B CA 1
ATOM 4013 C C . PHE B 1 238 ? -16.65000 -35.65700 34.71000 1.000 19.40000 238 PHE B C 1
ATOM 4014 O O . PHE B 1 238 ? -17.40700 -36.63700 34.65700 1.000 18.57000 238 PHE B O 1
ATOM 4022 N N . GLU B 1 239 ? -15.49200 -35.61000 34.05600 1.000 17.14000 239 GLU B N 1
ATOM 4023 C CA . GLU B 1 239 ? -15.03500 -36.72000 33.22800 1.000 18.82000 239 GLU B CA 1
ATOM 4024 C C . GLU B 1 239 ? -14.90200 -38.00300 34.04300 1.000 21.27000 239 GLU B C 1
ATOM 4025 O O . GLU B 1 239 ? -15.31700 -39.08100 33.59700 1.000 21.04000 239 GLU B O 1
ATOM 4031 N N . ALA B 1 240 ? -14.32100 -37.90500 35.24400 1.000 19.13000 240 ALA B N 1
ATOM 4032 C CA . ALA B 1 240 ? -14.15700 -39.08600 36.09000 1.000 20.30000 240 ALA B CA 1
ATOM 4033 C C . ALA B 1 240 ? -15.50300 -39.61100 36.58100 1.000 19.72000 240 ALA B C 1
ATOM 4034 O O . ALA B 1 240 ? -15.74200 -40.82300 36.58000 1.000 20.13000 240 ALA B O 1
ATOM 4036 N N . ALA B 1 241 ? -16.39800 -38.71500 37.00300 1.000 19.73000 241 ALA B N 1
ATOM 4037 C CA . ALA B 1 241 ? -17.70800 -39.15500 37.47600 1.000 18.67000 241 ALA B CA 1
ATOM 4038 C C . ALA B 1 241 ? -18.52900 -39.77300 36.35200 1.000 21.37000 241 ALA B C 1
ATOM 4039 O O . ALA B 1 241 ? -19.26900 -40.74100 36.57500 1.000 20.72000 241 ALA B O 1
ATOM 4041 N N . ALA B 1 242 ? -18.44300 -39.21000 35.14200 1.000 17.32000 242 ALA B N 1
ATOM 4042 C CA . ALA B 1 242 ? -19.21800 -39.76800 34.03700 1.000 19.84000 242 ALA B CA 1
ATOM 4043 C C . ALA B 1 242 ? -18.67600 -41.13000 33.63300 1.000 23.47000 242 ALA B C 1
ATOM 4044 O O . ALA B 1 242 ? -19.44800 -42.03400 33.28300 1.000 22.37000 242 ALA B O 1
ATOM 4046 N N . LYS B 1 243 ? -17.35300 -41.30600 33.71700 1.000 20.89000 243 LYS B N 1
ATOM 4047 C CA . LYS B 1 243 ? -16.75800 -42.59800 33.39800 1.000 20.95000 243 LYS B CA 1
ATOM 4048 C C . LYS B 1 243 ? -17.20500 -43.66000 34.39300 1.000 23.76000 243 LYS B C 1
ATOM 4049 O O . LYS B 1 243 ? -17.56300 -44.77700 33.99800 1.000 23.77000 243 LYS B O 1
ATOM 4055 N N . ALA B 1 244 ? -17.20400 -43.32400 35.68600 1.000 23.32000 244 ALA B N 1
ATOM 4056 C CA . ALA B 1 244 ? -17.63700 -44.28700 36.69600 1.000 19.66000 244 ALA B CA 1
ATOM 4057 C C . ALA B 1 244 ? -19.10500 -44.65000 36.53600 1.000 24.60000 244 ALA B C 1
ATOM 4058 O O . ALA B 1 244 ? -19.49700 -45.78700 36.82600 1.000 24.89000 244 ALA B O 1
ATOM 4060 N N . ALA B 1 245 ? -19.92700 -43.70800 36.08000 1.000 20.90000 245 ALA B N 1
ATOM 4061 C CA . ALA B 1 245 ? -21.34700 -43.95300 35.89300 1.000 25.33000 245 ALA B CA 1
ATOM 4062 C C . ALA B 1 245 ? -21.67900 -44.58900 34.55300 1.000 27.65000 245 ALA B C 1
ATOM 4063 O O . ALA B 1 245 ? -22.84700 -44.92300 34.32400 1.000 28.40000 245 ALA B O 1
ATOM 4065 N N . GLY B 1 246 ? -20.70100 -44.75600 33.66200 1.000 22.04000 246 GLY B N 1
ATOM 4066 C CA . GLY B 1 246 ? -20.99200 -45.27000 32.33800 1.000 25.46000 246 GLY B CA 1
ATOM 4067 C C . GLY B 1 246 ? -21.64300 -44.28900 31.38600 1.000 29.14000 246 GLY B C 1
ATOM 4068 O O . GLY B 1 246 ? -22.22200 -44.71800 30.38300 1.000 26.81000 246 GLY B O 1
ATOM 4069 N N . GLN B 1 247 ? -21.57700 -42.99100 31.69000 1.000 25.26000 247 GLN B N 1
ATOM 4070 C CA . GLN B 1 247 ? -22.20600 -41.98000 30.79400 1.000 24.35000 247 GLN B CA 1
ATOM 4071 C C . GLN B 1 247 ? -21.21900 -41.55000 29.71800 1.000 24.90000 247 GLN B C 1
ATOM 4072 O O . GLN B 1 247 ? -20.14800 -41.15200 30.05100 1.000 25.03000 247 GLN B O 1
ATOM 4078 N N . ALA B 1 248 ? -21.62900 -41.65000 28.46700 1.000 24.06000 248 ALA B N 1
ATOM 4079 C CA . ALA B 1 248 ? -20.77800 -41.28500 27.34400 1.000 26.83000 248 ALA B CA 1
ATOM 4080 C C . ALA B 1 248 ? -20.56400 -39.77500 27.31600 1.000 24.41000 248 ALA B C 1
ATOM 4081 O O . ALA B 1 248 ? -21.52500 -39.00700 27.31000 1.000 22.31000 248 ALA B O 1
ATOM 4083 N N . VAL B 1 249 ? -19.30100 -39.35000 27.30100 1.000 22.37000 249 VAL B N 1
ATOM 4084 C CA . VAL B 1 249 ? -18.94400 -37.93100 27.25000 1.000 22.04000 249 VAL B CA 1
ATOM 4085 C C . VAL B 1 249 ? -17.76900 -37.78200 26.29600 1.000 21.94000 249 VAL B C 1
ATOM 4086 O O . VAL B 1 249 ? -16.74400 -38.45100 26.46600 1.000 26.40000 249 VAL B O 1
ATOM 4090 N N . THR B 1 250 ? -17.90800 -36.91600 25.29500 1.000 20.98000 250 THR B N 1
ATOM 4091 C CA . THR B 1 250 ? -16.79800 -36.56500 24.40900 1.000 20.35000 250 THR B CA 1
ATOM 4092 C C . THR B 1 250 ? -16.21700 -35.25000 24.91300 1.000 22.16000 250 THR B C 1
ATOM 4093 O O . THR B 1 250 ? -16.71700 -34.17300 24.58500 1.000 18.94000 250 THR B O 1
ATOM 4097 N N . LEU B 1 251 ? -15.17600 -35.35100 25.73700 1.000 18.04000 251 LEU B N 1
ATOM 4098 C CA . LEU B 1 251 ? -14.48900 -34.19700 26.30400 1.000 20.28000 251 LEU B CA 1
ATOM 4099 C C . LEU B 1 251 ? -13.25600 -33.95700 25.45100 1.000 22.64000 251 LEU B C 1
ATOM 4100 O O . LEU B 1 251 ? -12.31100 -34.75100 25.47800 1.000 23.88000 251 LEU B O 1
ATOM 4105 N N . ARG B 1 252 ? -13.26700 -32.87500 24.68500 1.000 18.19000 252 ARG B N 1
ATOM 4106 C CA . ARG B 1 252 ? -12.18400 -32.56300 23.76400 1.000 17.81000 252 ARG B CA 1
ATOM 4107 C C . ARG B 1 252 ? -11.36800 -31.42700 24.35000 1.000 19.59000 252 ARG B C 1
ATOM 4108 O O . ARG B 1 252 ? -11.92100 -30.37200 24.68500 1.000 18.68000 252 ARG B O 1
ATOM 4116 N N . ARG B 1 253 ? -10.07200 -31.66800 24.48000 1.000 17.07000 253 ARG B N 1
ATOM 4117 C CA . ARG B 1 253 ? -9.12800 -30.69200 25.06900 1.000 17.47000 253 ARG B CA 1
ATOM 4118 C C . ARG B 1 253 ? -8.30300 -30.10500 23.92900 1.000 17.79000 253 ARG B C 1
ATOM 4119 O O . ARG B 1 253 ? -7.78300 -30.86900 23.16100 1.000 22.59000 253 ARG B O 1
ATOM 4127 N N . HIS B 1 254 ? -8.22600 -28.78300 23.85400 1.000 20.24000 254 HIS B N 1
ATOM 4128 C CA . HIS B 1 254 ? -7.51500 -28.14200 22.73100 1.000 18.15000 254 HIS B CA 1
ATOM 4129 C C . HIS B 1 254 ? -6.34100 -27.31600 23.21900 1.000 19.63000 254 HIS B C 1
ATOM 4130 O O . HIS B 1 254 ? -6.54200 -26.30900 23.79000 1.000 21.41000 254 HIS B O 1
ATOM 4137 N N . GLU B 1 255 ? -5.15200 -27.73800 22.84900 1.000 21.55000 255 GLU B N 1
ATOM 4138 C CA . GLU B 1 255 ? -3.95200 -27.01100 23.27700 1.000 22.84000 255 GLU B CA 1
ATOM 4139 C C . GLU B 1 255 ? -3.99000 -25.55900 22.79900 1.000 21.72000 255 GLU B C 1
ATOM 4140 O O . GLU B 1 255 ? -4.33400 -25.35100 21.67900 1.000 23.46000 255 GLU B O 1
ATOM 4146 N N . GLY B 1 256 ? -3.63400 -24.62000 23.66300 1.000 19.31000 256 GLY B N 1
ATOM 4147 C CA . GLY B 1 256 ? -3.46000 -23.21900 23.25200 1.000 23.74000 256 GLY B CA 1
ATOM 4148 C C . GLY B 1 256 ? -4.70800 -22.36000 23.22100 1.000 24.18000 256 GLY B C 1
ATOM 4149 O O . GLY B 1 256 ? -4.55100 -21.18500 23.15600 1.000 20.91000 256 GLY B O 1
ATOM 4150 N N . TYR B 1 257 ? -5.90100 -22.93700 23.30600 1.000 18.62000 257 TYR B N 1
ATOM 4151 C CA . TYR B 1 257 ? -7.10200 -22.10200 23.26400 1.000 19.31000 257 TYR B CA 1
ATOM 4152 C C . TYR B 1 257 ? -7.46100 -21.56500 24.64600 1.000 18.78000 257 TYR B C 1
ATOM 4153 O O . TYR B 1 257 ? -7.32900 -22.26500 25.65600 1.000 18.13000 257 TYR B O 1
ATOM 4162 N N . ASP B 1 258 ? -7.94600 -20.32200 24.67300 1.000 15.06000 258 ASP B N 1
ATOM 4163 C CA . ASP B 1 258 ? -8.29800 -19.61300 25.89700 1.000 16.34000 258 ASP B CA 1
ATOM 4164 C C . ASP B 1 258 ? -9.76900 -19.85900 26.25500 1.000 15.21000 258 ASP B C 1
ATOM 4165 O O . ASP B 1 258 ? -10.42100 -20.76300 25.72600 1.000 17.07000 258 ASP B O 1
ATOM 4170 N N . HIS B 1 259 ? -10.29900 -19.04600 27.16700 1.000 15.53000 259 HIS B N 1
ATOM 4171 C CA . HIS B 1 259 ? -11.63000 -19.19900 27.73300 1.000 13.09000 259 HIS B CA 1
ATOM 4172 C C . HIS B 1 259 ? -12.72600 -18.56700 26.88500 1.000 16.69000 259 HIS B C 1
ATOM 4173 O O . HIS B 1 259 ? -13.88600 -18.98400 26.98700 1.000 15.25000 259 HIS B O 1
ATOM 4180 N N . GLY B 1 260 ? -12.38900 -17.58300 26.05600 1.000 15.13000 260 GLY B N 1
ATOM 4181 C CA . GLY B 1 260 ? -13.35700 -16.63600 25.53100 1.000 16.35000 260 GLY B CA 1
ATOM 4182 C C . GLY B 1 260 ? -13.90100 -16.98700 24.16100 1.000 17.83000 260 GLY B C 1
ATOM 4183 O O . GLY B 1 260 ? -13.88100 -18.14400 23.72600 1.000 13.15000 260 GLY B O 1
ATOM 4184 N N . TYR B 1 261 ? -14.37400 -15.95300 23.44800 1.000 16.04000 261 TYR B N 1
ATOM 4185 C CA . TYR B 1 261 ? -15.21000 -16.20000 22.27100 1.000 13.51000 261 TYR B CA 1
ATOM 4186 C C . TYR B 1 261 ? -14.42000 -16.42700 20.98800 1.000 14.08000 261 TYR B C 1
ATOM 4187 O O . TYR B 1 261 ? -15.00500 -16.88400 20.00400 1.000 16.79000 261 TYR B O 1
ATOM 4196 N N . TYR B 1 262 ? -13.10700 -16.18500 20.97600 1.000 14.71000 262 TYR B N 1
ATOM 4197 C CA . TYR B 1 262 ? -12.31600 -16.69000 19.86000 1.000 15.49000 262 TYR B CA 1
ATOM 4198 C C . TYR B 1 262 ? -12.24000 -18.21200 19.91200 1.000 17.08000 262 TYR B C 1
ATOM 4199 O O . TYR B 1 262 ? -12.33600 -18.88100 18.87300 1.000 15.93000 262 TYR B O 1
ATOM 4208 N N . PHE B 1 263 ? -12.12100 -18.76900 21.12400 1.000 15.46000 263 PHE B N 1
ATOM 4209 C CA . PHE B 1 263 ? -12.22600 -20.21200 21.33000 1.000 18.26000 263 PHE B CA 1
ATOM 4210 C C . PHE B 1 263 ? -13.63400 -20.72300 21.00000 1.000 14.88000 263 PHE B C 1
ATOM 4211 O O . PHE B 1 263 ? -13.79400 -21.66100 20.20900 1.000 15.66000 263 PHE B O 1
ATOM 4219 N N . ILE B 1 264 ? -14.67000 -20.09500 21.56700 1.000 14.75000 264 ILE B N 1
ATOM 4220 C CA . ILE B 1 264 ? -16.04100 -20.57800 21.35200 1.000 15.55000 264 ILE B CA 1
ATOM 4221 C C . ILE B 1 264 ? -16.38700 -20.55800 19.86700 1.000 14.90000 264 ILE B C 1
ATOM 4222 O O . ILE B 1 264 ? -16.92200 -21.53200 19.32600 1.000 14.26000 264 ILE B O 1
ATOM 4227 N N . SER B 1 265 ? -16.06100 -19.45600 19.17700 1.000 16.09000 265 SER B N 1
ATOM 4228 C CA . SER B 1 265 ? -16.37400 -19.32900 17.75100 1.000 17.88000 265 SER B CA 1
ATOM 4229 C C . SER B 1 265 ? -15.74700 -20.44000 16.92400 1.000 17.05000 265 SER B C 1
ATOM 4230 O O . SER B 1 265 ? -16.34000 -20.89800 15.93500 1.000 16.13000 265 SER B O 1
ATOM 4233 N N . THR B 1 266 ? -14.53900 -20.86700 17.29800 1.000 15.09000 266 THR B N 1
ATOM 4234 C CA . THR B 1 266 ? -13.83800 -21.89800 16.54500 1.000 15.57000 266 THR B CA 1
ATOM 4235 C C . THR B 1 266 ? -14.61600 -23.20900 16.52400 1.000 15.11000 266 THR B C 1
ATOM 4236 O O . THR B 1 266 ? -14.61800 -23.92400 15.51300 1.000 17.41000 266 THR B O 1
ATOM 4240 N N . PHE B 1 267 ? -15.29100 -23.54200 17.62300 1.000 14.42000 267 PHE B N 1
ATOM 4241 C CA . PHE B 1 267 ? -15.92800 -24.84200 17.73600 1.000 14.52000 267 PHE B CA 1
ATOM 4242 C C . PHE B 1 267 ? -17.44400 -24.78700 17.70200 1.000 19.52000 267 PHE B C 1
ATOM 4243 O O . PHE B 1 267 ? -18.07700 -25.84400 17.73700 1.000 19.04000 267 PHE B O 1
ATOM 4251 N N . ILE B 1 268 ? -18.04700 -23.59900 17.60700 1.000 16.01000 268 ILE B N 1
ATOM 4252 C CA . ILE B 1 268 ? -19.5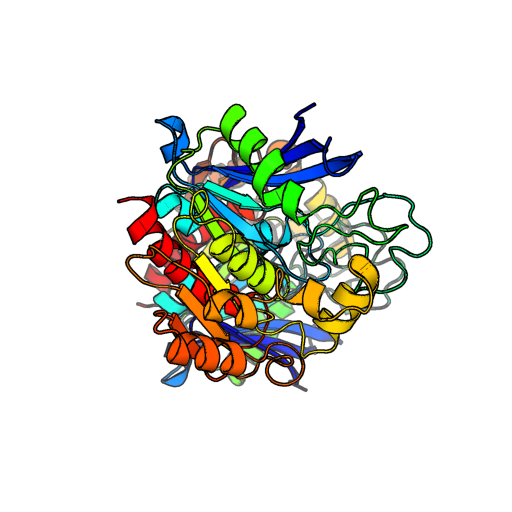0200 -23.56900 17.69400 1.000 18.50000 268 ILE B CA 1
ATOM 4253 C C . ILE B 1 268 ? -20.13400 -24.21500 16.46200 1.000 16.08000 268 ILE B C 1
ATOM 4254 O O . ILE B 1 268 ? -21.22300 -24.78800 16.55800 1.000 17.08000 268 ILE B O 1
ATOM 4259 N N . GLY B 1 269 ? -19.45200 -24.20000 15.31300 1.000 18.38000 269 GLY B N 1
ATOM 4260 C CA . GLY B 1 269 ? -19.99400 -24.86800 14.13700 1.000 18.25000 269 GLY B CA 1
ATOM 4261 C C . GLY B 1 269 ? -20.11900 -26.36800 14.33400 1.000 16.77000 269 GLY B C 1
ATOM 4262 O O . GLY B 1 269 ? -21.12000 -26.97900 13.94000 1.000 17.13000 269 GLY B O 1
ATOM 4263 N N . GLU B 1 270 ? -19.10500 -26.98000 14.94900 1.000 15.55000 270 GLU B N 1
ATOM 4264 C CA . GLU B 1 270 ? -19.17300 -28.40300 15.25500 1.000 16.81000 270 GLU B CA 1
ATOM 4265 C C . GLU B 1 270 ? -20.23800 -28.68800 16.29600 1.000 19.17000 270 GLU B C 1
ATOM 4266 O O . GLU B 1 270 ? -20.88700 -29.73800 16.24900 1.000 17.14000 270 GLU B O 1
ATOM 4272 N N . HIS B 1 271 ? -20.44800 -27.76200 17.23200 1.000 15.41000 271 HIS B N 1
ATOM 4273 C CA . HIS B 1 271 ? -21.52100 -27.95600 18.20100 1.000 15.79000 271 HIS B CA 1
ATOM 4274 C C . HIS B 1 271 ? -22.88600 -27.92300 17.52600 1.000 15.62000 271 HIS B C 1
ATOM 4275 O O . HIS B 1 271 ? -23.74800 -28.75300 17.82800 1.000 17.06000 271 HIS B O 1
ATOM 4282 N N . VAL B 1 272 ? -23.10800 -26.96700 16.62000 1.000 15.87000 272 VAL B N 1
ATOM 4283 C CA . VAL B 1 272 ? -24.41800 -26.88900 15.98600 1.000 16.59000 272 VAL B CA 1
ATOM 4284 C C . VAL B 1 272 ? -24.65700 -28.13500 15.14500 1.000 18.38000 272 VAL B C 1
ATOM 4285 O O . VAL B 1 272 ? -25.76400 -28.67800 15.12600 1.000 18.04000 272 VAL B O 1
ATOM 4289 N N . ALA B 1 273 ? -23.60900 -28.64600 14.48800 1.000 17.23000 273 ALA B N 1
ATOM 4290 C CA . ALA B 1 273 ? -23.74700 -29.90200 13.74700 1.000 19.77000 273 ALA B CA 1
ATOM 4291 C C . ALA B 1 273 ? -24.02400 -31.07500 14.68300 1.000 17.62000 273 ALA B C 1
ATOM 4292 O O . ALA B 1 273 ? -24.89300 -31.91100 14.40100 1.000 20.46000 273 ALA B O 1
ATOM 4294 N N . PHE B 1 274 ? -23.30000 -31.14800 15.81000 1.000 16.02000 274 PHE B N 1
ATOM 4295 C CA . PHE B 1 274 ? -23.55500 -32.17400 16.81800 1.000 15.54000 274 PHE B CA 1
ATOM 4296 C C . PHE B 1 274 ? -25.02500 -32.19400 17.23100 1.000 18.62000 274 PHE B C 1
ATOM 4297 O O . PHE B 1 274 ? -25.67000 -33.25000 17.24000 1.000 17.25000 274 PHE B O 1
ATOM 4305 N N . HIS B 1 275 ? -25.56900 -31.02800 17.59000 1.000 17.71000 275 HIS B N 1
ATOM 4306 C CA . HIS B 1 275 ? -26.96400 -30.98300 18.01000 1.000 14.71000 275 HIS B CA 1
ATOM 4307 C C . HIS B 1 275 ? -27.88600 -31.33100 16.85400 1.000 19.06000 275 HIS B C 1
ATOM 4308 O O . HIS B 1 275 ? -28.87500 -32.05400 17.03500 1.000 17.41000 275 HIS B O 1
ATOM 4315 N N . ALA B 1 276 ? -27.57700 -30.82000 15.66100 1.000 17.73000 276 ALA B N 1
ATOM 4316 C CA . ALA B 1 276 ? -28.43400 -31.06000 14.50400 1.000 20.62000 276 ALA B CA 1
ATOM 4317 C C . ALA B 1 276 ? -28.60900 -32.55000 14.22200 1.000 23.73000 276 ALA B C 1
ATOM 4318 O O . ALA B 1 276 ? -29.68300 -32.97300 13.77900 1.000 23.32000 276 ALA B O 1
ATOM 4320 N N . ARG B 1 277 ? -27.58100 -33.35300 14.50200 1.000 19.10000 277 ARG B N 1
ATOM 4321 C CA . ARG B 1 277 ? -27.64500 -34.82400 14.25200 1.000 22.56000 277 ARG B CA 1
ATOM 4322 C C . ARG B 1 277 ? -28.78100 -35.42900 15.08200 1.000 25.60000 277 ARG B C 1
ATOM 4323 O O . ARG B 1 277 ? -29.36800 -36.39100 14.64700 1.000 21.69000 277 ARG B O 1
ATOM 4331 N N . THR B 1 278 ? -29.03600 -34.87100 16.25700 1.000 19.28000 278 THR B N 1
ATOM 4332 C CA . THR B 1 278 ? -30.15500 -35.31600 17.07700 1.000 21.06000 278 THR B CA 1
ATOM 4333 C C . THR B 1 278 ? -31.42700 -34.53800 16.74600 1.000 23.96000 278 THR B C 1
ATOM 4334 O O . THR B 1 278 ? -32.47100 -35.13200 16.44400 1.000 22.63000 278 THR B O 1
ATOM 4338 N N . LEU B 1 279 ? -31.33800 -33.20400 16.75200 1.000 19.98000 279 LEU B N 1
ATOM 4339 C CA . LEU B 1 279 ? -32.53900 -32.37000 16.72300 1.000 20.46000 279 LEU B CA 1
ATOM 4340 C C . LEU B 1 279 ? -33.22700 -32.39900 15.36700 1.000 21.30000 279 LEU B C 1
ATOM 4341 O O . LEU B 1 279 ? -34.45200 -32.22900 15.28900 1.000 24.06000 279 LEU B O 1
ATOM 4346 N N . CYS B 1 280 ? -32.45800 -32.57600 14.29900 1.000 22.20000 280 CYS B N 1
ATOM 4347 C CA . CYS B 1 280 ? -32.96400 -32.60800 12.93700 1.000 24.86000 280 CYS B CA 1
ATOM 4348 C C . CYS B 1 280 ? -33.18200 -34.02600 12.44100 1.000 27.32000 280 CYS B C 1
ATOM 4349 O O . CYS B 1 280 ? -33.34400 -34.23200 11.23600 1.000 33.89000 280 CYS B O 1
ATOM 4352 N N . ALA B 1 281 ? -33.16900 -35.00600 13.33900 1.000 25.70000 281 ALA B N 1
ATOM 4353 C CA . ALA B 1 281 ? -33.37800 -36.39700 12.97000 1.000 34.28000 281 ALA B CA 1
ATOM 4354 C C . ALA B 1 281 ? -34.85600 -36.66700 12.70800 1.000 32.36000 281 ALA B C 1
ATOM 4355 O O . ALA B 1 281 ? -35.20900 -37.27700 11.69600 1.000 44.30000 281 ALA B O 1
#

InterPro domains:
  IPR000801 Esterase-like [PF00756] (22-272)
  IPR014186 S-formylglutathione hydrolase [PTHR10061] (2-279)
  IPR014186 S-formylglutathione hydrolase [TIGR02821] (3-279)
  IPR029058 Alpha/Beta hydrolase fold [G3DSA:3.40.50.1820] (2-280)
  IPR029058 Alpha/Beta hydrolase fold [SSF53474] (2-279)

Nearest PDB structures (foldseek):
  8ilj-assembly1_B  TM=1.000E+00  e=5.533E-62  Burkholderiaceae
  3fcx-assembly2_B  TM=9.865E-01  e=4.407E-43  Homo sapiens
  3s8y-assembly1_A  TM=9.851E-01  e=5.983E-43  Oleispira antarctica
  6jzl-assembly1_A  TM=9.849E-01  e=7.483E-41  Shewanella frigidimarina
  3ls2-assembly2_D  TM=9.758E-01  e=7.329E-39  Pseudoalteromonas translucida TAC125

Secondary structure (DSSP, 8-state):
--EEEEEEEETTEEEEEEEEE-TTTSSEEEEEEEE-GGGGSS-EEEEEEE--TT--TTHHHHHS--HHHHHHHT-EEEE--SS-SS---TTTTS-TTSBTTB-TT-B--STTTTTT-BHHHIIIIIIHHHHHHHSSEEEEEEEEEEBTHHHHHHHHHHHH-TTTEEEEEEES----GGGSHHHHHHHHHHH-S-GGGGGGG-HHHHHHH--S--TT-EEEEEETT-TTIIIII-HHHHHHHHHHHT--EEEEEETT--SSHHHHHHHHHHHHHHHHHHHT-/--EEEEEEEETTEEEEEEEEEETTTTEEEEEEEEE-GGGGGS-EEEEEEE--TT--TTHHHHHS--HHHHHHHT-EEEE--SS-SS---TTTTS-TTSBTTB-TT-B--STTTTTT-BHHHIIIIIHHHHHHHHSSEEEEEEEEEEBTHHHHHHHHHHHH-TTTEEEEEEES----GGGSHHHHHHHHHHH-S-GGGGGGG-HHHHHHH-----TT-EEEEEETT-TTIIIII-HHHHHHHHHHHT--EEEEEETT--SSHHHHHHHHHHHHHHHHHHHT-

Organism: Caballeronia sordidicola (NCBI:txid196367)

B-factor: mean 20.77, std 6.55, range [6.0, 57.95]

Solvent-accessible surface area: 20882 Å² total; per-residue (Å²): 197,64,86,80,47,73,74,51,80,1,40,63,5,25,7,51,2,16,79,11,79,3,145,31,0,53,39,68,2,86,1,3,0,2,12,3,44,72,11,84,170,38,130,6,6,0,0,0,2,0,2,2,22,85,20,56,13,40,16,10,7,56,83,0,18,2,10,24,14,0,17,125,61,5,0,0,5,0,2,1,3,0,0,0,79,69,10,66,6,104,127,19,58,87,37,151,28,27,0,48,2,0,1,0,1,0,20,3,91,71,157,64,30,28,157,7,1,78,0,21,24,0,0,2,85,26,0,27,66,27,1,29,76,104,14,39,2,71,119,77,50,1,0,0,0,0,11,4,0,0,0,1,0,0,0,0,0,0,17,79,24,44,132,25,0,68,5,0,0,0,0,0,0,0,0,1,0,12,112,2,79,16,0,57,91,0,0,44,26,0,10,10,126,82,136,110,49,1,86,76,9,1,0,2,38,24,0,116,90,18,199,76,75,23,138,68,6,1,9,3,0,0,0,56,44,7,130,62,38,82,81,18,0,34,5,82,60,2,62,60,9,0,178,93,32,58,7,64,38,74,30,68,102,33,121,25,14,37,32,31,27,38,3,0,13,17,17,0,12,89,0,0,24,31,0,11,176,42,0,54,88,206,64,88,81,54,82,76,43,96,1,23,78,5,32,10,50,4,18,76,12,98,4,157,31,0,52,39,62,1,91,1,3,0,1,13,4,46,69,10,86,169,39,129,9,14,0,0,1,2,0,2,2,23,86,22,56,10,32,19,11,6,65,80,1,16,1,10,75,38,0,16,114,76,6,0,0,5,0,2,2,2,0,0,0,78,67,22,68,15,104,125,19,56,83,37,156,29,24,0,46,2,0,0,0,2,1,14,0,88,71,108,56,28,29,178,13,0,80,0,24,25,0,0,1,82,24,0,28,68,28,0,29,77,101,13,39,2,91,117,54,74,0,0,0,0,0,12,5,0,0,0,0,0,0,0,1,0,1,17,80,19,49,122,19,1,56,4,0,0,0,0,0,0,0,0,0,0,10,109,1,86,21,0,56,91,0,0,54,25,0,12,11,131,81,112,109,43,4,89,82,16,1,0,1,40,26,1,116,92,31,187,43,166,32,127,50,5,0,10,2,0,0,0,81,45,8,130,66,35,80,80,17,0,34,3,78,58,1,64,62,9,1,176,96,50,69,26,65,39,69,29,72,100,31,142,26,9,36,31,30,30,30,2,0,19,18,17,0,14,86,0,0,37,33,0,7,202,33,2,64,114